Protein 4J94 (pdb70)

B-factor: mean 17.41, std 11.35, range [3.58, 72.93]

InterPro domains:
  IPR000209 Peptidase S8/S53 domain [PF00082] (83-381)
  IPR015500 Peptidase S8, subtilisin-related [PR00723] (83-102)
  IPR015500 Peptidase S8, subtilisin-related [PR00723] (119-132)
  IPR015500 Peptidase S8, subtilisin-related [PR00723] (331-347)
  IPR023834 Type VII secretion system peptidase S8A, mycosin [TIGR03921] (72-446)
  IPR036852 Peptidase S8/S53 domain superfamily [G3DSA:3.40.50.200] (23-395)
  IPR036852 Peptidase S8/S53 domain superfamily [SSF52743] (65-390)

Foldseek 3Di:
DDQDFADLPQADDQDAAFLAAKDFDDFQFFFAAPPDAFQDAWLQCVVQVVVLLVVQFLLAPAAEEEAEQFALDAPQLHEDFLGEHQHRDDGRDRRHFDSVLSQQQAGPDDPVGNDHHSNNYHYYGYHLDDPRMAHDDDDPDPLQLCPDSLNRSLQNVLSSLLSCLVVQHQEYQEEAWRKDFPVRDYPNNNNSNSLCCSAVVSQHAYFYFQFFDDVRRDDFDFADPVCPVCNQNPVRGGMDIPPLSQPPSYAYEFEDDSVQHGDPGTFGSRHAAYGHFWQGWGATSHSHIGAFTADPVGTHGGGGSSSGSSNVSSLLSRLCVNPVVATNSLSSCLFLVQAPADPVCAHGRGGNHYGRSNSSSDPDDPSDDRHDDRD

Nearest PDB structures (foldseek):
  4j94-assembly1_A  TM=1.003E+00  e=5.725E-87  Mycolicibacterium smegmatis MC2 155
  4kb5-assembly1_A  TM=9.991E-01  e=4.124E-83  Mycolicibacterium smegmatis MC2 155
  4kpg-assembly1_A  TM=9.966E-01  e=1.978E-81  Mycolicibacterium smegmatis MC2 155
  4m1z-assembly1_A  TM=9.836E-01  e=1.012E-62  Mycolicibacterium smegmatis MC2 155
  4m1z-assembly2_B  TM=9.832E-01  e=8.213E-62  Mycolicibacterium smegmatis MC2 155

Secondary structure (DSSP, 8-state):
-------TT-PPPS--S-SS-EEE-SPPP--B-----SSSPPHHHHHTTHHHHTTT---TT-EEEEEES----BTTB--EEEEESSSSS-----SSSS---HHHHHPPPBTTBS----TT-EEEEEE---SSEEE-SPPS-TT-GGGSHHHHHHHHHHHHHHHHHHTT-SEEEE---EEEETTS----HHHHHHHHIIIIIS--EEEEE----SSS-PPPPPP-TT-TT-TT-GGG--EEEETGGGTTTSEEEEEE-TTSSBPTT---TT--EEEE-SSB-EE-TTS-EE-EE--TTS-EEB--HHHHHHHHHHHHHHHHHHSTT--HHHHHHHHHHTSB--TTS-BTTTBT-B--HHHHHH-------SS----

CATH classification: 3.40.50.200

Structure (mmCIF, N/CA/C/O backbone):
data_4J94
#
_entry.id   4J94
#
_cell.length_a   56.490
_cell.length_b   77.290
_cell.length_c   84.930
_cell.angle_alpha   90.00
_cell.angle_beta   90.00
_cell.angle_gamma   90.00
#
_symmetry.space_group_name_H-M   'P 21 21 21'
#
loop_
_entity.id
_entity.type
_entity.pdbx_description
1 polymer 'Membrane-anchored mycosin mycp1'
2 water water
#
loop_
_atom_site.group_PDB
_atom_site.id
_atom_site.type_symbol
_atom_site.label_atom_id
_atom_site.label_alt_id
_atom_site.label_comp_id
_atom_site.label_asym_id
_atom_site.label_entity_id
_atom_site.label_seq_id
_atom_site.pdbx_PDB_ins_code
_atom_site.Cartn_x
_atom_site.Cartn_y
_atom_site.Cartn_z
_atom_site.occupancy
_atom_site.B_iso_or_equiv
_atom_site.auth_seq_id
_atom_site.auth_comp_id
_atom_site.auth_asym_id
_atom_site.auth_atom_id
_atom_site.pdbx_PDB_model_num
ATOM 1 N N . ILE A 1 25 ? 11.734 5.505 -27.880 1.00 40.94 24 ILE A N 1
ATOM 2 C CA . ILE A 1 25 ? 11.305 4.456 -26.958 1.00 37.42 24 ILE A CA 1
ATOM 3 C C . ILE A 1 25 ? 10.668 3.266 -27.683 1.00 39.40 24 ILE A C 1
ATOM 4 O O . ILE A 1 25 ? 10.095 3.416 -28.766 1.00 39.30 24 ILE A O 1
ATOM 6 N N . ASP A 1 26 ? 10.783 2.086 -27.078 1.00 40.53 25 ASP A N 1
ATOM 7 C CA . ASP A 1 26 ? 10.193 0.862 -27.616 1.00 40.27 25 ASP A CA 1
ATOM 8 C C . ASP A 1 26 ? 9.137 0.357 -26.645 1.00 28.29 25 ASP A C 1
ATOM 9 O O . ASP A 1 26 ? 9.080 0.829 -25.511 1.00 27.74 25 ASP A O 1
ATOM 14 N N . PRO A 1 27 ? 8.284 -0.593 -27.074 1.00 26.22 26 PRO A N 1
ATOM 15 C CA . PRO A 1 27 ? 7.366 -1.147 -26.072 1.00 28.01 26 PRO A CA 1
ATOM 16 C C . PRO A 1 27 ? 8.177 -1.798 -24.956 1.00 26.73 26 PRO A C 1
ATOM 17 O O . PRO A 1 27 ? 9.268 -2.313 -25.221 1.00 31.94 26 PRO A O 1
ATOM 21 N N . PRO A 1 28 ? 7.671 -1.756 -23.719 1.00 25.77 27 PRO A N 1
ATOM 22 C CA . PRO A 1 28 ? 8.455 -2.260 -22.586 1.00 23.64 27 PRO A CA 1
ATOM 23 C C . PRO A 1 28 ? 8.682 -3.769 -22.668 1.00 26.95 27 PRO A C 1
ATOM 24 O O . PRO A 1 28 ? 7.850 -4.488 -23.220 1.00 29.02 27 PRO A O 1
ATOM 28 N N . VAL A 1 29 ? 9.803 -4.241 -22.137 1.00 23.97 28 VAL A N 1
ATOM 29 C CA . VAL A 1 29 ? 10.061 -5.673 -22.093 1.00 26.68 28 VAL A CA 1
ATOM 30 C C . VAL A 1 29 ? 9.916 -6.156 -20.651 1.00 30.94 28 VAL A C 1
ATOM 31 O O . VAL A 1 29 ? 10.235 -5.429 -19.709 1.00 37.71 28 VAL A O 1
ATOM 35 N N . ILE A 1 30 ? 9.415 -7.372 -20.471 1.00 23.13 29 ILE A N 1
ATOM 36 C CA . ILE A 1 30 ? 9.111 -7.849 -19.130 1.00 16.15 29 ILE A CA 1
ATOM 37 C C . ILE A 1 30 ? 10.151 -8.834 -18.606 1.00 18.09 29 ILE A C 1
ATOM 38 O O . ILE A 1 30 ? 10.554 -9.766 -19.316 1.00 16.96 29 ILE A O 1
ATOM 43 N N . ASP A 1 31 ? 10.595 -8.595 -17.373 1.00 15.62 30 ASP A N 1
ATOM 44 C CA . ASP A 1 31 ? 11.484 -9.506 -16.657 1.00 27.11 30 ASP A CA 1
ATOM 45 C C . ASP A 1 31 ? 10.617 -10.432 -15.809 1.00 23.07 30 ASP A C 1
ATOM 46 O O . ASP A 1 31 ? 10.288 -10.113 -14.663 1.00 19.18 30 ASP A O 1
ATOM 51 N N . ALA A 1 32 ? 10.254 -11.579 -16.372 1.00 19.84 31 ALA A N 1
ATOM 52 C CA . ALA A 1 32 ? 9.309 -12.488 -15.731 1.00 24.75 31 ALA A CA 1
ATOM 53 C C . ALA A 1 32 ? 9.737 -12.889 -14.320 1.00 25.13 31 ALA A C 1
ATOM 54 O O . ALA A 1 32 ? 8.899 -13.244 -13.489 1.00 26.07 31 ALA A O 1
ATOM 56 N N . GLY A 1 33 ? 11.037 -12.811 -14.046 1.00 27.42 32 GLY A N 1
ATOM 57 C CA . GLY A 1 33 ? 11.567 -13.220 -12.757 1.00 27.80 32 GLY A CA 1
ATOM 58 C C . GLY A 1 33 ? 11.408 -12.224 -11.619 1.00 31.74 32 GLY A C 1
ATOM 59 O O . GLY A 1 33 ? 11.501 -12.597 -10.447 1.00 39.78 32 GLY A O 1
ATOM 60 N N . ALA A 1 34 ? 11.149 -10.961 -11.946 1.00 23.17 33 ALA A N 1
ATOM 61 C CA . ALA A 1 34 ? 11.184 -9.908 -10.929 1.00 19.84 33 ALA A CA 1
ATOM 62 C C . ALA A 1 34 ? 9.858 -9.662 -10.197 1.00 14.26 33 ALA A C 1
ATOM 63 O O . ALA A 1 34 ? 9.600 -8.534 -9.773 1.00 15.20 33 ALA A O 1
ATOM 65 N N . VAL A 1 35 ? 9.029 -10.698 -10.049 1.00 14.31 34 VAL A N 1
ATOM 66 C CA . VAL A 1 35 ? 7.751 -10.561 -9.342 1.00 13.87 34 VAL A CA 1
ATOM 67 C C . VAL A 1 35 ? 8.022 -10.101 -7.918 1.00 13.76 34 VAL A C 1
ATOM 68 O O . VAL A 1 35 ? 8.852 -10.695 -7.230 1.00 15.34 34 VAL A O 1
ATOM 72 N N . PRO A 1 36 ? 7.335 -9.035 -7.465 1.00 13.21 35 PRO A N 1
ATOM 73 C CA . PRO A 1 36 ? 7.581 -8.544 -6.105 1.00 13.54 35 PRO A CA 1
ATOM 74 C C . PRO A 1 36 ? 6.881 -9.414 -5.072 1.00 15.00 35 PRO A C 1
ATOM 75 O O . PRO A 1 36 ? 5.985 -10.177 -5.436 1.00 13.38 35 PRO A O 1
ATOM 79 N N . PRO A 1 37 ? 7.285 -9.310 -3.799 1.00 17.13 36 PRO A N 1
ATOM 80 C CA . PRO A 1 37 ? 6.622 -10.129 -2.781 1.00 19.91 36 PRO A CA 1
ATOM 81 C C . PRO A 1 37 ? 5.182 -9.700 -2.559 1.00 16.58 36 PRO A C 1
ATOM 82 O O . PRO A 1 37 ? 4.847 -8.532 -2.773 1.00 14.04 36 PRO A O 1
ATOM 86 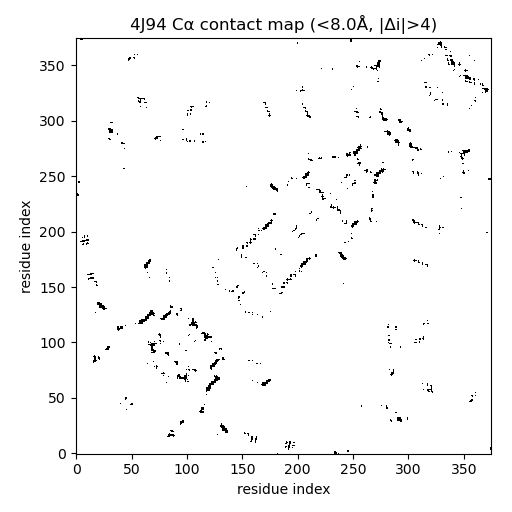N N . ASP A 1 38 ? 4.344 -10.642 -2.133 1.00 14.54 37 ASP A N 1
ATOM 87 C CA . ASP A 1 38 ? 2.941 -10.352 -1.887 1.00 13.36 37 ASP A CA 1
ATOM 88 C C . ASP A 1 38 ? 2.816 -9.692 -0.517 1.00 20.15 37 ASP A C 1
ATOM 89 O O . ASP A 1 38 ? 2.511 -10.357 0.472 1.00 18.83 37 ASP A O 1
ATOM 94 N N . GLU A 1 39 ? 3.062 -8.386 -0.465 1.00 17.02 38 GLU A N 1
ATOM 95 C CA . GLU A 1 39 ? 3.075 -7.649 0.798 1.00 12.68 38 GLU A CA 1
ATOM 96 C C . GLU A 1 39 ? 2.321 -6.346 0.634 1.00 13.94 38 GLU A C 1
ATOM 97 O O . GLU A 1 39 ? 2.427 -5.691 -0.408 1.00 11.59 38 GLU A O 1
ATOM 103 N N . THR A 1 40 ? 1.578 -5.959 1.665 1.00 11.95 39 THR A N 1
ATOM 104 C CA . THR A 1 40 ? 0.804 -4.727 1.615 1.00 11.38 39 THR A CA 1
ATOM 105 C C . THR A 1 40 ? 1.624 -3.554 2.137 1.00 16.28 39 THR A C 1
ATOM 106 O O . THR A 1 40 ? 2.785 -3.716 2.509 1.00 18.00 39 THR A O 1
ATOM 110 N N . GLY A 1 41 ? 1.021 -2.370 2.156 1.00 13.49 40 GLY A N 1
ATOM 111 C CA . GLY A 1 41 ? 1.709 -1.200 2.667 1.00 10.76 40 GLY A CA 1
ATOM 112 C C . GLY A 1 41 ? 2.305 -0.337 1.579 1.00 10.55 40 GLY A C 1
ATOM 113 O O . GLY A 1 41 ? 2.552 -0.816 0.470 1.00 10.53 40 GLY A O 1
ATOM 114 N N . PRO A 1 42 ? 2.559 0.942 1.903 1.00 11.85 41 PRO A N 1
ATOM 115 C CA . PRO A 1 42 ? 3.107 1.905 0.948 1.00 10.44 41 PRO A CA 1
ATOM 116 C C . PRO A 1 42 ? 4.593 1.678 0.679 1.00 13.46 41 PRO A C 1
ATOM 117 O O . PRO A 1 42 ? 5.287 1.060 1.495 1.00 11.28 41 PRO A O 1
ATOM 121 N N . ASP A 1 43 ? 5.068 2.174 -0.460 1.00 10.94 42 ASP A N 1
ATOM 122 C CA . ASP A 1 43 ? 6.484 2.079 -0.810 1.00 11.45 42 ASP A CA 1
ATOM 123 C C . ASP A 1 43 ? 7.349 2.861 0.183 1.00 13.85 42 ASP A C 1
ATOM 124 O O . ASP A 1 43 ? 8.464 2.456 0.502 1.00 14.16 42 ASP A O 1
ATOM 129 N N . GLN A 1 44 ? 6.829 3.990 0.662 1.00 13.35 43 GLN A N 1
ATOM 130 C CA . GLN A 1 44 ? 7.491 4.791 1.694 1.00 12.90 43 GLN A CA 1
ATOM 131 C C . GLN A 1 44 ? 6.418 5.320 2.631 1.00 11.96 43 GLN A C 1
ATOM 132 O O . GLN A 1 44 ? 5.271 5.489 2.213 1.00 12.72 43 GLN A O 1
ATOM 138 N N . PRO A 1 45 ? 6.784 5.604 3.891 1.00 12.37 44 PRO A N 1
ATOM 139 C CA . PRO A 1 45 ? 5.784 6.061 4.869 1.00 17.98 44 PRO A CA 1
ATOM 140 C C . PRO A 1 45 ? 5.017 7.301 4.399 1.00 11.81 44 PRO A C 1
ATOM 141 O O . PRO A 1 45 ? 5.615 8.193 3.779 1.00 17.85 44 PRO A O 1
ATOM 145 N N . THR A 1 46 ? 3.722 7.362 4.698 1.00 11.32 45 THR A N 1
ATOM 146 C CA . THR A 1 46 ? 2.892 8.475 4.242 1.00 13.95 45 THR A CA 1
ATOM 147 C C . THR A 1 46 ? 2.388 9.331 5.401 1.00 18.03 45 THR A C 1
ATOM 148 O O . THR A 1 46 ? 2.472 8.919 6.554 1.00 15.12 45 THR A O 1
ATOM 152 N N . GLU A 1 47 ? 1.869 10.520 5.088 1.00 11.19 46 GLU A N 1
ATOM 153 C CA . GLU A 1 47 ? 1.237 11.388 6.081 1.00 11.29 46 GLU A CA 1
ATOM 154 C C . GLU A 1 47 ? 0.029 12.003 5.399 1.00 14.74 46 GLU A C 1
ATOM 155 O O . GLU A 1 47 ? -0.079 11.946 4.173 1.00 10.94 46 GLU A O 1
ATOM 161 N N . GLN A 1 48 ? -0.874 12.601 6.169 1.00 10.92 47 GLN A N 1
ATOM 162 C CA . GLN A 1 48 ? -2.043 13.231 5.558 1.00 10.73 47 GLN A CA 1
ATOM 163 C C . GLN A 1 48 ? -1.738 14.657 5.090 1.00 17.22 47 GLN A C 1
ATOM 164 O O . GLN A 1 48 ? -1.066 15.414 5.782 1.00 16.37 47 GLN A O 1
ATOM 170 N N . ARG A 1 49 ? -2.249 15.013 3.913 1.00 14.23 48 ARG A N 1
ATOM 171 C CA . ARG A 1 49 ? -2.021 16.332 3.322 1.00 13.60 48 ARG A CA 1
ATOM 172 C C . ARG A 1 49 ? -3.297 17.158 3.237 1.00 17.03 48 ARG A C 1
ATOM 173 O O . ARG A 1 49 ? -3.241 18.386 3.176 1.00 20.54 48 ARG A O 1
ATOM 181 N N . LYS A 1 50 ? -4.441 16.479 3.202 1.00 12.29 49 LYS A N 1
ATOM 182 C CA . LYS A 1 50 ? -5.722 17.133 2.947 1.00 11.47 49 LYS A CA 1
ATOM 183 C C . LYS A 1 50 ? -6.802 16.421 3.729 1.00 11.03 49 LYS A C 1
ATOM 184 O O . LYS A 1 50 ? -6.702 15.222 3.973 1.00 11.34 49 LYS A O 1
ATOM 190 N N . ILE A 1 51 ? -7.848 17.152 4.092 1.00 11.23 50 ILE A N 1
ATOM 191 C CA . ILE A 1 51 ? -9.012 16.566 4.751 1.00 12.17 50 ILE A CA 1
ATOM 192 C C . ILE A 1 51 ? -9.632 15.507 3.847 1.00 10.71 50 ILE A C 1
ATOM 193 O O . ILE A 1 51 ? -9.569 15.631 2.627 1.00 10.87 50 ILE A O 1
ATOM 198 N N . CYS A 1 52 ? -10.209 14.459 4.437 1.00 10.67 51 CYS A N 1
ATOM 199 C CA . CYS A 1 52 ? -10.855 13.415 3.648 1.00 11.06 51 CYS A CA 1
ATOM 200 C C . CYS A 1 52 ? -12.051 13.995 2.908 1.00 17.53 51 CYS A C 1
ATOM 201 O O . CYS A 1 52 ? -12.793 14.809 3.459 1.00 14.19 51 CYS A O 1
ATOM 204 N N . ALA A 1 53 ? -12.233 13.571 1.659 1.00 12.98 52 ALA A N 1
ATOM 205 C CA . ALA A 1 53 ? -13.245 14.162 0.782 1.00 16.35 52 ALA A CA 1
ATOM 206 C C . ALA A 1 53 ? -14.539 13.350 0.749 1.00 15.56 52 ALA A C 1
ATOM 207 O O . ALA A 1 53 ? -14.529 12.147 1.040 1.00 11.21 52 ALA A O 1
ATOM 209 N N . THR A 1 54 ? -15.638 14.013 0.387 1.00 12.00 53 THR A N 1
ATOM 210 C CA . THR A 1 54 ? -16.956 13.381 0.273 1.00 17.33 53 THR A CA 1
ATOM 211 C C . THR A 1 54 ? -17.606 13.807 -1.048 1.00 15.06 53 THR A C 1
ATOM 212 O O . THR A 1 54 ? -17.625 14.990 -1.370 1.00 15.96 53 THR A O 1
ATOM 216 N N . PRO A 1 55 ? -18.135 12.850 -1.822 1.00 10.89 54 PRO A N 1
ATOM 217 C CA . PRO A 1 55 ? -18.778 13.228 -3.084 1.00 11.61 54 PRO A CA 1
ATOM 218 C C . PRO A 1 55 ? -20.075 13.995 -2.853 1.00 17.44 54 PRO A C 1
ATOM 219 O O . PRO A 1 55 ? -20.607 14.028 -1.735 1.00 14.15 54 PRO A O 1
ATOM 223 N N . THR A 1 56 ? -20.582 14.629 -3.903 1.00 11.89 55 THR A N 1
ATOM 224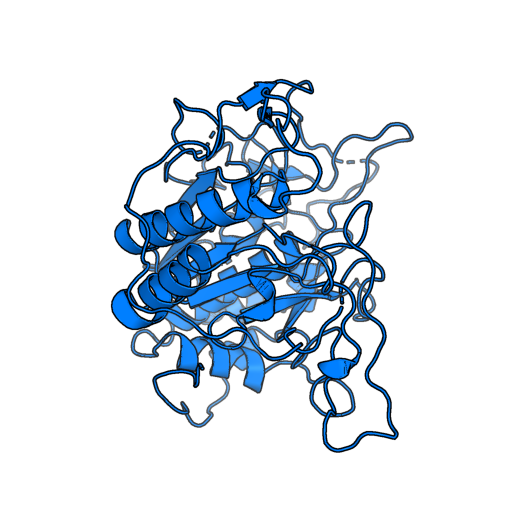 C CA . THR A 1 56 ? -21.805 15.405 -3.750 1.00 14.89 55 THR A CA 1
ATOM 225 C C . THR A 1 56 ? -22.653 15.329 -5.017 1.00 13.30 55 THR A C 1
ATOM 226 O O . THR A 1 56 ? -22.495 14.401 -5.811 1.00 12.59 55 THR A O 1
ATOM 230 N N . VAL A 1 57 ? -23.563 16.277 -5.209 1.00 15.11 56 VAL A N 1
ATOM 231 C CA . VAL A 1 57 ? -24.375 16.260 -6.418 1.00 22.26 56 VAL A CA 1
ATOM 232 C C . VAL A 1 57 ? -24.354 17.604 -7.120 1.00 22.37 56 VAL A C 1
ATOM 233 O O . VAL A 1 57 ? -24.155 18.644 -6.487 1.00 19.81 56 VAL A O 1
ATOM 245 N N . PRO A 1 59 ? -26.368 20.574 -8.845 1.00 19.97 58 PRO A N 1
ATOM 246 C CA . PRO A 1 59 ? -27.736 21.059 -8.644 1.00 18.66 58 PRO A CA 1
ATOM 247 C C . PRO A 1 59 ? -28.636 20.603 -9.784 1.00 17.91 58 PRO A C 1
ATOM 248 O O . PRO A 1 59 ? -28.143 20.432 -10.899 1.00 16.72 58 PRO A O 1
ATOM 252 N N . ASN A 1 60 ? -29.919 20.386 -9.496 1.00 17.72 59 ASN A N 1
ATOM 253 C CA . ASN A 1 60 ? -30.902 20.016 -10.521 1.00 19.22 59 ASN A CA 1
ATOM 254 C C . ASN A 1 60 ? -30.566 18.721 -11.248 1.00 24.77 59 ASN A C 1
ATOM 255 O O . ASN A 1 60 ? -30.795 18.578 -12.454 1.00 24.67 59 ASN A O 1
ATOM 260 N N . SER A 1 61 ? -30.017 17.775 -10.497 1.00 18.80 60 SER A N 1
ATOM 261 C CA . SER A 1 61 ? -29.752 16.455 -11.041 1.00 15.49 60 SER A CA 1
ATOM 262 C C . SER A 1 61 ? -31.008 15.598 -10.935 1.00 18.68 60 SER A C 1
ATOM 263 O O . SER A 1 61 ? -31.818 15.765 -10.016 1.00 16.50 60 SER A O 1
ATOM 266 N N . ASN A 1 62 ? -31.180 14.688 -11.885 1.00 14.99 61 ASN A N 1
ATOM 267 C CA . ASN A 1 62 ? -32.339 13.813 -11.877 1.00 15.28 61 ASN A CA 1
ATOM 268 C C . ASN A 1 62 ? -31.833 12.389 -11.931 1.00 18.11 61 ASN A C 1
ATOM 269 O O . ASN A 1 62 ? -31.407 11.915 -12.990 1.00 16.38 61 ASN A O 1
ATOM 274 N N . PHE A 1 63 ? -31.870 11.706 -10.791 1.00 12.80 62 PHE A N 1
ATOM 275 C CA . PHE A 1 63 ? -31.295 10.369 -10.712 1.00 11.94 62 PHE A CA 1
ATOM 276 C C . PHE A 1 63 ? -32.303 9.272 -10.992 1.00 14.76 62 PHE 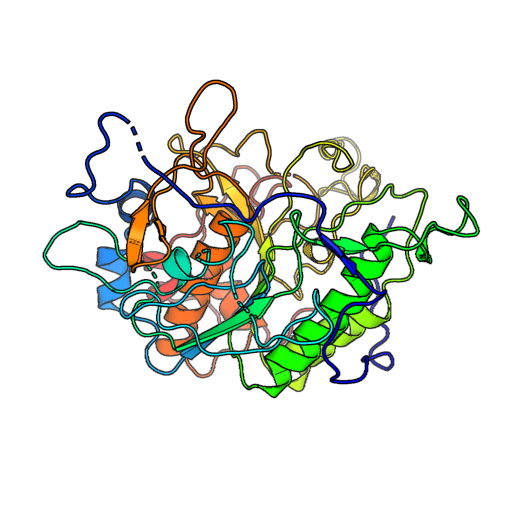A C 1
ATOM 277 O O . PHE A 1 63 ? -31.966 8.085 -10.952 1.00 11.90 62 PHE A O 1
ATOM 285 N N . ALA A 1 64 ? -33.539 9.663 -11.279 1.00 12.83 63 ALA A N 1
ATOM 286 C CA . ALA A 1 64 ? -34.533 8.707 -11.747 1.00 21.39 63 ALA A CA 1
ATOM 287 C C . ALA A 1 64 ? -34.220 8.279 -13.183 1.00 21.12 63 ALA A C 1
ATOM 288 O O . ALA A 1 64 ? -34.411 7.117 -13.548 1.00 18.61 63 ALA A O 1
ATOM 290 N N . ASP A 1 65 ? -33.748 9.222 -13.996 1.00 18.88 64 ASP A N 1
ATOM 291 C CA . ASP A 1 65 ? -33.304 8.917 -15.356 1.00 20.25 64 ASP A CA 1
ATOM 292 C C . ASP A 1 65 ? -32.108 7.978 -15.296 1.00 19.57 64 ASP A C 1
ATOM 293 O O . ASP A 1 65 ? -31.354 8.000 -14.318 1.00 17.76 64 ASP A O 1
ATOM 298 N N . ARG A 1 66 ? -31.929 7.163 -16.338 1.00 17.33 65 ARG A N 1
ATOM 299 C CA . ARG A 1 66 ? -30.696 6.393 -16.500 1.00 16.26 65 ARG A CA 1
ATOM 300 C C . ARG A 1 66 ? -29.553 7.372 -16.671 1.00 14.25 65 ARG A C 1
ATOM 301 O O . ARG A 1 66 ? -29.736 8.422 -17.284 1.00 11.48 65 ARG A O 1
ATOM 309 N N . PRO A 1 67 ? -28.369 7.035 -16.144 1.00 11.51 66 PRO A N 1
ATOM 310 C CA . PRO A 1 67 ? -27.156 7.793 -16.457 1.00 13.81 66 PRO A CA 1
ATOM 311 C C . PRO A 1 67 ? -26.915 7.720 -17.959 1.00 10.36 66 PRO A C 1
ATOM 312 O O . PRO A 1 67 ? -27.216 6.677 -18.536 1.00 10.28 66 PRO A O 1
ATOM 316 N N . TRP A 1 68 ? -26.404 8.777 -18.587 1.00 10.81 67 TRP A N 1
ATOM 317 C CA . TRP A 1 68 ? -26.232 8.737 -20.039 1.00 11.28 67 TRP A CA 1
ATOM 318 C C . TRP A 1 68 ? -25.373 7.551 -20.477 1.00 10.74 67 TRP A C 1
ATOM 319 O O . TRP A 1 68 ? -25.593 6.984 -21.549 1.00 12.00 67 TRP A O 1
ATOM 330 N N . ALA A 1 69 ? -24.411 7.159 -19.646 1.00 10.02 68 ALA A N 1
ATOM 331 C CA . ALA A 1 69 ? -23.549 6.028 -19.994 1.00 12.87 68 ALA A CA 1
ATOM 332 C C . ALA A 1 69 ? -24.323 4.712 -20.124 1.00 11.66 68 ALA A C 1
ATOM 333 O O . ALA A 1 69 ? -24.011 3.881 -20.985 1.00 11.48 68 ALA A O 1
ATOM 335 N N . ASN A 1 70 ? -25.329 4.528 -19.273 1.00 9.31 69 ASN A N 1
ATOM 336 C CA . ASN A 1 70 ? -26.136 3.309 -19.282 1.00 14.15 69 ASN A CA 1
ATOM 337 C C . ASN A 1 70 ? -26.953 3.190 -20.553 1.00 9.98 69 ASN A C 1
ATOM 338 O O . ASN A 1 70 ? -27.184 2.089 -21.062 1.00 11.46 69 ASN A O 1
ATOM 343 N N . ASP A 1 71 ? -27.403 4.330 -21.065 1.00 11.47 70 ASP A N 1
ATOM 344 C CA . ASP A 1 71 ? -28.127 4.339 -22.328 1.00 14.24 70 ASP A CA 1
ATOM 345 C C . ASP A 1 71 ? -27.168 4.179 -23.498 1.00 14.63 70 ASP A C 1
ATOM 346 O O . ASP A 1 71 ? -27.454 3.454 -24.442 1.00 12.91 70 ASP A O 1
ATOM 351 N N . TYR A 1 72 ? -26.036 4.873 -23.433 1.00 15.66 71 TYR A N 1
ATOM 352 C CA . TYR A 1 72 ? -25.079 4.861 -24.526 1.00 12.57 71 TYR A CA 1
ATOM 353 C C . TYR A 1 72 ? -24.557 3.440 -24.720 1.00 11.32 71 TYR A C 1
ATOM 354 O O . TYR A 1 72 ? -24.457 2.959 -25.855 1.00 13.70 71 TYR A O 1
ATOM 363 N N . LEU A 1 73 ? -24.234 2.771 -23.616 1.00 10.49 72 LEU A N 1
ATOM 364 C CA . LEU A 1 73 ? -23.611 1.450 -23.679 1.00 10.12 72 LEU A CA 1
ATOM 365 C C . LEU A 1 73 ? -24.636 0.318 -23.776 1.00 15.22 72 LEU A C 1
ATOM 366 O O . LEU A 1 73 ? -24.255 -0.850 -23.918 1.00 11.69 72 LEU A O 1
ATOM 371 N N . ARG A 1 74 ? -25.921 0.665 -23.711 1.00 10.63 73 ARG A N 1
ATOM 372 C CA . ARG A 1 74 ? -27.008 -0.330 -23.710 1.00 10.87 73 ARG A CA 1
ATOM 373 C C . ARG A 1 74 ? -26.840 -1.345 -22.569 1.00 13.56 73 ARG A C 1
ATOM 374 O O . ARG A 1 74 ? -26.999 -2.552 -22.763 1.00 10.29 73 ARG A O 1
ATOM 382 N N . ILE A 1 75 ? -26.533 -0.846 -21.378 1.00 11.25 74 ILE A N 1
ATOM 383 C CA . ILE A 1 75 ? -26.270 -1.718 -20.242 1.00 9.04 74 ILE A CA 1
ATOM 384 C C . ILE A 1 75 ? -27.459 -2.622 -19.926 1.00 9.34 74 ILE A C 1
ATOM 385 O O . ILE A 1 75 ? -27.281 -3.821 -19.719 1.00 11.06 74 ILE A O 1
ATOM 390 N N . GLN A 1 76 ? -28.672 -2.072 -19.931 1.00 9.82 75 GLN A N 1
ATOM 391 C CA . GLN A 1 76 ? -29.852 -2.884 -19.646 1.00 10.73 75 GLN A CA 1
ATOM 392 C C . GLN A 1 76 ? -29.994 -4.053 -20.619 1.00 11.27 75 GLN A C 1
ATOM 393 O O . GLN A 1 76 ? -30.257 -5.192 -20.210 1.00 12.23 75 GLN A O 1
ATOM 399 N N . GLU A 1 77 ? -29.797 -3.784 -21.903 1.00 11.07 76 GLU A N 1
ATOM 400 C CA . GLU A 1 77 ? -29.882 -4.850 -22.891 1.00 11.60 76 GLU A CA 1
ATOM 401 C C . GLU A 1 77 ? -28.754 -5.860 -22.681 1.00 11.11 76 GLU A C 1
ATOM 402 O O . GLU A 1 77 ? -28.975 -7.069 -22.767 1.00 13.02 76 GLU A O 1
ATOM 408 N N . ALA A 1 78 ? -27.552 -5.372 -22.388 1.00 10.45 77 ALA A N 1
ATOM 409 C CA . ALA A 1 78 ? -26.415 -6.259 -22.157 1.00 10.19 77 ALA A CA 1
ATOM 410 C C . ALA A 1 78 ? -26.657 -7.182 -20.964 1.00 12.12 77 ALA A C 1
ATOM 411 O O . ALA A 1 78 ? -26.258 -8.341 -20.979 1.00 10.44 77 ALA A O 1
ATOM 413 N N . GLN A 1 79 ? -27.324 -6.672 -19.933 1.00 11.69 78 GLN A N 1
ATOM 414 C CA . GLN A 1 79 ? -27.572 -7.457 -18.724 1.00 10.74 78 GLN A CA 1
ATOM 415 C C . GLN A 1 79 ? -28.609 -8.577 -18.894 1.00 14.52 78 GLN A C 1
ATOM 416 O O . GLN A 1 79 ? -28.815 -9.386 -17.988 1.00 14.08 78 GLN A O 1
ATOM 422 N N . LYS A 1 80 ? -29.245 -8.641 -20.055 1.00 13.15 79 LYS A N 1
ATOM 423 C CA . LYS A 1 80 ? -30.053 -9.803 -20.393 1.00 16.38 79 LYS A CA 1
ATOM 424 C C . LYS A 1 80 ? -29.180 -11.045 -20.581 1.00 17.92 79 LYS A C 1
ATOM 425 O O . LYS A 1 80 ? -29.668 -12.172 -20.479 1.00 21.48 79 LYS A O 1
ATOM 431 N N . PHE A 1 81 ? -27.892 -10.837 -20.845 1.00 11.10 80 PHE A N 1
ATOM 432 C CA . PHE A 1 81 ? -26.989 -11.935 -21.210 1.00 11.22 80 PHE A CA 1
ATOM 433 C C . PHE A 1 81 ? -26.004 -12.312 -20.102 1.00 11.95 80 PHE A C 1
ATOM 434 O O . PHE A 1 81 ? -25.418 -13.400 -20.126 1.00 13.61 80 PHE A O 1
ATOM 442 N N . ALA A 1 82 ? -25.816 -11.411 -19.143 1.00 9.97 81 ALA A N 1
ATOM 443 C CA . ALA A 1 82 ? -24.846 -11.609 -18.058 1.00 9.44 81 ALA A CA 1
ATOM 444 C C . ALA A 1 82 ? -25.018 -10.517 -17.021 1.00 11.68 81 ALA A C 1
ATOM 445 O O . ALA A 1 82 ? -25.490 -9.431 -17.345 1.00 13.04 81 ALA A O 1
ATOM 447 N N . THR A 1 83 ? -24.637 -10.797 -15.774 1.00 10.89 82 THR A N 1
ATOM 448 C CA . THR A 1 83 ? -24.679 -9.785 -14.723 1.00 11.50 82 THR A CA 1
ATOM 449 C C . THR A 1 83 ? -23.369 -9.736 -13.953 1.00 12.55 82 THR A C 1
ATOM 450 O O . THR A 1 83 ? -23.197 -8.911 -13.058 1.00 10.49 82 THR A O 1
ATOM 454 N N . GLY A 1 84 ? -22.454 -10.642 -14.283 1.00 12.97 83 GLY A N 1
ATOM 455 C CA . GLY A 1 84 ? -21.191 -10.727 -13.576 1.00 10.95 83 GLY A CA 1
ATOM 456 C C . GLY A 1 84 ? -21.232 -11.714 -12.420 1.00 8.30 83 GLY A C 1
ATOM 457 O O . GLY A 1 84 ? -20.283 -11.795 -11.647 1.00 11.22 83 GLY A O 1
ATOM 458 N N . ALA A 1 85 ? -22.322 -12.466 -12.302 1.00 8.37 84 ALA A N 1
ATOM 459 C CA . ALA A 1 85 ? -22.447 -13.446 -11.224 1.00 13.06 84 ALA A CA 1
ATOM 460 C C . ALA A 1 85 ? -21.299 -14.455 -11.255 1.00 14.68 84 ALA A C 1
ATOM 461 O O . ALA A 1 85 ? -20.961 -14.988 -12.312 1.00 13.30 84 ALA A O 1
ATOM 463 N N . GLY A 1 86 ? -20.700 -14.707 -10.093 1.00 14.58 85 GLY A N 1
ATOM 464 C CA . GLY A 1 86 ? -19.609 -15.658 -9.982 1.00 17.41 85 GLY A CA 1
ATOM 465 C C . GLY A 1 86 ? -18.236 -15.100 -10.313 1.00 19.94 85 GLY A C 1
ATOM 466 O O . GLY A 1 86 ? -17.252 -15.841 -10.297 1.00 17.37 85 GLY A O 1
ATOM 467 N N . VAL A 1 87 ? -18.163 -13.801 -10.615 1.00 10.67 86 VAL A N 1
ATOM 468 C CA . VAL A 1 87 ? -16.910 -13.169 -11.013 1.00 7.76 86 VAL A CA 1
ATOM 469 C C . VAL A 1 87 ? -16.467 -12.195 -9.922 1.00 10.51 86 VAL A C 1
ATOM 470 O O . VAL A 1 87 ? -17.303 -11.504 -9.338 1.00 10.47 86 VAL A O 1
ATOM 474 N N . THR A 1 88 ? -15.169 -12.168 -9.621 1.00 9.15 87 THR A N 1
ATOM 475 C CA . THR A 1 88 ? -14.619 -11.252 -8.625 1.00 8.66 87 THR A CA 1
ATOM 476 C C . THR A 1 88 ? -13.780 -10.201 -9.337 1.00 13.19 87 THR A C 1
ATOM 477 O O . THR A 1 88 ? -12.888 -10.552 -10.116 1.00 9.14 87 THR A O 1
ATOM 481 N N . VAL A 1 89 ? -14.078 -8.927 -9.088 1.00 7.71 88 VAL A N 1
ATOM 482 C CA . VAL A 1 89 ? -13.327 -7.825 -9.682 1.00 7.40 88 VAL A CA 1
ATOM 483 C C . VAL A 1 89 ? -12.556 -7.084 -8.601 1.00 9.53 88 VAL A C 1
ATOM 484 O O . VAL A 1 89 ? -13.141 -6.654 -7.607 1.00 8.78 88 VAL A O 1
ATOM 488 N N . ALA A 1 90 ? -11.244 -6.956 -8.784 1.00 7.18 89 ALA A N 1
ATOM 489 C CA . ALA A 1 90 ? -10.424 -6.148 -7.885 1.00 6.96 89 ALA A CA 1
ATOM 490 C C . ALA A 1 90 ? -10.363 -4.701 -8.359 1.00 8.26 89 ALA A C 1
ATOM 491 O O . ALA A 1 90 ? -10.071 -4.427 -9.534 1.00 7.82 89 ALA A O 1
ATOM 493 N N . VAL A 1 91 ? -10.633 -3.779 -7.445 1.00 6.40 90 VAL A N 1
ATOM 494 C CA . VAL A 1 91 ? -10.606 -2.358 -7.765 1.00 6.25 90 VAL A CA 1
ATOM 495 C C . VAL A 1 91 ? -9.369 -1.755 -7.122 1.00 6.73 90 VAL A C 1
ATOM 496 O O . VAL A 1 91 ? -9.345 -1.532 -5.904 1.00 6.95 90 VAL A O 1
ATOM 500 N N . ILE A 1 92 ? -8.328 -1.509 -7.914 1.00 6.35 91 ILE A N 1
ATOM 501 C CA . ILE A 1 92 ? -7.125 -0.886 -7.357 1.00 6.41 91 ILE A CA 1
ATOM 502 C C . ILE A 1 92 ? -7.218 0.636 -7.539 1.00 8.58 91 ILE A C 1
ATOM 503 O O . ILE A 1 92 ? -7.056 1.153 -8.642 1.00 9.55 91 ILE A O 1
ATOM 508 N N . ASP A 1 93 ? -7.481 1.347 -6.444 1.00 6.31 92 ASP A N 1
ATOM 509 C CA . ASP A 1 93 ? -7.955 2.733 -6.527 1.00 6.38 92 ASP A CA 1
ATOM 510 C C . ASP A 1 93 ? -7.707 3.429 -5.177 1.00 9.10 92 ASP A C 1
ATOM 511 O O . ASP A 1 93 ? -6.696 3.153 -4.519 1.00 6.52 92 ASP A O 1
ATOM 516 N N . THR A 1 94 ? -8.604 4.318 -4.749 1.00 6.57 93 THR A N 1
ATOM 517 C CA . THR A 1 94 ? -8.370 5.088 -3.516 1.00 6.79 93 THR A CA 1
ATOM 518 C C . THR A 1 94 ? -9.066 4.488 -2.285 1.00 6.78 93 THR A C 1
ATOM 519 O O . THR A 1 94 ? -9.205 5.159 -1.253 1.00 7.06 93 THR A O 1
ATOM 523 N N . GLY A 1 95 ? -9.494 3.234 -2.392 1.00 6.56 94 GLY A N 1
ATOM 524 C CA . GLY A 1 95 ? -10.253 2.595 -1.324 1.00 7.04 94 GLY A CA 1
ATOM 525 C C . GLY A 1 95 ? -11.741 2.733 -1.602 1.00 6.95 94 GLY A C 1
ATOM 526 O O . GLY A 1 95 ? -12.148 3.504 -2.476 1.00 6.65 94 GLY A O 1
ATOM 527 N N . VAL A 1 96 ? -12.564 1.998 -0.870 1.00 7.20 95 VAL A N 1
ATOM 528 C CA . VAL A 1 96 ? -13.998 2.066 -1.086 1.00 8.82 95 VAL A CA 1
ATOM 529 C C . VAL A 1 96 ? -14.742 2.176 0.235 1.00 7.26 95 VAL A C 1
ATOM 530 O O . VAL A 1 96 ? -14.542 1.346 1.121 1.00 7.41 95 VAL A O 1
ATOM 534 N N . ASN A 1 97 ? -15.594 3.190 0.381 1.00 8.36 96 ASN A N 1
ATOM 535 C CA . ASN A 1 97 ? -16.522 3.190 1.507 1.00 10.64 96 ASN A CA 1
ATOM 536 C C . ASN A 1 97 ? -17.725 2.355 1.119 1.00 11.74 96 ASN A C 1
ATOM 537 O O . ASN A 1 97 ? -18.591 2.810 0.360 1.00 9.44 96 ASN A O 1
ATOM 542 N N . GLY A 1 98 ? -17.765 1.125 1.626 1.00 10.21 97 GLY A N 1
ATOM 543 C CA . GLY A 1 98 ? -18.758 0.162 1.192 1.00 8.06 97 GLY A CA 1
ATOM 544 C C . GLY A 1 98 ? -20.162 0.389 1.726 1.00 8.58 97 GLY A C 1
ATOM 545 O O . GLY A 1 98 ? -20.365 1.066 2.744 1.00 9.36 97 GLY A O 1
ATOM 546 N N . SER A 1 99 ? -21.130 -0.219 1.041 1.00 8.54 98 SER A N 1
ATOM 547 C CA . SER A 1 99 ? -22.538 -0.118 1.404 1.00 9.06 98 SER A CA 1
ATOM 548 C C . SER A 1 99 ? -23.224 -1.312 0.766 1.00 8.99 98 SER A C 1
ATOM 549 O O . SER A 1 99 ? -22.595 -2.036 -0.011 1.00 8.55 98 SER A O 1
ATOM 552 N N . PRO A 1 100 ? -24.506 -1.541 1.087 1.00 9.50 99 PRO A N 1
ATOM 553 C CA . PRO A 1 100 ? -25.218 -2.649 0.447 1.00 10.30 99 PRO A CA 1
ATOM 554 C C . PRO A 1 100 ? -25.198 -2.591 -1.083 1.00 12.48 99 PRO A C 1
ATOM 555 O O . PRO A 1 100 ? -25.107 -3.640 -1.733 1.00 12.10 99 PRO A O 1
ATOM 559 N N . ARG A 1 101 ? -25.259 -1.397 -1.662 1.00 11.46 100 ARG A N 1
ATOM 560 C CA . ARG A 1 101 ? -25.238 -1.293 -3.121 1.00 8.39 100 ARG A CA 1
ATOM 561 C C . ARG A 1 101 ? -23.828 -1.323 -3.718 1.00 8.02 100 ARG A C 1
ATOM 562 O O . ARG A 1 101 ? -23.666 -1.554 -4.921 1.00 10.01 100 ARG A O 1
ATOM 570 N N . VAL A 1 102 ? -22.815 -1.085 -2.884 1.00 8.54 101 VAL A N 1
ATOM 571 C CA . VAL A 1 102 ? -21.419 -1.196 -3.309 1.00 9.20 101 VAL A CA 1
ATOM 572 C C . VAL A 1 102 ? -20.719 -2.081 -2.296 1.00 9.10 101 VAL A C 1
ATOM 573 O O . VAL A 1 102 ? -19.922 -1.601 -1.495 1.00 7.47 101 VAL A O 1
ATOM 577 N N . PRO A 1 103 ? -21.037 -3.382 -2.303 1.00 13.93 102 PRO A N 1
ATOM 578 C CA . PRO A 1 103 ? -20.602 -4.247 -1.199 1.00 13.54 102 PRO A CA 1
ATOM 579 C C . PRO A 1 103 ? -19.168 -4.757 -1.341 1.00 15.24 102 PRO A C 1
ATOM 580 O O . PRO A 1 103 ? -18.943 -5.967 -1.264 1.00 12.81 102 PRO A O 1
ATOM 584 N N . ALA A 1 104 ? -18.215 -3.847 -1.529 1.00 11.86 103 ALA A N 1
ATOM 585 C CA . ALA A 1 104 ? -16.808 -4.232 -1.640 1.00 9.08 103 ALA A CA 1
ATOM 586 C C . ALA A 1 104 ? -16.307 -4.955 -0.392 1.00 9.72 103 ALA A C 1
ATOM 587 O O . ALA A 1 104 ? -16.797 -4.723 0.723 1.00 11.78 103 ALA A O 1
ATOM 589 N N . GLU A 1 105 ? -15.325 -5.830 -0.597 1.00 10.37 104 GLU A N 1
ATOM 590 C CA . GLU A 1 105 ? -14.650 -6.534 0.489 1.00 9.79 104 GLU A CA 1
ATOM 591 C C . GLU A 1 105 ? -13.195 -6.078 0.576 1.00 7.87 104 GLU A C 1
ATOM 592 O O . GLU A 1 105 ? -12.626 -5.635 -0.416 1.00 8.24 104 GLU A O 1
ATOM 598 N N . PRO A 1 106 ? -12.587 -6.188 1.767 1.00 9.77 105 PRO A N 1
ATOM 599 C CA . PRO A 1 106 ? -11.237 -5.647 1.951 1.00 8.11 105 PRO A CA 1
ATOM 600 C C . PRO A 1 106 ? -10.172 -6.387 1.151 1.00 9.01 105 PRO A C 1
ATOM 601 O O . PRO A 1 106 ? -10.070 -7.610 1.231 1.00 8.50 105 PRO A O 1
ATOM 605 N N . GLY A 1 107 ? -9.371 -5.640 0.394 1.00 8.49 106 GLY A N 1
ATOM 606 C CA . GLY A 1 107 ? -8.296 -6.249 -0.363 1.00 7.74 106 GLY A CA 1
ATOM 607 C C . GLY A 1 107 ? -6.923 -5.716 -0.002 1.00 9.27 106 GLY A C 1
ATOM 608 O O . GLY A 1 107 ? -5.927 -6.093 -0.613 1.00 12.77 106 GLY A O 1
ATOM 609 N N . GLY A 1 108 ? -6.860 -4.831 0.980 1.00 10.58 107 GLY A N 1
ATOM 610 C CA . GLY A 1 108 ? -5.574 -4.378 1.477 1.00 8.43 107 GLY A CA 1
ATOM 611 C C . GLY A 1 108 ? -5.283 -2.920 1.207 1.00 10.88 107 GLY A C 1
ATOM 612 O O . GLY A 1 108 ? -5.914 -2.303 0.352 1.00 8.96 107 GLY A O 1
ATOM 613 N N . ASP A 1 109 ? -4.310 -2.378 1.934 1.00 11.22 108 ASP A N 1
ATOM 614 C CA . ASP A 1 109 ? -3.998 -0.951 1.869 1.00 9.91 108 ASP A CA 1
ATOM 615 C C . ASP A 1 109 ? -2.537 -0.795 1.518 1.00 9.94 108 ASP A C 1
ATOM 616 O O . ASP A 1 109 ? -1.669 -1.393 2.157 1.00 9.63 108 ASP A O 1
ATOM 621 N N . PHE A 1 110 ? -2.277 -0.013 0.478 1.00 9.18 109 PHE A N 1
ATOM 622 C CA . PHE A 1 110 ? -0.928 0.196 -0.012 1.00 7.59 109 PHE A CA 1
ATOM 623 C C . PHE A 1 110 ? -0.592 1.677 0.081 1.00 7.63 109 PHE A C 1
ATOM 624 O O . PHE A 1 110 ? 0.355 2.145 -0.547 1.00 8.58 109 PHE A O 1
ATOM 632 N N . VAL A 1 111 ? -1.367 2.397 0.888 1.00 8.14 110 VAL A N 1
ATOM 633 C CA . VAL A 1 111 ? -1.118 3.817 1.133 1.00 10.34 110 VAL A CA 1
ATOM 634 C C . VAL A 1 111 ? -0.817 4.064 2.609 1.00 9.78 110 VAL A C 1
ATOM 635 O O . VAL A 1 111 ? 0.102 4.807 2.948 1.00 16.06 110 VAL A O 1
ATOM 639 N N . ASP A 1 112 ? -1.603 3.447 3.486 1.00 10.92 111 ASP A N 1
ATOM 640 C CA . ASP A 1 112 ? -1.382 3.547 4.923 1.00 13.71 111 ASP A CA 1
ATOM 641 C C . ASP A 1 112 ? -0.798 2.227 5.410 1.00 18.45 111 ASP A C 1
ATOM 642 O O . ASP A 1 112 ? -1.178 1.165 4.928 1.00 20.60 111 ASP A O 1
ATOM 647 N N . ALA A 1 113 ? 0.129 2.291 6.358 1.00 21.41 112 ALA A N 1
ATOM 648 C CA . ALA A 1 113 ? 0.772 1.086 6.876 1.00 19.89 112 ALA A CA 1
ATOM 649 C C . ALA A 1 113 ? -0.206 0.170 7.602 1.00 17.48 112 ALA A C 1
ATOM 650 O O . ALA A 1 113 ? 0.100 -0.997 7.863 1.00 20.88 112 ALA A O 1
ATOM 652 N N . ALA A 1 114 ? -1.367 0.701 7.965 1.00 11.70 113 ALA A N 1
ATOM 653 C CA . ALA A 1 114 ? -2.369 -0.108 8.650 1.00 11.30 113 ALA A CA 1
ATOM 654 C C . ALA A 1 114 ? -3.740 0.236 8.095 1.00 22.05 113 ALA A C 1
ATOM 655 O O . ALA A 1 114 ? -4.295 1.308 8.385 1.00 21.06 113 ALA A O 1
ATOM 657 N N . GLY A 1 115 ? -4.284 -0.679 7.302 1.00 12.23 114 GLY A N 1
ATOM 658 C CA . GLY A 1 115 ? -5.567 -0.467 6.659 1.00 15.23 114 GLY A CA 1
ATOM 659 C C . GLY A 1 115 ? -5.970 -1.709 5.893 1.00 15.42 114 GLY A C 1
ATOM 660 O O . GLY A 1 115 ? -5.203 -2.684 5.829 1.00 14.64 114 GLY A O 1
ATOM 661 N N . ASN A 1 116 ? -7.161 -1.684 5.302 1.00 8.55 115 ASN A N 1
ATOM 662 C CA . ASN A 1 116 ? -7.655 -2.856 4.594 1.00 8.43 115 ASN A CA 1
ATOM 663 C C . ASN A 1 116 ? -8.288 -2.527 3.249 1.00 9.73 115 ASN A C 1
ATOM 664 O O . ASN A 1 116 ? -8.828 -3.413 2.583 1.00 9.50 115 ASN A O 1
ATOM 669 N N . GLY A 1 117 ? -8.232 -1.257 2.845 1.00 7.62 116 GLY A N 1
ATOM 670 C CA . GLY A 1 117 ? -8.781 -0.866 1.555 1.00 7.20 116 GLY A CA 1
ATOM 671 C C . GLY A 1 117 ? -10.248 -0.482 1.595 1.00 9.53 116 GLY A C 1
ATOM 672 O O . GLY A 1 117 ? -10.834 -0.156 0.555 1.00 8.01 116 GLY A O 1
ATOM 681 N N . SER A 1 119 ? -11.478 2.116 3.240 1.00 7.86 118 SER A N 1
ATOM 682 C CA . SER A 1 119 ? -11.602 3.508 3.667 1.00 8.33 118 SER A CA 1
ATOM 683 C C . SER A 1 119 ? -11.269 4.429 2.500 1.00 12.15 118 SER A C 1
ATOM 684 O O . SER A 1 119 ? -10.104 4.529 2.108 1.00 13.46 118 SER A O 1
ATOM 687 N N . ASP A 1 120 ? -12.282 5.090 1.945 1.00 7.97 119 ASP A N 1
ATOM 688 C CA . ASP A 1 120 ? -12.079 6.000 0.824 1.00 10.56 119 ASP A CA 1
ATOM 689 C C . ASP A 1 120 ? -12.010 7.413 1.379 1.00 8.56 119 ASP A C 1
ATOM 690 O O . ASP A 1 120 ? -13.015 7.974 1.815 1.00 11.54 119 ASP A O 1
ATOM 695 N N . CYS A 1 121 ? -10.810 7.980 1.381 1.00 9.54 120 CYS A N 1
ATOM 696 C CA A CYS A 1 121 ? -10.610 9.325 1.892 0.58 13.35 120 CYS A CA 1
ATOM 697 C CA B CYS A 1 121 ? -10.601 9.328 1.895 0.42 13.31 120 CYS A CA 1
ATOM 698 C C . CYS A 1 121 ? -10.558 10.323 0.741 1.00 15.24 120 CYS A C 1
ATOM 699 O O . CYS A 1 121 ? -10.436 11.534 0.950 1.00 13.58 120 CYS A O 1
ATOM 704 N N . ASP A 1 122 ? -10.673 9.814 -0.478 1.00 12.09 121 ASP A N 1
ATOM 705 C CA . ASP A 1 122 ? -10.491 10.651 -1.660 1.00 10.70 121 ASP A CA 1
ATOM 706 C C . ASP A 1 122 ? -11.730 10.842 -2.528 1.00 15.97 121 ASP A C 1
ATOM 707 O O . ASP A 1 122 ? -11.689 11.609 -3.494 1.00 15.72 121 ASP A O 1
ATOM 712 N N . ALA A 1 123 ? -12.823 10.169 -2.180 1.00 10.70 122 ALA A N 1
ATOM 713 C CA . ALA A 1 123 ? -14.054 10.238 -2.972 1.00 8.90 122 ALA A CA 1
ATOM 714 C C . ALA A 1 123 ? -13.781 9.871 -4.415 1.00 15.41 122 ALA A C 1
ATOM 715 O O . ALA A 1 123 ? -13.973 10.684 -5.322 1.00 15.74 122 ALA A O 1
ATOM 717 N N . HIS A 1 124 ? -13.319 8.648 -4.631 1.00 9.51 123 HIS A N 1
ATOM 718 C CA . HIS A 1 124 ? -13.006 8.214 -5.984 1.00 7.71 123 HIS A CA 1
ATOM 719 C C . HIS A 1 124 ? -13.218 6.722 -6.133 1.00 7.98 123 HIS A C 1
ATOM 720 O O . HIS A 1 124 ? -14.059 6.293 -6.919 1.00 8.38 123 HIS A O 1
ATOM 727 N N . GLY A 1 125 ? -12.477 5.925 -5.364 1.00 8.04 124 GLY A N 1
ATOM 728 C CA . GLY A 1 125 ? -12.581 4.475 -5.465 1.00 8.29 124 GLY A CA 1
ATOM 729 C C . GLY A 1 125 ? -14.001 3.979 -5.268 1.00 6.56 124 GLY A C 1
ATOM 730 O O . GLY A 1 125 ? -14.444 3.034 -5.940 1.00 6.39 124 GLY A O 1
ATOM 731 N N . THR A 1 126 ? -14.736 4.610 -4.364 1.00 6.83 125 THR A N 1
ATOM 732 C CA . THR A 1 126 ? -16.122 4.207 -4.157 1.00 6.91 125 THR A CA 1
ATOM 733 C C . THR A 1 126 ? -16.927 4.304 -5.460 1.00 8.04 125 THR A C 1
ATOM 734 O O . THR A 1 126 ? -17.680 3.391 -5.816 1.00 7.88 125 THR A O 1
ATOM 746 N N . THR A 1 128 ? -15.748 4.352 -8.530 1.00 6.76 127 THR A N 1
ATOM 747 C CA . THR A 1 128 ? -15.208 3.414 -9.496 1.00 6.59 127 THR A CA 1
ATOM 748 C C . THR A 1 128 ? -15.839 2.053 -9.272 1.00 10.49 127 THR A C 1
ATOM 749 O O . THR A 1 128 ? -16.278 1.394 -10.213 1.00 6.43 127 THR A O 1
ATOM 753 N N . ALA A 1 129 ? -15.877 1.622 -8.017 1.00 7.92 128 ALA A N 1
ATOM 754 C CA . ALA A 1 129 ? -16.419 0.308 -7.708 1.00 6.56 128 ALA A CA 1
ATOM 755 C C . ALA A 1 129 ? -17.893 0.246 -8.071 1.00 6.36 128 ALA A C 1
ATOM 756 O O . ALA A 1 129 ? -18.387 -0.788 -8.518 1.00 7.36 128 ALA A O 1
ATOM 758 N N . ALA A 1 130 ? -18.609 1.346 -7.874 1.00 6.93 129 ALA A N 1
ATOM 759 C CA . ALA A 1 130 ? -20.041 1.339 -8.162 1.00 8.44 129 ALA A CA 1
ATOM 760 C C . ALA A 1 130 ? -20.344 1.286 -9.661 1.00 7.99 129 ALA A C 1
ATOM 761 O O . ALA A 1 130 ? -21.357 0.718 -10.073 1.00 8.33 129 ALA A O 1
ATOM 763 N N . ILE A 1 131 ? -19.494 1.899 -10.480 1.00 6.82 130 ILE A N 1
ATOM 764 C CA . ILE A 1 131 ? -19.679 1.824 -11.926 1.00 7.00 130 ILE A CA 1
ATOM 765 C C . ILE A 1 131 ? -19.477 0.363 -12.364 1.00 12.54 130 ILE A C 1
ATOM 766 O O . ILE A 1 131 ? -20.200 -0.153 -13.224 1.00 8.11 130 ILE A O 1
ATOM 771 N N . ILE A 1 132 ? -18.515 -0.314 -11.746 1.00 8.67 131 ILE A N 1
ATOM 772 C CA . ILE A 1 132 ? -18.251 -1.712 -12.075 1.00 7.16 131 ILE A CA 1
ATOM 773 C C . ILE A 1 132 ? -19.386 -2.620 -11.622 1.00 8.11 131 ILE A C 1
ATOM 774 O O . ILE A 1 132 ? -19.901 -3.405 -12.410 1.00 8.64 131 ILE A O 1
ATOM 779 N N . GLY A 1 133 ? -19.780 -2.506 -10.357 1.00 9.42 132 GLY A N 1
ATOM 780 C CA . GLY A 1 133 ? -20.644 -3.512 -9.762 1.00 7.58 132 GLY A CA 1
ATOM 781 C C . GLY A 1 133 ? -21.755 -2.981 -8.883 1.00 8.79 132 GLY A C 1
ATOM 782 O O . GLY A 1 133 ? -22.351 -3.743 -8.131 1.00 7.19 132 GLY A O 1
ATOM 783 N N . GLY A 1 134 ? -22.047 -1.687 -8.976 1.00 9.17 133 GLY A N 1
ATOM 784 C CA . GLY A 1 134 ? -23.104 -1.110 -8.160 1.00 7.98 133 GLY A CA 1
ATOM 785 C C . GLY A 1 134 ? -24.459 -1.750 -8.415 1.00 10.77 133 GLY A C 1
ATOM 786 O O . GLY A 1 134 ? -24.864 -1.937 -9.575 1.00 7.48 133 GLY A O 1
ATOM 787 N N . ARG A 1 135 ? -25.158 -2.078 -7.330 1.00 7.96 134 ARG A N 1
ATOM 788 C CA . ARG A 1 135 ? -26.467 -2.714 -7.404 1.00 8.02 134 ARG A CA 1
ATOM 789 C C . ARG A 1 135 ? -27.568 -1.708 -7.750 1.00 9.73 134 ARG A C 1
ATOM 790 O O . ARG A 1 135 ? -27.438 -0.516 -7.472 1.00 11.71 134 ARG A O 1
ATOM 798 N N . PRO A 1 136 ? -28.658 -2.187 -8.374 1.00 9.03 135 PRO A N 1
ATOM 799 C CA . PRO A 1 136 ? -29.780 -1.306 -8.714 1.00 12.54 135 PRO A CA 1
ATOM 800 C C . PRO A 1 136 ? -30.609 -0.930 -7.480 1.00 12.55 135 PRO A C 1
ATOM 801 O O . PRO A 1 136 ? -30.419 -1.510 -6.404 1.00 15.33 135 PRO A O 1
ATOM 805 N N . SER A 1 137 ? -31.513 0.034 -7.633 1.00 12.58 136 SER A N 1
ATOM 806 C CA . SER A 1 137 ? -32.397 0.458 -6.543 1.00 14.30 136 SER A CA 1
ATOM 807 C C . SER A 1 137 ? -33.800 0.722 -7.077 1.00 13.26 136 SER A C 1
ATOM 808 O O . SER A 1 137 ? -33.955 1.160 -8.213 1.00 11.45 136 SER A O 1
ATOM 811 N N . PRO A 1 138 ? -34.833 0.476 -6.252 1.00 17.28 137 PRO A N 1
ATOM 812 C CA . PRO A 1 138 ? -36.194 0.826 -6.676 1.00 18.05 137 PRO A CA 1
ATOM 813 C C . PRO A 1 138 ? -36.381 2.339 -6.771 1.00 19.50 137 PRO A C 1
ATOM 814 O O . PRO A 1 138 ? -37.356 2.785 -7.376 1.00 17.64 137 PRO A O 1
ATOM 818 N N . THR A 1 139 ? -35.476 3.115 -6.176 1.00 12.57 138 THR A N 1
ATOM 819 C CA . THR A 1 139 ? -35.688 4.561 -6.074 1.00 16.05 138 THR A CA 1
ATOM 820 C C . THR A 1 139 ? -34.815 5.424 -6.991 1.00 16.05 138 THR A C 1
ATOM 821 O O . THR A 1 139 ? -34.902 6.652 -6.940 1.00 14.37 138 THR A O 1
ATOM 825 N N . ASP A 1 140 ? -33.970 4.805 -7.812 1.00 14.48 139 ASP A N 1
ATOM 826 C CA . ASP A 1 140 ? -33.239 5.565 -8.832 1.00 15.16 139 ASP A CA 1
ATOM 827 C C . ASP A 1 140 ? -32.904 4.722 -10.061 1.00 15.49 139 ASP A C 1
ATOM 828 O O . ASP A 1 140 ? -33.117 3.501 -10.072 1.00 12.00 139 ASP A O 1
ATOM 833 N N . GLY A 1 141 ? -32.394 5.374 -11.101 1.00 11.34 140 GLY A N 1
ATOM 834 C CA . GLY A 1 141 ? -32.060 4.668 -12.321 1.00 12.45 140 GLY A CA 1
ATOM 835 C C . GLY A 1 141 ? -30.613 4.225 -12.438 1.00 14.43 140 GLY A C 1
ATOM 836 O O . GLY A 1 141 ? -30.210 3.753 -13.501 1.00 14.67 140 GLY A O 1
ATOM 837 N N . PHE A 1 142 ? -29.825 4.351 -11.370 1.00 11.61 141 PHE A N 1
ATOM 838 C CA . PHE A 1 142 ? -28.433 3.909 -11.455 1.00 11.03 141 PHE A CA 1
ATOM 839 C C . PHE A 1 142 ? -28.244 2.405 -11.259 1.00 9.54 141 PHE A C 1
ATOM 840 O O . PHE A 1 142 ? -28.792 1.819 -10.326 1.00 8.96 141 PHE A O 1
ATOM 848 N N . VAL A 1 143 ? -27.431 1.804 -12.128 1.00 9.95 142 VAL A N 1
ATOM 849 C CA . VAL A 1 143 ? -26.922 0.446 -11.919 1.00 8.48 142 VAL A CA 1
ATOM 850 C C . VAL A 1 143 ? -25.520 0.332 -12.524 1.00 11.37 142 VAL A C 1
ATOM 851 O O . VAL A 1 143 ? -25.222 0.975 -13.540 1.00 8.06 142 VAL A O 1
ATOM 855 N N . GLY A 1 144 ? -24.662 -0.475 -11.908 1.00 8.97 143 GLY A N 1
ATOM 856 C CA . GLY A 1 144 ? -23.326 -0.681 -12.438 1.00 13.00 143 GLY A CA 1
ATOM 857 C C . GLY A 1 144 ? -23.386 -1.584 -13.658 1.00 13.77 143 GLY A C 1
ATOM 858 O O . GLY A 1 144 ? -24.450 -2.098 -13.998 1.00 7.75 143 GLY A O 1
ATOM 867 N N . ALA A 1 146 ? -21.941 -4.518 -14.019 1.00 7.53 145 ALA A N 1
ATOM 868 C CA . ALA A 1 146 ? -21.990 -5.924 -13.642 1.00 8.40 145 ALA A CA 1
ATOM 869 C C . ALA A 1 146 ? -22.419 -6.059 -12.180 1.00 9.87 145 ALA A C 1
ATOM 870 O O . ALA A 1 146 ? -21.596 -6.317 -11.299 1.00 9.90 145 ALA A O 1
ATOM 872 N N . PRO A 1 147 ? -23.723 -5.895 -11.920 1.00 8.75 146 PRO A N 1
ATOM 873 C CA . PRO A 1 147 ? -24.249 -5.724 -10.558 1.00 7.69 146 PRO A CA 1
ATOM 874 C C . PRO A 1 147 ? -24.207 -6.977 -9.682 1.00 8.93 146 PRO A C 1
ATOM 875 O O . PRO A 1 147 ? -24.583 -6.894 -8.512 1.00 9.87 146 PRO A O 1
ATOM 879 N N . ASP A 1 148 ? -23.778 -8.115 -10.217 1.00 9.93 147 ASP A N 1
ATOM 880 C CA . ASP A 1 148 ? -23.686 -9.318 -9.393 1.00 8.50 147 ASP A CA 1
ATOM 881 C C . ASP A 1 148 ? -22.245 -9.707 -9.076 1.00 9.53 147 ASP A C 1
ATOM 882 O O . ASP A 1 148 ? -22.014 -10.750 -8.463 1.00 10.53 147 ASP A O 1
ATOM 887 N N . VAL A 1 149 ? -21.273 -8.890 -9.480 1.00 10.99 148 VAL A N 1
ATOM 888 C CA . VAL A 1 149 ? -19.881 -9.222 -9.158 1.00 8.60 148 VAL A CA 1
ATOM 889 C C . VAL A 1 149 ? -19.570 -9.069 -7.679 1.00 8.59 148 VAL A C 1
ATOM 890 O O . VAL A 1 149 ? -20.221 -8.304 -6.957 1.00 11.28 148 VAL A O 1
ATOM 894 N N . ARG A 1 150 ? -18.568 -9.816 -7.236 1.00 8.13 149 ARG A N 1
ATOM 895 C CA . ARG A 1 150 ? -17.941 -9.577 -5.951 1.00 10.95 149 ARG A CA 1
ATOM 896 C C . ARG A 1 150 ? -16.863 -8.538 -6.203 1.00 11.46 149 ARG A C 1
ATOM 897 O O . ARG A 1 150 ? -16.142 -8.603 -7.208 1.00 13.25 149 ARG A O 1
ATOM 905 N N . LEU A 1 151 ? -16.775 -7.570 -5.301 1.00 9.90 150 LEU A N 1
ATOM 906 C CA . LEU A 1 151 ? -15.840 -6.462 -5.419 1.00 10.23 150 LEU A CA 1
ATOM 907 C C . LEU A 1 151 ? -14.784 -6.541 -4.326 1.00 13.17 150 LEU A C 1
ATOM 908 O O . LEU A 1 151 ? -15.112 -6.665 -3.143 1.00 9.20 150 LEU A O 1
ATOM 913 N N . LEU A 1 152 ? -13.516 -6.493 -4.727 1.00 11.91 151 LEU A N 1
ATOM 914 C CA . LEU A 1 152 ? -12.410 -6.425 -3.776 1.00 7.33 151 LEU A CA 1
ATOM 915 C C . LEU A 1 152 ? -11.794 -5.050 -3.895 1.00 10.64 151 LEU A C 1
ATOM 916 O O . LEU A 1 152 ? -11.456 -4.619 -5.001 1.00 13.25 151 LEU A O 1
ATOM 921 N N . SER A 1 153 ? -11.616 -4.366 -2.773 1.00 7.37 152 SER A N 1
ATOM 922 C CA . SER A 1 153 ? -11.001 -3.038 -2.810 1.00 6.50 152 SER A CA 1
ATOM 923 C C . SER A 1 153 ? -9.572 -3.023 -2.279 1.00 7.18 152 SER A C 1
ATOM 924 O O . SER A 1 153 ? -9.327 -3.368 -1.126 1.00 9.74 152 SER A O 1
ATOM 927 N N . LEU A 1 154 ? -8.632 -2.606 -3.119 1.00 6.50 153 LEU A N 1
ATOM 928 C CA . LEU A 1 154 ? -7.259 -2.402 -2.684 1.00 7.73 153 LEU A CA 1
ATOM 929 C C . LEU A 1 154 ? -6.942 -0.926 -2.816 1.00 10.14 153 LEU A C 1
ATOM 930 O O . LEU A 1 154 ? -6.988 -0.381 -3.921 1.00 7.92 153 LEU A O 1
ATOM 935 N N . ARG A 1 155 ? -6.636 -0.258 -1.712 1.00 6.60 154 ARG A N 1
ATOM 936 C CA . ARG A 1 155 ? -6.258 1.148 -1.819 1.00 6.78 154 ARG A CA 1
ATOM 937 C C . ARG A 1 155 ? -4.788 1.292 -2.208 1.00 7.93 154 ARG A C 1
ATOM 938 O O . ARG A 1 155 ? -3.902 0.932 -1.436 1.00 9.24 154 ARG A O 1
ATOM 946 N N . GLN A 1 156 ? -4.527 1.836 -3.390 1.00 8.61 155 GLN A N 1
ATOM 947 C CA . GLN A 1 156 ? -3.146 1.962 -3.843 1.00 8.55 155 GLN A CA 1
ATOM 948 C C . GLN A 1 156 ? -2.758 3.403 -4.173 1.00 7.04 155 GLN A C 1
ATOM 949 O O . GLN A 1 156 ? -1.567 3.738 -4.234 1.00 7.29 155 GLN A O 1
ATOM 955 N N . THR A 1 157 ? -3.745 4.270 -4.377 1.00 8.50 156 THR A N 1
ATOM 956 C CA . THR A 1 157 ? -3.420 5.684 -4.540 1.00 9.86 156 THR A CA 1
ATOM 957 C C . THR A 1 157 ? -4.251 6.555 -3.627 1.00 8.93 156 THR A C 1
ATOM 958 O O . THR A 1 157 ? -5.317 6.144 -3.156 1.00 7.66 156 THR A O 1
ATOM 962 N N . SER A 1 158 ? -3.777 7.778 -3.416 1.00 11.52 157 SER A N 1
ATOM 963 C CA . SER A 1 158 ? -4.488 8.751 -2.598 1.00 8.12 157 SER A CA 1
ATOM 964 C C . SER A 1 158 ? -3.879 10.119 -2.817 1.00 13.61 157 SER A C 1
ATOM 965 O O . SER A 1 158 ? -2.669 10.233 -3.020 1.00 11.59 157 SER A O 1
ATOM 968 N N . VAL A 1 159 ? -4.713 11.153 -2.802 1.00 10.39 158 VAL A N 1
ATOM 969 C CA . VAL A 1 159 ? -4.201 12.519 -2.756 1.00 11.28 158 VAL A CA 1
ATOM 970 C C . VAL A 1 159 ? -4.231 13.031 -1.313 1.00 11.33 158 VAL A C 1
ATOM 971 O O . VAL A 1 159 ? -3.414 13.855 -0.907 1.00 12.79 158 VAL A O 1
ATOM 975 N N . ALA A 1 160 ? -5.159 12.512 -0.520 1.00 10.57 159 ALA A N 1
ATOM 976 C CA . ALA A 1 160 ? -5.262 12.941 0.873 1.00 15.93 159 ALA A CA 1
ATOM 977 C C . ALA A 1 160 ? -4.050 12.493 1.678 1.00 12.31 159 ALA A C 1
ATOM 978 O O . ALA A 1 160 ? -3.633 13.178 2.618 1.00 10.96 159 ALA A O 1
ATOM 980 N N . PHE A 1 161 ? -3.491 11.344 1.305 1.00 10.55 160 PHE A N 1
ATOM 981 C CA . PHE A 1 161 ? -2.310 10.797 1.979 1.00 16.21 160 PHE A CA 1
ATOM 982 C C . PHE A 1 161 ? -1.158 10.664 0.991 1.00 19.07 160 PHE A C 1
ATOM 983 O O . PHE A 1 161 ? -1.325 10.098 -0.092 1.00 19.22 160 PHE A O 1
ATOM 991 N N . GLN A 1 162 ? 0.002 11.205 1.353 1.00 18.17 161 GLN A N 1
ATOM 992 C CA . GLN A 1 162 ? 1.160 11.212 0.462 1.00 17.13 161 GLN A CA 1
ATOM 993 C C . GLN A 1 162 ? 2.469 10.915 1.208 1.00 11.65 161 GLN A C 1
ATOM 994 O O . GLN A 1 162 ? 2.530 11.052 2.424 1.00 10.89 161 GLN A O 1
ATOM 1000 N N . PRO A 1 163 ? 3.520 10.494 0.480 1.00 16.93 162 PRO A N 1
ATOM 1001 C CA . PRO A 1 163 ? 4.797 10.196 1.136 1.00 14.57 162 PRO A CA 1
ATOM 1002 C C . PRO A 1 163 ? 5.323 11.384 1.920 1.00 16.50 162 PRO A C 1
ATOM 1003 O O . PRO A 1 163 ? 5.335 12.500 1.393 1.00 18.16 162 PRO A O 1
ATOM 1007 N N . LYS A 1 164 ? 5.771 11.153 3.152 1.00 14.26 163 LYS A N 1
ATOM 1008 C CA . LYS A 1 164 ? 6.199 12.252 4.001 1.00 19.80 163 LYS A CA 1
ATOM 1009 C C . LYS A 1 164 ? 7.682 12.627 3.886 1.00 19.39 163 LYS A C 1
ATOM 1010 O O . LYS A 1 164 ? 8.041 13.778 4.122 1.00 22.12 163 LYS A O 1
ATOM 1016 N N . GLY A 1 165 ? 8.526 11.669 3.519 1.00 18.08 164 GLY A N 1
ATOM 1017 C CA . GLY A 1 165 ? 9.959 11.907 3.447 1.00 22.88 164 GLY A CA 1
ATOM 1018 C C . GLY A 1 165 ? 10.390 12.673 2.208 1.00 22.67 164 GLY A C 1
ATOM 1019 O O . GLY A 1 165 ? 9.823 12.494 1.130 1.00 23.96 164 GLY A O 1
ATOM 1020 N N . ALA A 1 166 ? 11.386 13.543 2.372 1.00 22.81 165 ALA A N 1
ATOM 1021 C CA . ALA A 1 166 ? 11.955 14.286 1.253 1.00 23.39 165 ALA A CA 1
ATOM 1022 C C . ALA A 1 166 ? 12.928 13.388 0.502 1.00 23.48 165 ALA A C 1
ATOM 1023 O O . ALA A 1 166 ? 13.624 12.578 1.123 1.00 19.07 165 ALA A O 1
ATOM 1025 N N . ARG A 1 167 ? 12.975 13.526 -0.825 1.00 30.37 166 ARG A N 1
ATOM 1026 C CA . ARG A 1 167 ? 13.934 12.781 -1.650 1.00 28.73 166 ARG A CA 1
ATOM 1027 C C . ARG A 1 167 ? 15.352 13.235 -1.340 1.00 28.52 166 ARG A C 1
ATOM 1028 O O . ARG A 1 167 ? 15.629 14.436 -1.308 1.00 21.88 166 ARG A O 1
ATOM 1036 N N . GLN A 1 168 ? 16.259 12.289 -1.123 1.00 26.19 167 GLN A N 1
ATOM 1037 C CA . GLN A 1 168 ? 17.628 12.659 -0.775 1.00 32.13 167 GLN A CA 1
ATOM 1038 C C . GLN A 1 168 ? 18.483 12.964 -2.016 1.00 31.49 167 GLN A C 1
ATOM 1039 O O . GLN A 1 168 ? 19.572 13.528 -1.900 1.00 32.38 167 GLN A O 1
ATOM 1041 N N . ASP A 1 169 ? 17.977 12.602 -3.196 1.00 25.81 168 ASP A N 1
ATOM 1042 C CA . ASP A 1 169 ? 18.653 12.906 -4.464 1.00 24.83 168 ASP A CA 1
ATOM 1043 C C . ASP A 1 169 ? 17.628 13.247 -5.545 1.00 20.63 168 ASP A C 1
ATOM 1044 O O . ASP A 1 169 ? 16.982 12.357 -6.106 1.00 23.09 168 ASP A O 1
ATOM 1049 N N . PRO A 1 170 ? 17.499 14.542 -5.866 1.00 20.74 169 PRO A N 1
ATOM 1050 C CA . PRO A 1 170 ? 16.519 14.998 -6.858 1.00 21.74 169 PRO A CA 1
ATOM 1051 C C . PRO A 1 170 ? 16.771 14.450 -8.259 1.00 22.01 169 PRO A C 1
ATOM 1052 O O . PRO A 1 170 ? 15.909 14.596 -9.122 1.00 26.41 169 PRO A O 1
ATOM 1056 N N . ASN A 1 171 ? 17.928 13.834 -8.481 1.00 22.68 170 ASN A N 1
ATOM 1057 C CA . ASN A 1 171 ? 18.302 13.349 -9.809 1.00 17.34 170 ASN A CA 1
ATOM 1058 C C . ASN A 1 171 ? 17.941 11.891 -10.067 1.00 17.03 170 ASN A C 1
ATOM 1059 O O . ASN A 1 171 ? 18.028 11.422 -11.202 1.00 22.83 170 ASN A O 1
ATOM 1064 N N . ASP A 1 172 ? 17.555 11.176 -9.013 1.00 18.72 171 ASP A N 1
ATOM 1065 C CA . ASP A 1 172 ? 17.289 9.738 -9.097 1.00 15.58 171 ASP A CA 1
ATOM 1066 C C . ASP A 1 172 ? 15.829 9.516 -9.466 1.00 17.19 171 ASP A C 1
ATOM 1067 O O . ASP A 1 172 ? 14.927 9.765 -8.658 1.00 15.35 171 ASP A O 1
ATOM 1072 N N . PRO A 1 173 ? 15.579 9.047 -10.697 1.00 14.05 172 PRO A N 1
ATOM 1073 C CA . PRO A 1 173 ? 14.198 8.859 -11.152 1.00 14.46 172 PRO A CA 1
ATOM 1074 C C . PRO A 1 173 ? 13.432 7.865 -10.274 1.00 13.70 172 PRO A C 1
ATOM 1075 O O . PRO A 1 173 ? 12.208 7.930 -10.179 1.00 10.73 172 PRO A O 1
ATOM 1079 N N . ASN A 1 174 ? 14.156 6.969 -9.617 1.00 12.32 173 ASN A N 1
ATOM 1080 C CA . ASN A 1 174 ? 13.518 5.913 -8.844 1.00 13.38 173 ASN A CA 1
ATOM 1081 C C . ASN A 1 174 ? 13.102 6.309 -7.429 1.00 14.04 173 ASN A C 1
ATOM 1082 O O . ASN A 1 174 ? 12.520 5.505 -6.702 1.00 14.42 173 ASN A O 1
ATOM 1087 N N . THR A 1 175 ? 13.381 7.551 -7.046 1.00 13.68 174 THR A N 1
ATOM 1088 C CA . THR A 1 175 ? 12.910 8.063 -5.761 1.00 15.85 174 THR A CA 1
ATOM 1089 C C . THR A 1 175 ? 11.779 9.081 -5.926 1.00 14.17 174 THR A C 1
ATOM 1090 O O . THR A 1 175 ? 11.320 9.648 -4.950 1.00 13.92 174 THR A O 1
ATOM 1094 N N . THR A 1 176 ? 11.311 9.298 -7.152 1.00 10.73 175 THR A N 1
ATOM 1095 C CA . THR A 1 176 ? 10.163 10.177 -7.332 1.00 15.24 175 THR A CA 1
ATOM 1096 C C . THR A 1 176 ? 8.927 9.483 -6.783 1.00 10.40 175 THR A C 1
ATOM 1097 O O . THR A 1 176 ? 8.918 8.261 -6.614 1.00 12.94 175 THR A O 1
ATOM 1101 N N . GLN A 1 177 ? 7.893 10.270 -6.507 1.00 10.35 176 GLN A N 1
ATOM 1102 C CA . GLN A 1 177 ? 6.621 9.755 -6.024 1.00 9.37 176 GLN A CA 1
ATOM 1103 C C . GLN A 1 177 ? 6.017 8.823 -7.059 1.00 13.00 176 GLN A C 1
ATOM 1104 O O . GLN A 1 177 ? 5.393 7.824 -6.717 1.00 11.34 176 GLN A O 1
ATOM 1110 N N . THR A 1 178 ? 6.215 9.155 -8.330 1.00 9.06 177 THR A N 1
ATOM 1111 C CA . THR A 1 178 ? 5.747 8.311 -9.430 1.00 10.36 177 THR A CA 1
ATOM 1112 C C . THR A 1 178 ? 6.347 6.899 -9.378 1.00 10.72 177 THR A C 1
ATOM 1113 O O . THR A 1 178 ? 5.628 5.904 -9.508 1.00 7.48 177 THR A O 1
ATOM 1117 N N . ALA A 1 179 ? 7.659 6.808 -9.172 1.00 8.69 178 ALA A N 1
ATOM 1118 C CA . ALA A 1 179 ? 8.319 5.509 -9.082 1.00 7.98 178 ALA A CA 1
ATOM 1119 C C . ALA A 1 179 ? 7.827 4.695 -7.881 1.00 11.46 178 ALA A C 1
ATOM 1120 O O . ALA A 1 179 ? 7.682 3.467 -7.966 1.00 9.33 178 ALA A O 1
ATOM 1122 N N . GLY A 1 180 ? 7.564 5.378 -6.772 1.00 7.96 179 GLY A N 1
ATOM 1123 C CA . GLY A 1 180 ? 7.068 4.719 -5.572 1.00 9.49 179 GLY A CA 1
ATOM 1124 C C . GLY A 1 180 ? 5.687 4.122 -5.776 1.00 12.01 179 GLY A C 1
ATOM 1125 O O . GLY A 1 180 ? 5.400 3.013 -5.318 1.00 11.31 179 GLY A O 1
ATOM 1126 N N . SER A 1 181 ? 4.830 4.864 -6.470 1.00 10.26 180 SER A N 1
ATOM 1127 C CA . SER A 1 181 ? 3.503 4.386 -6.801 1.00 6.27 180 SER A CA 1
ATOM 1128 C C . SER A 1 181 ? 3.554 3.207 -7.773 1.00 9.36 180 SER A C 1
ATOM 1129 O O . SER A 1 181 ? 2.741 2.292 -7.675 1.00 10.45 180 SER A O 1
ATOM 1132 N N . ILE A 1 182 ? 4.496 3.226 -8.711 1.00 6.71 181 ILE A N 1
ATOM 1133 C CA . ILE A 1 182 ? 4.687 2.085 -9.615 1.00 9.43 181 ILE A CA 1
ATOM 1134 C C . ILE A 1 182 ? 5.089 0.831 -8.830 1.00 11.14 181 ILE A C 1
ATOM 1135 O O . ILE A 1 182 ? 4.578 -0.265 -9.083 1.00 8.08 181 ILE A O 1
ATOM 1140 N N . ARG A 1 183 ? 5.987 0.987 -7.860 1.00 9.26 182 ARG A N 1
ATOM 1141 C CA . ARG A 1 183 ? 6.429 -0.162 -7.069 1.00 8.59 182 ARG A CA 1
ATOM 1142 C C . ARG A 1 183 ? 5.321 -0.701 -6.157 1.00 9.70 182 ARG A C 1
ATOM 1143 O O . ARG A 1 183 ? 5.185 -1.912 -5.992 1.00 8.92 182 ARG A O 1
ATOM 1151 N N . SER A 1 184 ? 4.533 0.185 -5.553 1.00 5.36 183 SER A N 1
ATOM 1152 C CA . SER A 1 184 ? 3.436 -0.281 -4.698 1.00 8.88 183 SER A CA 1
ATOM 1153 C C . SER A 1 184 ? 2.302 -0.849 -5.549 1.00 9.51 183 SER A C 1
ATOM 1154 O O . SER A 1 184 ? 1.641 -1.803 -5.144 1.00 9.08 183 SER A O 1
ATOM 1157 N N . LEU A 1 185 ? 2.100 -0.297 -6.742 1.00 6.63 184 LEU A N 1
ATOM 1158 C CA . LEU A 1 185 ? 1.124 -0.872 -7.670 1.00 10.86 184 LEU A CA 1
ATOM 1159 C C . LEU A 1 185 ? 1.485 -2.314 -8.010 1.00 6.23 184 LEU A C 1
ATOM 1160 O O . LEU A 1 185 ? 0.623 -3.197 -8.008 1.00 6.29 184 LEU A O 1
ATOM 1165 N N . ALA A 1 186 ? 2.765 -2.555 -8.289 1.00 7.55 185 ALA A N 1
ATOM 1166 C CA . ALA A 1 186 ? 3.237 -3.904 -8.598 1.00 10.28 185 ALA A CA 1
ATOM 1167 C C . ALA A 1 186 ? 2.855 -4.889 -7.490 1.00 9.30 185 ALA A C 1
ATOM 1168 O O . ALA A 1 186 ? 2.370 -5.984 -7.770 1.00 8.84 185 ALA A O 1
ATOM 1170 N N . ARG A 1 187 ? 3.059 -4.514 -6.231 1.00 5.48 186 ARG A N 1
ATOM 1171 C CA . ARG A 1 187 ? 2.645 -5.404 -5.148 1.00 7.13 186 ARG A CA 1
ATOM 1172 C C . ARG A 1 187 ? 1.124 -5.602 -5.093 1.00 6.90 186 ARG A C 1
ATOM 1173 O O . ARG A 1 187 ? 0.647 -6.713 -4.857 1.00 8.13 186 ARG A O 1
ATOM 1181 N N . SER A 1 188 ? 0.357 -4.550 -5.356 1.00 7.30 187 SER A N 1
ATOM 1182 C CA . SER A 1 188 ? -1.101 -4.649 -5.251 1.00 5.91 187 SER A CA 1
ATOM 1183 C C . SER A 1 188 ? -1.658 -5.542 -6.348 1.00 7.27 187 SER A C 1
ATOM 1184 O O . SER A 1 188 ? -2.673 -6.218 -6.162 1.00 7.44 187 SER A O 1
ATOM 1187 N N . VAL A 1 189 ? -0.991 -5.558 -7.495 1.00 6.55 188 VAL A N 1
ATOM 1188 C CA . VAL A 1 189 ? -1.404 -6.432 -8.591 1.00 7.55 188 VAL A CA 1
ATOM 1189 C C . VAL A 1 189 ? -1.150 -7.906 -8.248 1.00 7.68 188 VAL A C 1
ATOM 1190 O O . VAL A 1 189 ? -2.008 -8.766 -8.489 1.00 8.76 188 VAL A O 1
ATOM 1194 N N . VAL A 1 190 ? 0.018 -8.203 -7.687 1.00 4.83 189 VAL A N 1
ATOM 1195 C CA . VAL A 1 190 ? 0.289 -9.554 -7.202 1.00 5.01 189 VAL A CA 1
ATOM 1196 C C . VAL A 1 190 ? -0.722 -9.928 -6.121 1.00 10.59 189 VAL A C 1
ATOM 1197 O O . VAL A 1 190 ? -1.255 -11.040 -6.111 1.00 8.28 189 VAL A O 1
ATOM 1201 N N . HIS A 1 191 ? -0.991 -8.992 -5.214 1.00 8.42 190 HIS A N 1
ATOM 1202 C CA . HIS A 1 191 ? -1.920 -9.234 -4.110 1.00 8.73 190 HIS A CA 1
ATOM 1203 C C . HIS A 1 191 ? -3.339 -9.513 -4.622 1.00 8.59 190 HIS A C 1
ATOM 1204 O O . HIS A 1 191 ? -3.988 -10.442 -4.158 1.00 7.72 190 HIS A O 1
ATOM 1211 N N . ALA A 1 192 ? -3.811 -8.717 -5.580 1.00 5.63 191 ALA A N 1
ATOM 1212 C CA . ALA A 1 192 ? -5.141 -8.924 -6.156 1.00 7.03 191 ALA A CA 1
ATOM 1213 C C . ALA A 1 192 ? -5.222 -10.262 -6.889 1.00 11.69 191 ALA A C 1
ATOM 1214 O O . ALA A 1 192 ? -6.222 -10.984 -6.785 1.00 12.32 191 ALA A O 1
ATOM 1216 N N . ALA A 1 193 ? -4.175 -10.597 -7.636 1.00 5.37 192 ALA A N 1
ATOM 1217 C CA . ALA A 1 193 ? -4.163 -11.870 -8.345 1.00 6.29 192 ALA A CA 1
ATOM 1218 C C . ALA A 1 193 ? -4.266 -13.021 -7.339 1.00 10.45 192 ALA A C 1
ATOM 1219 O O . ALA A 1 193 ? -5.048 -13.970 -7.527 1.00 13.96 192 ALA A O 1
ATOM 1221 N N . ASN A 1 194 ? -3.525 -12.916 -6.239 1.00 8.13 193 ASN A N 1
ATOM 1222 C CA . ASN A 1 194 ? -3.497 -13.993 -5.258 1.00 9.22 193 ASN A CA 1
ATOM 1223 C C . ASN A 1 194 ? -4.769 -14.079 -4.426 1.00 14.97 193 ASN A C 1
ATOM 1224 O O . ASN A 1 194 ? -5.058 -15.123 -3.858 1.00 13.26 193 ASN A O 1
ATOM 1229 N N . LEU A 1 195 ? -5.530 -12.988 -4.362 1.00 9.35 194 LEU A N 1
ATOM 1230 C CA . LEU A 1 195 ? -6.817 -13.020 -3.672 1.00 11.35 194 LEU A CA 1
ATOM 1231 C C . LEU A 1 195 ? -7.889 -13.661 -4.535 1.00 14.24 194 LEU A C 1
ATOM 1232 O O . LEU A 1 195 ? -9.013 -13.878 -4.082 1.00 18.02 194 LEU A O 1
ATOM 1237 N N . GLY A 1 196 ? -7.546 -13.950 -5.783 1.00 11.42 195 GLY A N 1
ATOM 1238 C CA . GLY A 1 196 ? -8.461 -14.648 -6.667 1.00 10.76 195 GLY A CA 1
ATOM 1239 C C . GLY A 1 196 ? -9.293 -13.758 -7.568 1.00 11.56 195 GLY A C 1
ATOM 1240 O O . GLY A 1 196 ? -10.345 -14.171 -8.060 1.00 15.16 195 GLY A O 1
ATOM 1241 N N . ALA A 1 197 ? -8.834 -12.537 -7.806 1.00 10.13 196 ALA A N 1
ATOM 1242 C CA . ALA A 1 197 ? -9.559 -11.664 -8.717 1.00 10.62 196 ALA A CA 1
ATOM 1243 C C . ALA A 1 197 ? -9.421 -12.169 -10.150 1.00 12.24 196 ALA A C 1
ATOM 1244 O O . ALA A 1 197 ? -8.326 -12.533 -10.563 1.00 13.74 196 ALA A O 1
ATOM 1246 N N . GLN A 1 198 ? -10.525 -12.190 -10.894 1.00 10.18 197 GLN A N 1
ATOM 1247 C CA . GLN A 1 198 ? -10.508 -12.567 -12.313 1.00 12.10 197 GLN A CA 1
ATOM 1248 C C . GLN A 1 198 ? -10.435 -11.351 -13.214 1.00 12.87 197 GLN A C 1
ATOM 1249 O O . GLN A 1 198 ? -10.095 -11.458 -14.394 1.00 12.74 197 GLN A O 1
ATOM 1255 N N . VAL A 1 199 ? -10.810 -10.199 -12.671 1.00 7.48 198 VAL A N 1
ATOM 1256 C CA . VAL A 1 199 ? -10.695 -8.940 -13.394 1.00 7.37 198 VAL A CA 1
ATOM 1257 C C . VAL A 1 199 ? -10.071 -7.949 -12.427 1.00 10.70 198 VAL A C 1
ATOM 1258 O O . VAL A 1 199 ? -10.454 -7.901 -11.251 1.00 7.61 198 VAL A O 1
ATOM 1262 N N . ILE A 1 200 ? -9.093 -7.182 -12.904 1.00 8.52 199 ILE A N 1
ATOM 1263 C CA . ILE A 1 200 ? -8.428 -6.195 -12.067 1.00 9.05 199 ILE A CA 1
ATOM 1264 C C . ILE A 1 200 ? -8.524 -4.830 -12.748 1.00 8.22 199 ILE A C 1
ATOM 1265 O O . ILE A 1 200 ? -8.064 -4.658 -13.882 1.00 11.23 199 ILE A O 1
ATOM 1270 N N . ASN A 1 201 ? -9.137 -3.867 -12.060 1.00 8.71 200 ASN A N 1
ATOM 1271 C CA . ASN A 1 201 ? -9.240 -2.507 -12.568 1.00 6.63 200 ASN A CA 1
ATOM 1272 C C . ASN A 1 201 ? -8.161 -1.633 -11.931 1.00 6.24 200 ASN A C 1
ATOM 1273 O O . ASN A 1 201 ? -8.127 -1.478 -10.714 1.00 10.08 200 ASN A O 1
ATOM 1278 N N . ILE A 1 202 ? -7.287 -1.046 -12.743 1.00 6.28 201 ILE A N 1
ATOM 1279 C CA . ILE A 1 202 ? -6.233 -0.198 -12.187 1.00 7.22 201 ILE A CA 1
ATOM 1280 C C . ILE A 1 202 ? -6.503 1.246 -12.558 1.00 7.96 201 ILE A C 1
ATOM 1281 O O . ILE A 1 202 ? -6.541 1.603 -13.739 1.00 6.70 201 ILE A O 1
ATOM 1286 N N . SER A 1 203 ? -6.705 2.084 -11.551 1.00 9.15 202 SER A N 1
ATOM 1287 C CA A SER A 1 203 ? -7.041 3.476 -11.797 0.55 11.34 202 SER A CA 1
ATOM 1288 C CA B SER A 1 203 ? -7.038 3.485 -11.789 0.45 11.57 202 SER A CA 1
ATOM 1289 C C . SER A 1 203 ? -5.785 4.323 -11.984 1.00 12.49 202 SER A C 1
ATOM 1290 O O . SER A 1 203 ? -5.809 5.351 -12.670 1.00 10.11 202 SER A O 1
ATOM 1295 N N . GLU A 1 204 ? -4.686 3.880 -11.387 1.00 10.85 203 GLU A N 1
ATOM 1296 C CA . GLU A 1 204 ? -3.426 4.609 -11.504 1.00 12.64 203 GLU A CA 1
ATOM 1297 C C . GLU A 1 204 ? -2.910 4.701 -12.938 1.00 9.31 203 GLU A C 1
ATOM 1298 O O . GLU A 1 204 ? -2.931 3.720 -13.689 1.00 11.72 203 GLU A O 1
ATOM 1304 N N . ALA A 1 205 ? -2.483 5.901 -13.320 1.00 8.80 204 ALA A N 1
ATOM 1305 C CA . ALA A 1 205 ? -1.732 6.110 -14.556 1.00 11.57 204 ALA A CA 1
ATOM 1306 C C . ALA A 1 205 ? -0.495 6.936 -14.224 1.00 11.54 204 ALA A C 1
ATOM 1307 O O . ALA A 1 205 ? -0.540 8.168 -14.204 1.00 19.73 204 ALA A O 1
ATOM 1309 N N . ALA A 1 206 ? 0.600 6.250 -13.919 1.00 14.27 205 ALA A N 1
ATOM 1310 C CA . ALA A 1 206 ? 1.843 6.930 -13.569 1.00 12.12 205 ALA A CA 1
ATOM 1311 C C . ALA A 1 206 ? 2.496 7.477 -14.832 1.00 9.81 205 ALA A C 1
ATOM 1312 O O . ALA A 1 206 ? 2.814 6.721 -15.744 1.00 12.79 205 ALA A O 1
ATOM 1314 N N . CYS A 1 207 ? 2.689 8.795 -14.880 1.00 7.89 206 CYS A N 1
ATOM 1315 C CA A CYS A 1 207 ? 3.251 9.451 -16.063 0.57 8.26 206 CYS A CA 1
ATOM 1316 C CA B CYS A 1 207 ? 3.257 9.449 -16.053 0.43 11.89 206 CYS A CA 1
ATOM 1317 C C . CYS A 1 207 ? 4.652 9.975 -15.775 1.00 14.03 206 CYS A C 1
ATOM 1318 O O . CYS A 1 207 ? 4.897 10.583 -14.734 1.00 13.84 206 CYS A O 1
ATOM 1323 N N . TYR A 1 208 ? 5.561 9.753 -16.712 1.00 14.56 207 TYR A N 1
ATOM 1324 C CA . TYR A 1 208 ? 6.892 10.322 -16.612 1.00 13.20 207 TYR A CA 1
ATOM 1325 C C . TYR A 1 208 ? 7.471 10.584 -17.999 1.00 14.97 207 TYR A C 1
ATOM 1326 O O . TYR A 1 208 ? 7.071 9.943 -18.973 1.00 10.62 207 TYR A O 1
ATOM 1335 N N . LYS A 1 209 ? 8.382 11.550 -18.087 1.00 13.11 208 LYS A N 1
ATOM 1336 C CA . LYS A 1 209 ? 9.060 11.860 -19.344 1.00 10.76 208 LYS A CA 1
ATOM 1337 C C . LYS A 1 209 ? 9.863 10.674 -19.890 1.00 11.60 208 LYS A C 1
ATOM 1338 O O . LYS A 1 209 ? 10.492 9.936 -19.122 1.00 10.17 208 LYS A O 1
ATOM 1344 N N . VAL A 1 210 ? 9.856 10.498 -21.213 1.00 11.18 209 VAL A N 1
ATOM 1345 C CA . VAL A 1 210 ? 10.636 9.430 -21.848 1.00 13.80 209 VAL A CA 1
ATOM 1346 C C . VAL A 1 210 ? 12.129 9.566 -21.611 1.00 17.32 209 VAL A C 1
ATOM 1347 O O . VAL A 1 210 ? 12.872 8.593 -21.734 1.00 21.48 209 VAL A O 1
ATOM 1351 N N . THR A 1 211 ? 12.559 10.775 -21.269 1.00 12.19 210 THR A N 1
ATOM 1352 C CA . THR A 1 211 ? 13.962 11.050 -21.007 1.00 16.75 210 THR A CA 1
ATOM 1353 C C . THR A 1 211 ? 14.361 10.752 -19.564 1.00 15.83 210 THR A C 1
ATOM 1354 O O . THR A 1 211 ? 15.533 10.880 -19.204 1.00 19.88 210 THR A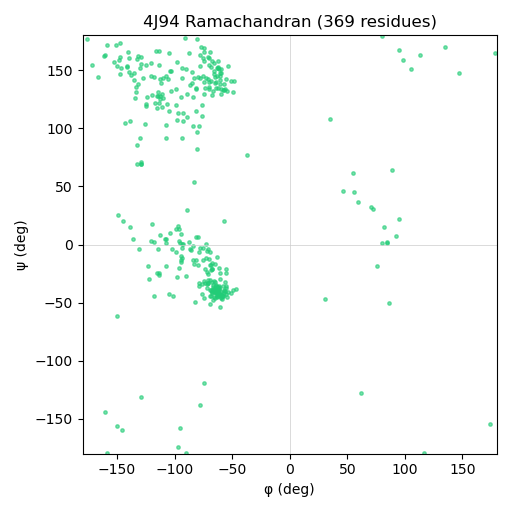 O 1
ATOM 1358 N N . ARG A 1 212 ? 13.394 10.382 -18.725 1.00 11.60 211 ARG A N 1
ATOM 1359 C CA . ARG A 1 212 ? 13.678 10.143 -17.304 1.00 17.63 211 ARG A CA 1
ATOM 1360 C C . ARG A 1 212 ? 13.057 8.835 -16.848 1.00 18.27 211 ARG A C 1
ATOM 1361 O O . ARG A 1 212 ? 12.111 8.826 -16.058 1.00 21.37 211 ARG A O 1
ATOM 1369 N N . ARG A 1 213 ? 13.609 7.733 -17.341 1.00 14.53 212 ARG A N 1
ATOM 1370 C CA . ARG A 1 213 ? 12.987 6.427 -17.192 1.00 15.79 212 ARG A CA 1
ATOM 1371 C C . ARG A 1 213 ? 13.060 5.936 -15.763 1.00 12.86 212 ARG A C 1
ATOM 1372 O O . ARG A 1 213 ? 14.061 6.124 -15.074 1.00 18.18 212 ARG A O 1
ATOM 1380 N N . ILE A 1 214 ? 11.990 5.282 -15.339 1.00 13.14 213 ILE A N 1
ATOM 1381 C CA . ILE A 1 214 ? 11.909 4.685 -14.021 1.00 11.11 213 ILE A CA 1
ATOM 1382 C C . ILE A 1 214 ? 12.105 3.186 -14.193 1.00 16.42 213 ILE A C 1
ATOM 1383 O O . ILE A 1 214 ? 11.749 2.642 -15.235 1.00 10.95 213 ILE A O 1
ATOM 1388 N N . ASP A 1 215 ? 12.682 2.517 -13.194 1.00 9.81 214 ASP A N 1
ATOM 1389 C CA . ASP A 1 215 ? 12.812 1.058 -13.234 1.00 11.43 214 ASP A CA 1
ATOM 1390 C C . ASP A 1 215 ? 11.487 0.406 -12.855 1.00 15.31 214 ASP A C 1
ATOM 1391 O O . ASP A 1 215 ? 11.144 0.307 -11.677 1.00 13.50 214 ASP A O 1
ATOM 1396 N N . GLU A 1 216 ? 10.763 -0.057 -13.870 1.00 8.61 215 GLU A N 1
ATOM 1397 C CA . GLU A 1 216 ? 9.433 -0.640 -13.688 1.00 11.66 215 GLU A CA 1
ATOM 1398 C C . GLU A 1 216 ? 9.447 -2.147 -13.672 1.00 13.33 215 GLU A C 1
ATOM 1399 O O . GLU A 1 216 ? 8.388 -2.756 -13.832 1.00 10.17 215 GLU A O 1
ATOM 1405 N N . THR A 1 217 ? 10.623 -2.755 -13.542 1.00 14.24 216 THR A N 1
ATOM 1406 C CA . THR A 1 217 ? 10.739 -4.207 -13.707 1.00 17.81 216 THR A CA 1
ATOM 1407 C C . THR A 1 217 ? 9.765 -4.982 -12.821 1.00 18.31 216 THR A C 1
ATOM 1408 O O . THR A 1 217 ? 9.164 -5.964 -13.262 1.00 9.73 216 THR A O 1
ATOM 1412 N N . SER A 1 218 ? 9.598 -4.542 -11.576 1.00 11.04 217 SER A N 1
ATOM 1413 C CA . SER A 1 218 ? 8.687 -5.246 -10.677 1.00 12.31 217 SER A CA 1
ATOM 1414 C C . SER A 1 218 ? 7.245 -5.151 -11.176 1.00 10.74 217 SER A C 1
ATOM 1415 O O . SER A 1 218 ? 6.457 -6.080 -10.989 1.00 10.34 217 SER A O 1
ATOM 1418 N N . LEU A 1 219 ? 6.895 -4.044 -11.829 1.00 6.57 218 LEU A N 1
ATOM 1419 C CA . LEU A 1 219 ? 5.517 -3.877 -12.299 1.00 8.89 218 LEU A CA 1
ATOM 1420 C C . LEU A 1 219 ? 5.227 -4.741 -13.524 1.00 9.33 218 LEU A C 1
ATOM 1421 O O . LEU A 1 219 ? 4.198 -5.410 -13.585 1.00 11.01 218 LEU A O 1
ATOM 1426 N N . GLY A 1 220 ? 6.128 -4.732 -14.503 1.00 10.18 219 GLY A N 1
ATOM 1427 C CA . GLY A 1 220 ? 5.958 -5.601 -15.658 1.00 6.86 219 GLY A CA 1
ATOM 1428 C C . GLY A 1 220 ? 5.861 -7.054 -15.206 1.00 9.85 219 GLY A C 1
ATOM 1429 O O . GLY A 1 220 ? 5.054 -7.820 -15.726 1.00 8.14 219 GLY A O 1
ATOM 1430 N N . ALA A 1 221 ? 6.676 -7.437 -14.227 1.00 10.37 220 ALA A N 1
AT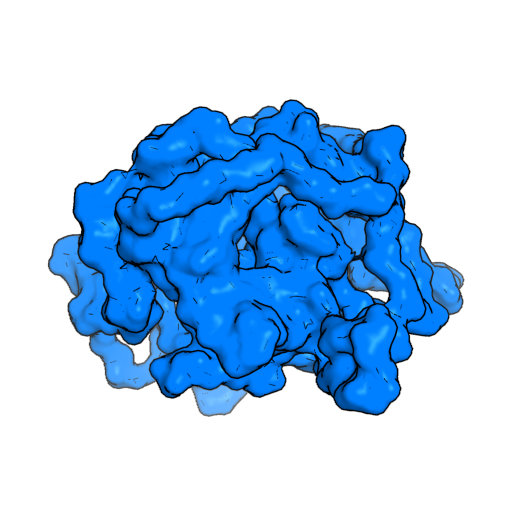OM 1431 C CA . ALA A 1 221 ? 6.665 -8.816 -13.740 1.00 13.77 220 ALA A CA 1
ATOM 1432 C C . ALA A 1 221 ? 5.367 -9.152 -13.001 1.00 11.75 220 ALA A C 1
ATOM 1433 O O . ALA A 1 221 ? 4.832 -10.255 -13.145 1.00 7.92 220 ALA A O 1
ATOM 1435 N N . ALA A 1 222 ? 4.859 -8.203 -12.219 1.00 10.30 221 ALA A N 1
ATOM 1436 C CA . ALA A 1 222 ? 3.590 -8.392 -11.519 1.00 10.84 221 ALA A CA 1
ATOM 1437 C C . ALA A 1 222 ? 2.445 -8.564 -12.516 1.00 10.80 221 ALA A C 1
ATOM 1438 O O . ALA A 1 222 ? 1.563 -9.401 -12.336 1.00 11.24 221 ALA A O 1
ATOM 1440 N N . ILE A 1 223 ? 2.447 -7.758 -13.568 1.00 8.56 222 ILE A N 1
ATOM 1441 C CA . ILE A 1 223 ? 1.412 -7.880 -14.593 1.00 8.15 222 ILE A CA 1
ATOM 1442 C C . ILE A 1 223 ? 1.460 -9.241 -15.306 1.00 7.78 222 ILE A C 1
ATOM 1443 O O . ILE A 1 223 ? 0.426 -9.889 -15.513 1.00 10.16 222 ILE A O 1
ATOM 1448 N N . ASN A 1 224 ? 2.655 -9.686 -15.672 1.00 8.50 223 ASN A N 1
ATOM 1449 C CA . ASN A 1 224 ? 2.790 -10.967 -16.349 1.00 9.89 223 ASN A CA 1
ATOM 1450 C C . ASN A 1 224 ? 2.326 -12.094 -15.440 1.00 8.29 223 ASN A C 1
ATOM 1451 O O . ASN A 1 224 ? 1.647 -13.028 -15.886 1.00 9.62 223 ASN A O 1
ATOM 1456 N N . TYR A 1 225 ? 2.668 -11.982 -14.157 1.00 8.37 224 TYR A N 1
ATOM 1457 C CA . TYR A 1 225 ? 2.232 -12.941 -13.147 1.00 11.05 224 TYR A CA 1
ATOM 1458 C C . TYR A 1 225 ? 0.709 -12.984 -13.043 1.00 10.47 224 TYR A C 1
ATOM 1459 O O . TYR A 1 225 ? 0.096 -14.054 -13.150 1.00 9.49 224 TYR A O 1
ATOM 1468 N N . ALA A 1 226 ? 0.098 -11.822 -12.833 1.00 9.06 225 ALA A N 1
ATOM 1469 C CA . ALA A 1 226 ? -1.354 -11.743 -12.704 1.00 11.35 225 ALA A CA 1
ATOM 1470 C C . ALA A 1 226 ? -2.097 -12.287 -13.929 1.00 7.30 225 ALA A C 1
ATOM 1471 O O . ALA A 1 226 ? -3.073 -13.034 -13.795 1.00 8.44 225 ALA A O 1
ATOM 1473 N N . VAL A 1 227 ? -1.636 -11.917 -15.119 1.00 6.24 226 VAL A N 1
ATOM 1474 C CA . VAL A 1 227 ? -2.338 -12.290 -16.339 1.00 7.25 226 VAL A CA 1
ATOM 1475 C C . VAL A 1 227 ? -2.002 -13.698 -16.783 1.00 10.74 226 VAL A C 1
ATOM 1476 O O . VAL A 1 227 ? -2.893 -14.502 -17.072 1.00 12.19 226 VAL A O 1
ATOM 1480 N N . ASN A 1 228 ? -0.712 -14.001 -16.848 1.00 8.80 227 ASN A N 1
ATOM 1481 C CA . ASN A 1 228 ? -0.274 -15.247 -17.463 1.00 14.56 227 ASN A CA 1
ATOM 1482 C C . ASN A 1 228 ? -0.061 -16.411 -16.497 1.00 15.30 227 ASN A C 1
ATOM 1483 O O . ASN A 1 228 ? 0.012 -17.556 -16.923 1.00 13.75 227 ASN A O 1
ATOM 1488 N N . VAL A 1 229 ? 0.017 -16.128 -15.199 1.00 9.67 228 VAL A N 1
ATOM 1489 C CA . VAL A 1 229 ? 0.098 -17.193 -14.207 1.00 12.25 228 VAL A CA 1
ATOM 1490 C C . VAL A 1 229 ? -1.240 -17.357 -13.476 1.00 15.24 228 VAL A C 1
ATOM 1491 O O . VAL A 1 229 ? -1.702 -18.470 -13.242 1.00 17.30 228 VAL A O 1
ATOM 1495 N N . LYS A 1 230 ? -1.867 -16.247 -13.119 1.00 9.43 229 LYS A N 1
ATOM 1496 C CA . LYS A 1 230 ? -3.134 -16.299 -12.391 1.00 8.17 229 LYS A CA 1
ATOM 1497 C C . LYS A 1 230 ? -4.374 -16.113 -13.269 1.00 11.83 229 LYS A C 1
ATOM 1498 O O . LYS A 1 230 ? -5.502 -16.242 -12.789 1.00 14.99 229 LYS A O 1
ATOM 1504 N N . GLY A 1 231 ? -4.183 -15.791 -14.542 1.00 10.62 230 GLY A N 1
ATOM 1505 C CA . GLY A 1 231 ? -5.298 -15.748 -15.476 1.00 11.56 230 GLY A CA 1
ATOM 1506 C C . GLY A 1 231 ? -6.281 -14.603 -15.293 1.00 9.48 230 GLY A C 1
ATOM 1507 O O . GLY A 1 231 ? -7.472 -14.754 -15.584 1.00 12.80 230 GLY A O 1
ATOM 1508 N N . ALA A 1 232 ? -5.789 -13.456 -14.831 1.00 8.14 231 ALA A N 1
ATOM 1509 C CA . ALA A 1 232 ? -6.644 -12.285 -14.606 1.00 10.12 231 ALA A CA 1
ATOM 1510 C C . ALA A 1 232 ? -6.666 -11.356 -15.819 1.00 10.91 231 ALA A C 1
ATOM 1511 O O . ALA A 1 232 ? -5.649 -11.190 -16.486 1.00 10.57 231 ALA A O 1
ATOM 1513 N N . VAL A 1 233 ? -7.829 -10.766 -16.098 1.00 6.71 232 VAL A N 1
ATOM 1514 C CA . VAL A 1 233 ? -7.956 -9.702 -17.097 1.00 6.48 232 VAL A CA 1
ATOM 1515 C C . VAL A 1 233 ? -7.592 -8.409 -16.380 1.00 12.33 232 VAL A C 1
ATOM 1516 O O . VAL A 1 233 ? -8.155 -8.108 -15.329 1.00 8.75 232 VAL A O 1
ATOM 1520 N N . ILE A 1 234 ? -6.651 -7.646 -16.921 1.00 9.28 233 ILE A N 1
ATOM 1521 C CA . ILE A 1 234 ? -6.299 -6.380 -16.282 1.00 6.33 233 ILE A CA 1
ATOM 1522 C C . ILE A 1 234 ? -6.708 -5.232 -17.202 1.00 5.66 233 ILE A C 1
ATOM 1523 O O . ILE A 1 234 ? -6.279 -5.177 -18.358 1.00 6.02 233 ILE A O 1
ATOM 1528 N N . VAL A 1 235 ? -7.556 -4.340 -16.692 1.00 8.44 234 VAL A N 1
ATOM 1529 C CA . VAL A 1 235 ? -8.037 -3.174 -17.438 1.00 4.90 234 VAL A CA 1
ATOM 1530 C C . VAL A 1 235 ? -7.491 -1.938 -16.745 1.00 10.17 234 VAL A C 1
ATOM 1531 O O . VAL A 1 235 ? -7.590 -1.832 -15.518 1.00 8.01 234 VAL A O 1
ATOM 1535 N N . VAL A 1 236 ? -6.897 -1.011 -17.499 1.00 5.84 235 VAL A N 1
ATOM 1536 C CA . VAL A 1 236 ? -6.251 0.140 -16.866 1.00 4.41 235 VAL A CA 1
ATOM 1537 C C . VAL A 1 236 ? -6.669 1.477 -17.472 1.00 10.52 235 VAL A C 1
ATOM 1538 O O . VAL A 1 236 ? -7.031 1.553 -18.644 1.00 7.32 235 VAL A O 1
AT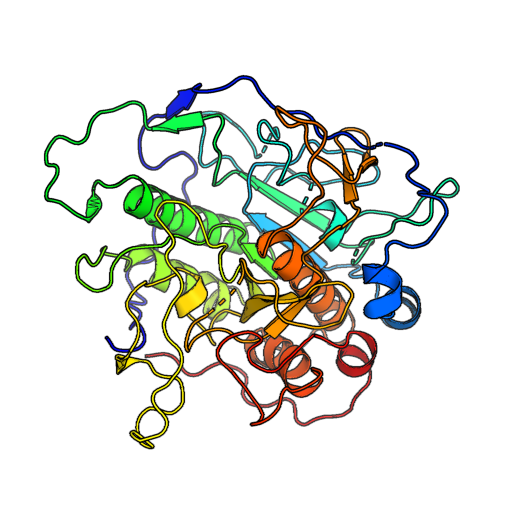OM 1542 N N . ALA A 1 237 ? -6.622 2.534 -16.664 1.00 7.26 236 ALA A N 1
ATOM 1543 C CA . ALA A 1 237 ? -6.942 3.877 -17.150 1.00 6.60 236 ALA A CA 1
ATOM 1544 C C . ALA A 1 237 ? -5.865 4.356 -18.122 1.00 6.08 236 ALA A C 1
ATOM 1545 O O . ALA A 1 237 ? -4.685 4.136 -17.881 1.00 6.51 236 ALA A O 1
ATOM 1547 N N . ALA A 1 238 ? -6.250 5.038 -19.200 1.00 7.96 237 ALA A N 1
ATOM 1548 C CA . ALA A 1 238 ? -5.250 5.612 -20.100 1.00 5.26 237 ALA A CA 1
ATOM 1549 C C . ALA A 1 238 ? -4.498 6.757 -19.444 1.00 5.51 237 ALA A C 1
ATOM 1550 O O . ALA A 1 238 ? -3.384 7.102 -19.859 1.00 7.43 237 ALA A O 1
ATOM 1552 N N . GLY A 1 239 ? -5.108 7.357 -18.427 1.00 6.58 238 GLY A N 1
ATOM 1553 C CA . GLY A 1 239 ? -4.517 8.511 -17.777 1.00 8.75 238 GLY A CA 1
ATOM 1554 C C . GLY A 1 239 ? -5.221 9.789 -18.169 1.00 8.38 238 GLY A C 1
ATOM 1555 O O . GLY A 1 239 ? -5.775 9.883 -19.274 1.00 9.17 238 GLY A O 1
ATOM 1556 N N . ASN A 1 240 ? -5.207 10.764 -17.260 1.00 9.26 239 ASN A N 1
ATOM 1557 C CA . ASN A 1 240 ? -5.787 12.080 -17.508 1.00 9.98 239 ASN A CA 1
ATOM 1558 C C . ASN A 1 240 ? -4.667 13.104 -17.612 1.00 9.72 239 ASN A C 1
ATOM 1559 O O . ASN A 1 240 ? -3.684 13.021 -16.878 1.00 10.55 239 ASN A O 1
ATOM 1564 N N . THR A 1 241 ? -4.814 14.082 -18.500 1.00 11.86 240 THR A N 1
ATOM 1565 C CA . THR A 1 241 ? -3.844 15.165 -18.557 1.00 11.76 240 THR A CA 1
ATOM 1566 C C . THR A 1 241 ? -3.942 15.962 -17.265 1.00 17.55 240 THR A C 1
ATOM 1567 O O . THR A 1 241 ? -4.969 15.942 -16.589 1.00 17.19 240 THR A O 1
ATOM 1571 N N . GLY A 1 242 ? -2.866 16.648 -16.911 1.00 16.00 241 GLY A N 1
ATOM 1572 C CA . GLY A 1 242 ? -2.885 17.517 -15.748 1.00 25.08 241 GLY A CA 1
ATOM 1573 C C . GLY A 1 242 ? -1.487 18.037 -15.518 1.00 36.00 241 GLY A C 1
ATOM 1574 O O . GLY A 1 242 ? -0.695 18.129 -16.463 1.00 34.00 241 GLY A O 1
ATOM 1575 N N . GLN A 1 243 ? -1.177 18.387 -14.276 1.00 38.10 242 GLN A N 1
ATOM 1576 C CA . GLN A 1 243 ? 0.208 18.609 -13.902 1.00 47.46 242 GLN A CA 1
ATOM 1577 C C . GLN A 1 243 ? 0.889 17.236 -13.913 1.00 45.28 242 GLN A C 1
ATOM 1578 O O . GLN A 1 243 ? 0.280 16.236 -13.513 1.00 53.54 242 GLN A O 1
ATOM 1580 N N . ASP A 1 244 ? 2.122 17.194 -14.415 1.00 38.91 243 ASP A N 1
ATOM 1581 C CA . ASP A 1 244 ? 2.931 15.969 -14.520 1.00 38.97 243 ASP A CA 1
ATOM 1582 C C . ASP A 1 244 ? 2.536 15.009 -15.650 1.00 33.14 243 ASP A C 1
ATOM 1583 O O . ASP A 1 244 ? 3.335 14.163 -16.051 1.00 38.80 243 ASP A O 1
ATOM 1585 N N . CYS A 1 245 ? 1.326 15.150 -16.182 1.00 28.36 244 CYS A N 1
ATOM 1586 C CA A CYS A 1 245 ? 0.858 14.290 -17.270 0.43 23.46 244 CYS A CA 1
ATOM 1587 C CA B CYS A 1 245 ? 0.886 14.297 -17.279 0.57 23.49 244 CYS A CA 1
ATOM 1588 C C . CYS A 1 245 ? 0.590 15.119 -18.529 1.00 22.43 244 CYS A C 1
ATOM 1589 O O . CYS A 1 245 ? -0.487 15.693 -18.671 1.00 17.03 244 CYS A O 1
ATOM 1594 N N . SER A 1 246 ? 1.561 15.180 -19.437 1.00 14.23 245 SER A N 1
ATOM 1595 C CA . SER A 1 246 ? 1.420 15.985 -20.656 1.00 18.96 245 SER A CA 1
ATOM 1596 C C . SER A 1 246 ? 1.018 15.148 -21.863 1.00 15.46 245 SER A C 1
ATOM 1597 O O . SER A 1 246 ? 1.592 14.084 -22.099 1.00 11.72 245 SER A O 1
ATOM 1600 N N . GLN A 1 247 ? 0.038 15.639 -22.618 1.00 12.47 246 GLN A N 1
ATOM 1601 C CA . GLN A 1 247 ? -0.485 14.942 -23.797 1.00 15.25 246 GLN A CA 1
ATOM 1602 C C . GLN A 1 247 ? 0.626 14.510 -24.758 1.00 10.04 246 GLN A C 1
ATOM 1603 O O . GLN A 1 247 ? 1.607 15.224 -24.948 1.00 10.77 246 GLN A O 1
ATOM 1609 N N . ASN A 1 248 ? 0.485 13.316 -25.324 1.00 11.02 247 ASN A N 1
ATOM 1610 C CA . ASN A 1 248 ? 1.394 12.841 -26.351 1.00 11.77 247 ASN A CA 1
ATOM 1611 C C . ASN A 1 248 ? 1.033 13.363 -27.725 1.00 15.83 247 ASN A C 1
ATOM 1612 O O . ASN A 1 248 ? -0.140 13.498 -28.046 1.00 17.29 247 ASN A O 1
ATOM 1617 N N . PRO A 1 249 ? 2.048 13.675 -28.544 1.00 16.39 248 PRO A N 1
ATOM 1618 C CA . PRO A 1 249 ? 1.736 14.086 -29.914 1.00 18.19 248 PRO A CA 1
ATOM 1619 C C . PRO A 1 249 ? 1.157 12.922 -30.719 1.00 20.08 248 PRO A C 1
ATOM 1620 O O . PRO A 1 249 ? 1.323 11.758 -30.333 1.00 17.23 248 PRO A O 1
ATOM 1624 N N . PRO A 1 250 ? 0.427 13.236 -31.795 1.00 26.43 249 PRO A N 1
ATOM 1625 C CA . PRO A 1 250 ? -0.136 12.183 -32.643 1.00 26.16 249 PRO A CA 1
ATOM 1626 C C . PRO A 1 250 ? 0.943 11.533 -33.500 1.00 28.32 249 PRO A C 1
ATOM 1627 O O . PRO A 1 250 ? 2.047 12.073 -33.591 1.00 33.03 249 PRO A O 1
ATOM 1631 N N . PRO A 1 251 ? 0.643 10.368 -34.095 1.00 25.15 250 PRO A N 1
ATOM 1632 C CA . PRO A 1 251 ? 1.593 9.745 -35.021 1.00 30.70 250 PRO A CA 1
ATOM 1633 C C . PRO A 1 251 ? 2.003 10.713 -36.125 1.00 33.82 250 PRO A C 1
ATOM 1634 O O . PRO A 1 251 ? 1.248 11.634 -36.433 1.00 34.36 250 PRO A O 1
ATOM 1638 N N . ALA A 1 252 ? 3.191 10.527 -36.689 1.00 39.44 251 ALA A N 1
ATOM 1639 C CA . ALA A 1 252 ? 3.621 11.333 -37.825 1.00 44.20 251 ALA A CA 1
ATOM 1640 C C . ALA A 1 252 ? 3.353 10.555 -39.107 1.00 46.50 251 ALA A C 1
ATOM 1641 O O . ALA A 1 252 ? 3.978 9.526 -39.351 1.00 48.12 251 ALA A O 1
ATOM 1643 N N . PRO A 1 253 ? 2.417 11.049 -39.931 1.00 48.18 252 PRO A N 1
ATOM 1644 C CA . PRO A 1 253 ? 1.932 10.335 -41.121 1.00 51.40 252 PRO A CA 1
ATOM 1645 C C . PRO A 1 253 ? 3.030 9.916 -42.103 1.00 57.14 252 PRO A C 1
ATOM 1646 O O . PRO A 1 253 ? 2.805 8.998 -42.893 1.00 54.60 252 PRO A O 1
ATOM 1650 N N . SER A 1 254 ? 4.188 10.572 -42.050 1.00 61.24 253 SER A N 1
ATOM 1651 C CA . SER A 1 254 ? 5.280 10.299 -42.985 1.00 62.53 253 SER A CA 1
ATOM 1652 C C . SER A 1 254 ? 6.128 9.079 -42.612 1.00 54.88 253 SER A C 1
ATOM 1653 O O . SER A 1 254 ? 6.924 8.608 -43.427 1.00 54.13 253 SER A O 1
ATOM 1656 N N . VAL A 1 255 ? 5.970 8.576 -41.389 1.00 44.36 254 VAL A N 1
ATOM 1657 C CA . VAL A 1 255 ? 6.693 7.377 -40.962 1.00 42.38 254 VAL A CA 1
ATOM 1658 C C . VAL A 1 255 ? 5.750 6.174 -40.875 1.00 42.22 254 VAL A C 1
ATOM 1659 O O . VAL A 1 255 ? 5.137 5.935 -39.833 1.00 40.96 254 VAL A O 1
ATOM 1663 N N . PRO A 1 256 ? 5.645 5.409 -41.978 1.00 43.44 255 PRO A N 1
ATOM 1664 C CA . PRO A 1 256 ? 4.738 4.267 -42.133 1.00 40.36 255 PRO A CA 1
ATOM 1665 C C . PRO A 1 256 ? 5.194 3.097 -41.273 1.00 39.36 255 PRO A C 1
ATOM 1666 O O . PRO A 1 256 ? 4.387 2.244 -40.905 1.00 39.27 255 PRO A O 1
ATOM 1670 N N . SER A 1 257 ? 6.488 3.059 -40.972 1.00 38.92 256 SER A N 1
ATOM 1671 C CA . SER A 1 257 ? 7.057 2.040 -40.097 1.00 38.67 256 SER A CA 1
ATOM 1672 C C . SER A 1 257 ? 6.562 2.203 -38.661 1.00 35.46 256 SER A C 1
ATOM 1673 O O . SER A 1 257 ? 6.604 1.257 -37.871 1.00 37.52 256 SER A O 1
ATOM 1676 N N . ASP A 1 258 ? 6.094 3.403 -38.330 1.00 37.19 257 ASP A N 1
ATOM 1677 C CA . ASP A 1 258 ? 5.674 3.722 -36.966 1.00 33.17 257 ASP A CA 1
ATOM 1678 C C . ASP A 1 258 ? 4.276 4.332 -36.998 1.00 30.73 257 ASP A C 1
ATOM 1679 O O . ASP A 1 258 ? 4.110 5.525 -36.740 1.00 27.73 257 ASP A O 1
ATOM 1684 N N . PRO A 1 259 ? 3.256 3.517 -37.323 1.00 31.58 258 PRO A N 1
ATOM 1685 C CA . PRO A 1 259 ? 1.920 4.101 -37.484 1.00 30.76 258 PRO A CA 1
ATOM 1686 C C . PRO A 1 259 ? 1.269 4.536 -36.169 1.00 22.04 258 PRO A C 1
ATOM 1687 O O . PRO A 1 259 ? 0.399 5.405 -36.195 1.00 22.94 258 PRO A O 1
ATOM 1691 N N . ARG A 1 260 ? 1.674 3.953 -35.044 1.00 19.53 259 ARG A N 1
ATOM 1692 C CA . ARG A 1 260 ? 1.113 4.353 -33.754 1.00 17.16 259 ARG A CA 1
ATOM 1693 C C . ARG A 1 260 ? 1.964 5.421 -33.061 1.00 17.23 259 ARG A C 1
ATOM 1694 O O . ARG A 1 260 ? 1.637 5.862 -31.966 1.00 19.97 259 ARG A O 1
ATOM 1702 N N . GLY A 1 261 ? 3.055 5.826 -33.700 1.00 16.71 260 GLY A N 1
ATOM 1703 C CA . GLY A 1 261 ? 3.856 6.926 -33.196 1.00 16.72 260 GLY A CA 1
ATOM 1704 C C . GLY A 1 261 ? 4.688 6.639 -31.956 1.00 18.99 260 GLY A C 1
ATOM 1705 O O . GLY A 1 261 ? 4.939 7.546 -31.158 1.00 20.17 260 GLY A O 1
ATOM 1706 N N . TRP A 1 262 ? 5.130 5.394 -31.789 1.00 15.78 261 TRP A N 1
ATOM 1707 C CA . TRP A 1 262 ? 6.029 5.054 -30.688 1.00 21.65 261 TRP A CA 1
ATOM 1708 C C . TRP A 1 262 ? 7.219 6.013 -30.594 1.00 22.42 261 TRP A C 1
ATOM 1709 O O . TRP A 1 262 ? 7.623 6.409 -29.497 1.00 20.15 261 TRP A O 1
ATOM 1720 N N . ARG A 1 263 ? 7.758 6.405 -31.745 1.00 24.03 262 ARG A N 1
ATOM 1721 C CA . ARG A 1 263 ? 8.934 7.265 -31.775 1.00 27.71 262 ARG A CA 1
ATOM 1722 C C . ARG A 1 263 ? 8.582 8.715 -31.428 1.00 26.94 262 ARG A C 1
ATOM 1723 O O . ARG A 1 263 ? 9.463 9.526 -31.152 1.00 19.27 262 ARG A O 1
ATOM 1725 N N . GLU A 1 264 ? 7.291 9.031 -31.421 1.00 21.91 263 GLU A N 1
ATOM 1726 C CA . GLU A 1 264 ? 6.844 10.391 -31.125 1.00 21.17 263 GLU A CA 1
ATOM 1727 C C . GLU A 1 264 ? 6.490 10.592 -29.649 1.00 17.84 263 GLU A C 1
ATOM 1728 O O . GLU A 1 264 ? 6.277 11.723 -29.209 1.00 19.10 263 GLU A O 1
ATOM 1734 N N . VAL A 1 265 ? 6.438 9.500 -28.889 1.00 14.55 264 VAL A N 1
ATOM 1735 C CA . VAL A 1 265 ? 6.049 9.557 -27.482 1.00 13.29 264 VAL A CA 1
ATOM 1736 C C . VAL A 1 265 ? 6.954 10.478 -26.668 1.00 13.89 264 VAL A C 1
ATOM 1737 O O . VAL A 1 265 ? 8.181 10.426 -26.789 1.00 13.94 264 VAL A O 1
ATOM 1741 N N . GLN A 1 266 ? 6.343 11.336 -25.855 1.00 14.36 265 GLN A N 1
ATOM 1742 C CA . GLN A 1 266 ? 7.095 12.203 -24.951 1.00 18.22 265 GLN A CA 1
ATOM 1743 C C . GLN A 1 266 ? 6.827 11.825 -23.500 1.00 14.83 265 GLN A C 1
ATOM 1744 O O . GLN A 1 266 ? 7.657 12.086 -22.618 1.00 11.45 265 GLN A O 1
ATOM 1750 N N . THR A 1 267 ? 5.651 11.243 -23.257 1.00 10.63 266 THR A N 1
ATOM 1751 C CA . THR A 1 267 ? 5.223 10.873 -21.915 1.00 10.30 266 THR A CA 1
ATOM 1752 C C . THR A 1 267 ? 4.860 9.401 -21.858 1.00 11.56 266 THR A C 1
ATOM 1753 O O . THR A 1 267 ? 3.948 8.940 -22.553 1.00 11.09 266 THR A O 1
ATOM 1757 N N . ILE A 1 268 ? 5.567 8.657 -21.024 1.00 9.15 267 ILE A N 1
ATOM 1758 C CA . ILE A 1 268 ? 5.198 7.275 -20.789 1.00 8.33 267 ILE A CA 1
ATOM 1759 C C . ILE A 1 268 ? 4.064 7.244 -19.767 1.00 8.49 267 ILE A C 1
ATOM 1760 O O . ILE A 1 268 ? 4.110 7.951 -18.755 1.00 11.04 267 ILE A O 1
ATOM 1765 N N . VAL A 1 269 ? 3.032 6.452 -20.038 1.00 7.08 268 VAL A N 1
ATOM 1766 C CA . VAL A 1 269 ? 1.998 6.222 -19.043 1.00 7.65 268 VAL A CA 1
ATOM 1767 C C . VAL A 1 269 ? 2.028 4.745 -18.668 1.00 10.09 268 VAL A C 1
ATOM 1768 O O . VAL A 1 269 ? 1.983 3.878 -19.540 1.00 8.74 268 VAL A O 1
ATOM 1772 N N . SER A 1 270 ? 2.114 4.463 -17.371 1.00 11.00 269 SER A N 1
ATOM 1773 C CA . SER A 1 270 ? 2.228 3.083 -16.895 1.00 8.30 269 SER A CA 1
ATOM 1774 C C . SER A 1 270 ? 1.214 2.866 -15.767 1.00 8.93 269 SER A C 1
ATOM 1775 O O . SER A 1 270 ? 1.070 3.733 -14.902 1.00 10.38 269 SER A O 1
ATOM 1778 N N . PRO A 1 271 ? 0.528 1.710 -15.749 1.00 4.93 270 PRO A N 1
ATOM 1779 C CA . PRO A 1 271 ? 0.722 0.513 -16.580 1.00 4.73 270 PRO A CA 1
ATOM 1780 C C . PRO A 1 271 ? 0.091 0.563 -17.972 1.00 8.88 270 PRO A C 1
ATOM 1781 O O . PRO A 1 271 ? 0.092 -0.457 -18.654 1.00 9.00 270 PRO A O 1
ATOM 1785 N N . ALA A 1 272 ? -0.457 1.704 -18.375 1.00 6.02 271 ALA A N 1
ATOM 1786 C CA . ALA A 1 272 ? -1.081 1.821 -19.691 1.00 5.47 271 ALA A CA 1
ATOM 1787 C C . ALA A 1 272 ? -0.229 1.237 -20.819 1.00 6.43 271 ALA A C 1
ATOM 1788 O O . ALA A 1 272 ? -0.750 0.609 -21.746 1.00 8.43 271 ALA A O 1
ATOM 1790 N N . TRP A 1 273 ? 1.084 1.425 -20.751 1.00 6.70 272 TRP A N 1
ATOM 1791 C CA . TRP A 1 273 ? 1.906 1.033 -21.891 1.00 10.14 272 TRP A CA 1
ATOM 1792 C C . TRP A 1 273 ? 2.220 -0.462 -21.964 1.00 9.66 272 TRP A C 1
ATOM 1793 O O . TRP A 1 273 ? 2.979 -0.888 -22.833 1.00 9.38 272 TRP A O 1
ATOM 1804 N N . TYR A 1 274 ? 1.623 -1.261 -21.078 1.00 7.65 273 TYR A N 1
ATOM 1805 C CA . TYR A 1 274 ? 1.789 -2.722 -21.163 1.00 7.21 273 TYR A CA 1
ATOM 1806 C C . TYR A 1 274 ? 0.779 -3.399 -22.078 1.00 10.41 273 TYR A C 1
ATOM 1807 O O . TYR A 1 274 ? 0.775 -4.621 -22.202 1.00 14.57 273 TYR A O 1
ATOM 1816 N N . ALA A 1 275 ? -0.074 -2.606 -22.712 1.00 10.54 274 ALA A N 1
ATOM 1817 C CA . ALA A 1 275 ? -0.930 -3.112 -23.775 1.00 20.78 274 ALA A CA 1
ATOM 1818 C C . ALA A 1 275 ? -0.080 -3.919 -24.754 1.00 25.84 274 ALA A C 1
ATOM 1819 O O . ALA A 1 275 ? 1.063 -3.539 -25.047 1.00 26.70 274 ALA A O 1
ATOM 1821 N N . PRO A 1 276 ? -0.620 -5.045 -25.258 1.00 24.62 275 PRO A N 1
ATOM 1822 C CA . PRO A 1 276 ? -1.978 -5.552 -25.032 1.00 15.85 275 PRO A CA 1
ATOM 1823 C C . PRO A 1 276 ? -2.066 -6.602 -23.920 1.00 14.73 275 PRO A C 1
ATOM 1824 O O . PRO A 1 276 ? -3.084 -7.295 -23.824 1.00 19.63 275 PRO A O 1
ATOM 1828 N N . LEU A 1 277 ? -1.025 -6.741 -23.109 1.00 11.21 276 LEU A N 1
ATOM 1829 C CA . LEU A 1 277 ? -1.104 -7.626 -21.952 1.00 9.39 276 LEU A CA 1
ATOM 1830 C C . LEU A 1 277 ? -2.238 -7.143 -21.046 1.00 12.56 276 LEU A C 1
ATOM 1831 O O . LEU A 1 277 ? -3.030 -7.940 -20.532 1.00 14.67 276 LEU A O 1
ATOM 1836 N N . VAL A 1 278 ? -2.313 -5.826 -20.874 1.00 6.77 277 VAL A N 1
ATOM 1837 C CA . VAL A 1 278 ? -3.445 -5.189 -20.213 1.00 5.65 277 VAL A CA 1
ATOM 1838 C C . VAL A 1 278 ? -4.316 -4.522 -21.278 1.00 10.55 277 VAL A C 1
ATOM 1839 O O . VAL A 1 278 ? -3.883 -4.344 -22.419 1.00 10.43 277 VAL A O 1
ATOM 1843 N N . LEU A 1 279 ? -5.542 -4.163 -20.914 1.00 5.49 278 LEU A N 1
ATOM 1844 C CA . LEU A 1 279 ? -6.375 -3.361 -21.811 1.00 5.73 278 LEU A CA 1
ATOM 1845 C C . LEU A 1 279 ? -6.418 -1.927 -21.297 1.00 6.23 278 LEU A C 1
ATOM 1846 O O . LEU A 1 279 ? -6.954 -1.655 -20.222 1.00 11.36 278 LEU A O 1
ATOM 1851 N N . THR A 1 280 ? -5.855 -1.010 -22.074 1.00 5.80 279 THR A N 1
ATOM 1852 C CA . THR A 1 280 ? -5.796 0.394 -21.671 1.00 5.62 279 THR A CA 1
ATOM 1853 C C . THR A 1 280 ? -6.981 1.169 -22.246 1.00 8.15 279 THR A C 1
ATOM 1854 O O . THR A 1 280 ? -7.245 1.123 -23.451 1.00 6.47 279 THR A O 1
ATOM 1858 N N . VAL A 1 281 ? -7.705 1.866 -21.375 1.00 7.82 280 VAL A N 1
ATOM 1859 C CA . VAL A 1 281 ? -8.976 2.476 -21.754 1.00 6.82 280 VAL A CA 1
ATOM 1860 C C . VAL A 1 281 ? -8.979 3.999 -21.659 1.00 8.73 280 VAL A C 1
ATOM 1861 O O . VAL A 1 281 ? -8.742 4.565 -20.581 1.00 6.11 280 VAL A O 1
ATOM 1865 N N . GLY A 1 282 ? -9.261 4.657 -22.785 1.00 6.55 281 GLY A N 1
ATOM 1866 C CA . GLY A 1 282 ? -9.406 6.100 -22.815 1.00 8.62 281 GLY A CA 1
ATOM 1867 C C . GLY A 1 282 ? -10.839 6.538 -22.580 1.00 6.97 281 GLY A C 1
ATOM 1868 O O . GLY A 1 282 ? -11.742 5.704 -22.443 1.00 6.84 281 GLY A O 1
ATOM 1869 N N . SER A 1 283 ? -11.062 7.847 -22.547 1.00 7.50 282 SER A N 1
ATOM 1870 C CA . SER A 1 283 ? -12.391 8.368 -22.239 1.00 9.92 282 SER A CA 1
ATOM 1871 C C . SER A 1 283 ? -13.047 9.073 -23.419 1.00 8.92 282 SER A C 1
ATOM 1872 O O . SER A 1 283 ? -12.377 9.751 -24.200 1.00 10.89 282 SER A O 1
ATOM 1875 N N . ILE A 1 284 ? -14.362 8.897 -23.551 1.00 8.82 283 ILE A N 1
ATOM 1876 C CA . ILE A 1 284 ? -15.172 9.673 -24.490 1.00 9.82 283 ILE A CA 1
ATOM 1877 C C . ILE A 1 284 ? -16.250 10.425 -23.721 1.00 14.11 283 ILE A C 1
ATOM 1878 O O . ILE A 1 284 ? -16.615 10.037 -22.608 1.00 13.00 283 ILE A O 1
ATOM 1883 N N . GLY A 1 285 ? -16.741 11.508 -24.307 1.00 13.42 284 GLY A N 1
ATOM 1884 C CA . GLY A 1 285 ? -17.822 12.272 -23.712 1.00 18.60 284 GLY A CA 1
ATOM 1885 C C . GLY A 1 285 ? -19.164 11.876 -24.303 1.00 17.45 284 GLY A C 1
ATOM 1886 O O . GLY A 1 285 ? -19.238 10.940 -25.105 1.00 12.73 284 GLY A O 1
ATOM 1887 N N . GLN A 1 286 ? -20.223 12.589 -23.922 1.00 20.14 285 GLN A N 1
ATOM 1888 C CA . GLN A 1 286 ? -21.574 12.260 -24.387 1.00 28.97 285 GLN A CA 1
ATOM 1889 C C . GLN A 1 286 ? -21.714 12.264 -25.906 1.00 30.76 285 GLN A C 1
ATOM 1890 O O . GLN A 1 286 ? -22.444 11.451 -26.466 1.00 35.87 285 GLN A O 1
ATOM 1896 N N . ASN A 1 287 ? -21.008 13.176 -26.567 1.00 28.65 286 ASN A N 1
ATOM 1897 C CA . ASN A 1 287 ? -21.046 13.271 -28.023 1.00 32.68 286 ASN A CA 1
ATOM 1898 C C . ASN A 1 287 ? -20.305 12.124 -28.716 1.00 35.34 286 ASN A C 1
ATOM 1899 O O . ASN A 1 287 ? -20.231 12.074 -29.945 1.00 31.85 286 ASN A O 1
ATOM 1904 N N . GLY A 1 288 ? -19.746 11.211 -27.924 1.00 32.68 287 GLY A N 1
ATOM 1905 C CA . GLY A 1 288 ? -19.036 10.067 -28.466 1.00 28.11 287 GLY A CA 1
ATOM 1906 C C . GLY A 1 288 ? -17.614 10.372 -28.909 1.00 25.39 287 GLY A C 1
ATOM 1907 O O . GLY A 1 288 ? -16.913 9.489 -29.414 1.00 25.69 287 GLY A O 1
ATOM 1908 N N . GLN A 1 289 ? -17.189 11.620 -28.727 1.00 23.34 288 GLN A N 1
ATOM 1909 C CA . GLN A 1 289 ? -15.834 12.034 -29.095 1.00 26.37 288 GLN A CA 1
ATOM 1910 C C . GLN A 1 289 ? -14.851 11.856 -27.935 1.00 20.63 288 GLN A C 1
ATOM 1911 O O . GLN A 1 289 ? -15.246 11.937 -26.765 1.00 14.30 288 GLN A O 1
ATOM 1917 N N . PRO A 1 290 ? -13.562 11.618 -28.256 1.00 21.71 289 PRO A N 1
ATOM 1918 C CA . PRO A 1 290 ? -12.521 11.497 -27.228 1.00 15.26 289 PRO A CA 1
ATOM 1919 C C . PRO A 1 290 ? -12.487 12.710 -26.306 1.00 14.02 289 PRO A C 1
ATOM 1920 O O . PRO A 1 290 ? -12.498 13.842 -26.804 1.00 13.93 289 PRO A O 1
ATOM 1924 N N . SER A 1 291 ? -12.448 12.479 -24.997 1.00 10.53 290 SER A N 1
ATOM 1925 C CA . SER A 1 291 ? -12.339 13.571 -24.027 1.00 12.61 290 SER A CA 1
ATOM 1926 C C . SER A 1 291 ? -11.004 14.267 -24.204 1.00 15.18 290 SER A C 1
ATOM 1927 O O . SER A 1 291 ? -9.996 13.613 -24.485 1.00 12.71 290 SER A O 1
ATOM 1930 N N . ASN A 1 292 ? -10.984 15.582 -24.021 1.00 13.58 291 ASN A N 1
ATOM 1931 C CA . ASN A 1 292 ? -9.752 16.337 -24.185 1.00 18.48 291 ASN A CA 1
ATOM 1932 C C . ASN A 1 292 ? -8.705 16.033 -23.116 1.00 15.73 291 ASN A C 1
ATOM 1933 O O . ASN A 1 292 ? -7.525 16.344 -23.291 1.00 18.50 291 ASN A O 1
ATOM 1938 N N . PHE A 1 293 ? -9.133 15.432 -22.008 1.00 11.27 292 PHE A N 1
ATOM 1939 C CA . PHE A 1 293 ? -8.197 15.107 -20.936 1.00 10.50 292 PHE A CA 1
ATOM 1940 C C . PHE A 1 293 ? -7.661 13.697 -21.056 1.00 13.20 292 PHE A C 1
ATOM 1941 O O . PHE A 1 293 ? -6.828 13.288 -20.257 1.00 11.96 292 PHE A O 1
ATOM 1949 N N . SER A 1 294 ? -8.140 12.939 -22.035 1.00 8.57 293 SER A N 1
ATOM 1950 C CA . SER A 1 294 ? -7.750 11.537 -22.091 1.00 10.03 293 SER A CA 1
ATOM 1951 C C . SER A 1 294 ? -6.342 11.445 -22.660 1.00 10.78 293 SER A C 1
ATOM 1952 O O . SER A 1 294 ? -6.067 12.032 -23.711 1.00 8.90 293 SER A O 1
ATOM 1963 N N . SER A 1 296 ? -3.368 10.232 -24.714 1.00 7.72 295 SER A N 1
ATOM 1964 C CA . SER A 1 296 ? -3.224 9.437 -25.929 1.00 7.67 295 SER A CA 1
ATOM 1965 C C . SER A 1 296 ? -1.884 8.721 -25.930 1.00 14.05 295 SER A C 1
ATOM 1966 O O . SER A 1 296 ? -0.937 9.136 -25.247 1.00 11.00 295 SER A O 1
ATOM 1969 N N . GLY A 1 297 ? -1.797 7.636 -26.690 1.00 12.89 296 GLY A N 1
ATOM 1970 C CA . GLY A 1 297 ? -0.541 6.920 -26.802 1.00 8.91 296 GLY A CA 1
ATOM 1971 C C . GLY A 1 297 ? -0.694 5.700 -27.676 1.00 10.44 296 GLY A C 1
ATOM 1972 O O . GLY A 1 297 ? -1.822 5.280 -27.950 1.00 8.65 296 GLY A O 1
ATOM 1973 N N . PRO A 1 298 ? 0.435 5.126 -28.121 1.00 8.09 297 PRO A N 1
ATOM 1974 C CA . PRO A 1 298 ? 0.404 3.984 -29.037 1.00 11.54 297 PRO A CA 1
ATOM 1975 C C . PRO A 1 298 ? -0.119 2.717 -28.365 1.00 11.08 297 PRO A C 1
ATOM 1976 O O . PRO A 1 298 ? -0.337 1.707 -29.032 1.00 12.19 297 PRO A O 1
ATOM 1980 N N . TRP A 1 299 ? -0.345 2.786 -27.057 1.00 9.64 298 TRP A N 1
ATOM 1981 C CA . TRP A 1 299 ? -0.756 1.633 -26.267 1.00 11.14 298 TRP A CA 1
ATOM 1982 C C . TRP A 1 299 ? -2.259 1.643 -25.948 1.00 12.29 298 TRP A C 1
ATOM 1983 O O . TRP A 1 299 ? -2.782 0.713 -25.319 1.00 10.29 298 TRP A O 1
ATOM 1994 N N . VAL A 1 300 ? -2.967 2.695 -26.343 1.00 9.58 299 VAL A N 1
ATOM 1995 C CA . VAL A 1 300 ? -4.376 2.775 -25.952 1.00 7.85 299 VAL A CA 1
ATOM 1996 C C . VAL A 1 300 ? -5.168 1.710 -26.727 1.00 10.12 299 VAL A C 1
ATOM 1997 O O . VAL A 1 300 ? -4.994 1.571 -27.933 1.00 7.75 299 VAL A O 1
ATOM 2001 N N . GLY A 1 301 ? -6.029 0.959 -26.041 1.00 8.19 300 GLY A N 1
ATOM 2002 C CA . GLY A 1 301 ? -6.694 -0.167 -26.678 1.00 9.46 300 GLY A CA 1
ATOM 2003 C C . GLY A 1 301 ? -8.199 -0.093 -26.846 1.00 7.21 300 GLY A C 1
ATOM 2004 O O . GLY A 1 301 ? -8.747 -0.768 -27.728 1.00 7.92 300 GLY A O 1
ATOM 2005 N N . ALA A 1 302 ? -8.867 0.694 -26.004 1.00 6.85 301 ALA A N 1
ATOM 2006 C CA . ALA A 1 302 ? -10.313 0.890 -26.095 1.00 6.52 301 ALA A CA 1
ATOM 2007 C C . ALA A 1 302 ? -10.721 2.183 -25.405 1.00 6.47 301 ALA A C 1
ATOM 2008 O O . ALA A 1 302 ? -9.877 2.899 -24.861 1.00 8.23 301 ALA A O 1
ATOM 2010 N N . ALA A 1 303 ? -12.020 2.467 -25.412 1.00 6.02 302 ALA A N 1
ATOM 2011 C CA . ALA A 1 303 ? -12.550 3.687 -24.805 1.00 8.58 302 ALA A CA 1
ATOM 2012 C C . ALA A 1 303 ? -13.941 3.435 -24.241 1.00 9.54 302 ALA A C 1
ATOM 2013 O O . ALA A 1 303 ? -14.604 2.463 -24.612 1.00 6.67 302 ALA A O 1
ATOM 2015 N N . ALA A 1 304 ? -14.378 4.313 -23.343 1.00 7.53 303 ALA A N 1
ATOM 2016 C CA . ALA A 1 304 ? -15.675 4.187 -22.702 1.00 7.51 303 ALA A CA 1
ATOM 2017 C C . ALA A 1 304 ? -16.059 5.540 -22.112 1.00 6.21 303 ALA A C 1
ATOM 2018 O O . ALA A 1 304 ? -15.199 6.414 -21.970 1.00 8.05 303 ALA A O 1
ATOM 2020 N N . PRO A 1 305 ? -17.352 5.735 -21.801 1.00 13.12 304 PRO A N 1
ATOM 2021 C CA . PRO A 1 305 ? -17.789 6.986 -21.179 1.00 8.32 304 PRO A CA 1
ATOM 2022 C C . PRO A 1 305 ? -16.934 7.387 -19.985 1.00 8.67 304 PRO A C 1
ATOM 2023 O O . PRO A 1 305 ? -16.702 6.554 -19.104 1.00 8.30 304 PRO A O 1
ATOM 2027 N N . GLY A 1 306 ? -16.490 8.644 -19.960 1.00 8.26 305 GLY A N 1
ATOM 2028 C CA . GLY A 1 306 ? -15.645 9.133 -18.884 1.00 7.67 305 GLY A CA 1
ATOM 2029 C C . GLY A 1 306 ? -15.885 10.588 -18.508 1.00 7.41 305 GLY A C 1
ATOM 2030 O O . GLY A 1 306 ? -15.023 11.222 -17.899 1.00 10.49 305 GLY A O 1
ATOM 2031 N N . GLU A 1 307 ? -17.048 11.123 -18.871 1.00 12.75 306 GLU A N 1
ATOM 2032 C CA . GLU A 1 307 ? -17.378 12.520 -18.586 1.00 13.68 306 GLU A CA 1
ATOM 2033 C C . GLU A 1 307 ? -18.784 12.623 -18.051 1.00 14.14 306 GLU A C 1
ATOM 2034 O O . GLU A 1 307 ? -19.657 11.866 -18.476 1.00 9.53 306 GLU A O 1
ATOM 2040 N N . ASN A 1 308 ? -19.016 13.593 -17.166 1.00 9.44 307 ASN A N 1
ATOM 2041 C CA . ASN A 1 308 ? -20.354 13.843 -16.632 1.00 8.69 307 ASN A CA 1
ATOM 2042 C C . ASN A 1 308 ? -21.064 12.582 -16.189 1.00 11.91 307 ASN A C 1
ATOM 2043 O O . ASN A 1 308 ? -22.230 12.375 -16.517 1.00 10.29 307 ASN A O 1
ATOM 2048 N N . LEU A 1 309 ? -20.354 11.738 -15.450 1.00 8.41 308 LEU A N 1
ATOM 2049 C CA . LEU A 1 309 ? -20.886 10.447 -15.052 1.00 9.39 308 LEU A CA 1
ATOM 2050 C C . LEU A 1 309 ? -21.691 10.497 -13.755 1.00 9.91 308 LEU A C 1
ATOM 2051 O O . LEU A 1 309 ? -21.619 11.471 -13.007 1.00 13.17 308 LEU A O 1
ATOM 2056 N N . THR A 1 310 ? -22.461 9.436 -13.511 1.00 7.65 309 THR A N 1
ATOM 2057 C CA . THR A 1 310 ? -23.182 9.233 -12.254 1.00 5.93 309 THR A CA 1
ATOM 2058 C C . THR A 1 310 ? -22.650 7.963 -11.633 1.00 7.78 309 THR A C 1
ATOM 2059 O O . THR A 1 310 ? -22.321 7.002 -12.341 1.00 9.45 309 THR A O 1
ATOM 2063 N N . SER A 1 311 ? -22.555 7.932 -10.314 1.00 6.36 310 SER A N 1
ATOM 2064 C CA . SER A 1 311 ? -22.176 6.693 -9.659 1.00 6.68 310 SER A CA 1
ATOM 2065 C C . SER A 1 311 ? -22.833 6.695 -8.285 1.00 6.81 310 SER A C 1
ATOM 2066 O O . SER A 1 311 ? -23.836 7.378 -8.086 1.00 7.33 310 SER A O 1
ATOM 2069 N N . LEU A 1 312 ? -22.279 5.944 -7.344 1.00 5.92 311 LEU A N 1
ATOM 2070 C CA . LEU A 1 312 ? -22.854 5.871 -6.004 1.00 7.12 311 LEU A CA 1
ATOM 2071 C C . LEU A 1 312 ? -21.834 6.345 -4.991 1.00 9.87 311 LEU A C 1
ATOM 2072 O O . LEU A 1 312 ? -20.639 6.085 -5.156 1.00 9.21 311 LEU A O 1
ATOM 2077 N N . GLY A 1 313 ? -22.307 7.018 -3.940 1.00 6.86 312 GLY A N 1
ATOM 2078 C CA . GLY A 1 313 ? -21.438 7.534 -2.897 1.00 10.76 312 GLY A CA 1
ATOM 2079 C C . GLY A 1 313 ? -21.318 6.605 -1.696 1.00 11.40 312 GLY A C 1
ATOM 2080 O O . GLY A 1 313 ? -21.575 5.410 -1.805 1.00 9.45 312 GLY A O 1
ATOM 2081 N N . TYR A 1 314 ? -20.944 7.161 -0.547 1.00 8.71 313 TYR A N 1
ATOM 2082 C CA . TYR A 1 314 ? -20.513 6.352 0.586 1.00 11.44 313 TYR A CA 1
ATOM 2083 C C . TYR A 1 314 ? -21.646 5.602 1.282 1.00 13.47 313 TYR A C 1
ATOM 2084 O O . TYR A 1 314 ? -21.396 4.740 2.129 1.00 13.24 313 TYR A O 1
ATOM 2093 N N . ASP A 1 315 ? -22.887 5.940 0.950 1.00 10.10 314 ASP A N 1
ATOM 2094 C CA . ASP A 1 315 ? -24.029 5.217 1.500 1.00 15.85 314 ASP A CA 1
ATOM 2095 C C . ASP A 1 315 ? -24.749 4.431 0.418 1.00 13.98 314 ASP A C 1
ATOM 2096 O O . ASP A 1 315 ? -25.830 3.891 0.662 1.00 13.37 314 ASP A O 1
ATOM 2101 N N . GLY A 1 316 ? -24.155 4.376 -0.772 1.00 11.03 315 GLY A N 1
ATOM 2102 C CA . GLY A 1 316 ? -24.749 3.658 -1.889 1.00 9.26 315 GLY A CA 1
ATOM 2103 C C . GLY A 1 316 ? -25.807 4.491 -2.592 1.00 15.62 315 GLY A C 1
ATOM 2104 O O . GLY A 1 316 ? -26.599 3.968 -3.377 1.00 19.58 315 GLY A O 1
ATOM 2105 N N . GLN A 1 317 ? -25.814 5.792 -2.305 1.00 14.73 316 GLN A N 1
ATOM 2106 C CA . GLN A 1 317 ? -26.755 6.729 -2.912 1.00 13.37 316 GLN A CA 1
ATOM 2107 C C . GLN A 1 317 ? -26.141 7.386 -4.148 1.00 9.84 316 GLN A C 1
ATOM 2108 O O . GLN A 1 317 ? -24.923 7.541 -4.223 1.00 11.30 316 GLN A O 1
ATOM 2114 N N . PRO A 1 318 ? -26.985 7.786 -5.118 1.00 10.02 317 PRO A N 1
ATOM 2115 C CA . PRO A 1 318 ? -26.443 8.347 -6.366 1.00 10.57 317 PRO A CA 1
ATOM 2116 C C . PRO A 1 318 ? -25.691 9.657 -6.120 1.00 13.71 317 PRO A C 1
ATOM 2117 O O . PRO A 1 318 ? -26.153 10.509 -5.349 1.00 10.00 317 PRO A O 1
ATOM 2121 N N . VAL A 1 319 ? -24.512 9.784 -6.728 1.00 8.57 318 VAL A N 1
ATOM 2122 C CA . VAL A 1 319 ? -23.765 11.031 -6.696 1.00 7.69 318 VAL A CA 1
ATOM 2123 C C . VAL A 1 319 ? -23.318 11.324 -8.109 1.00 9.91 318 VAL A C 1
ATOM 2124 O O . VAL A 1 319 ? -23.274 10.416 -8.953 1.00 8.12 318 VAL A O 1
ATOM 2128 N N . ASN A 1 320 ? -22.991 12.579 -8.395 1.00 12.20 319 ASN A N 1
ATOM 2129 C CA . ASN A 1 320 ? -22.469 12.892 -9.721 1.00 10.73 319 ASN A CA 1
ATOM 2130 C C . ASN A 1 320 ? -21.498 14.063 -9.704 1.00 12.69 319 ASN A C 1
ATOM 2131 O O . ASN A 1 320 ? -21.307 14.736 -10.714 1.00 9.62 319 ASN A O 1
ATOM 2136 N N . ALA A 1 321 ? -20.866 14.297 -8.557 1.00 7.98 320 ALA A N 1
ATOM 2137 C CA . ALA A 1 321 ? -19.963 15.429 -8.435 1.00 8.47 320 ALA A CA 1
ATOM 2138 C C . ALA A 1 321 ? -19.027 15.219 -7.270 1.00 9.64 320 ALA A C 1
ATOM 2139 O O . ALA A 1 321 ? -19.277 14.370 -6.417 1.00 9.52 320 ALA A O 1
ATOM 2141 N N . THR A 1 322 ? -17.941 15.982 -7.246 1.00 8.91 321 THR A N 1
ATOM 2142 C CA . THR A 1 322 ? -17.155 16.150 -6.031 1.00 14.92 321 THR A CA 1
ATOM 2143 C C . THR A 1 322 ? -17.064 17.652 -5.778 1.00 17.85 321 THR A C 1
ATOM 2144 O O . THR A 1 322 ? -17.198 18.440 -6.716 1.00 16.52 321 THR A O 1
ATOM 2148 N N . PRO A 1 323 ? -16.867 18.065 -4.512 1.00 14.61 322 PRO A N 1
ATOM 2149 C CA . PRO A 1 323 ? -16.869 19.505 -4.226 1.00 18.64 322 PRO A CA 1
ATOM 2150 C C . PRO A 1 323 ? -15.754 20.251 -4.941 1.00 17.65 322 PRO A C 1
ATOM 2151 O O . PRO A 1 323 ? -14.711 19.670 -5.232 1.00 16.31 322 PRO A O 1
ATOM 2155 N N . GLY A 1 324 ? -15.976 21.530 -5.225 1.00 13.14 323 GLY A N 1
ATOM 2156 C CA . GLY A 1 324 ? -14.965 22.331 -5.881 1.00 13.29 323 GLY A CA 1
ATOM 2157 C C . GLY A 1 324 ? -15.055 23.776 -5.443 1.00 14.35 323 GLY A C 1
ATOM 2158 O O . GLY A 1 324 ? -16.109 24.223 -4.992 1.00 17.76 323 GLY A O 1
ATOM 2159 N N . GLU A 1 325 ? -13.956 24.506 -5.605 1.00 18.10 324 GLU A N 1
ATOM 2160 C CA . GLU A 1 325 ? -13.843 25.888 -5.146 1.00 19.54 324 GLU A CA 1
ATOM 2161 C C . GLU A 1 325 ? -14.923 26.812 -5.717 1.00 20.07 324 GLU A C 1
ATOM 2162 O O . GLU A 1 325 ? -15.447 27.676 -5.012 1.00 19.31 324 GLU A O 1
ATOM 2164 N N . ASP A 1 326 ? -15.253 26.629 -6.991 1.00 18.23 325 ASP A N 1
ATOM 2165 C CA . ASP A 1 326 ? -16.272 27.454 -7.637 1.00 25.23 325 ASP A CA 1
ATOM 2166 C C . ASP A 1 326 ? -17.601 26.716 -7.806 1.00 26.90 325 ASP A C 1
ATOM 2167 O O . ASP A 1 326 ? -18.504 27.190 -8.498 1.00 27.18 325 ASP A O 1
ATOM 2172 N N . GLY A 1 327 ? -17.724 25.553 -7.184 1.00 19.84 326 GLY A N 1
ATOM 2173 C CA . GLY A 1 327 ? -18.960 24.808 -7.285 1.00 20.31 326 GLY A CA 1
ATOM 2174 C C . GLY A 1 327 ? -18.666 23.356 -7.562 1.00 17.89 326 GLY A C 1
ATOM 2175 O O . GLY A 1 327 ? -17.519 22.995 -7.837 1.00 18.37 326 GLY A O 1
ATOM 2176 N N . PRO A 1 328 ? -19.694 22.506 -7.486 1.00 16.15 327 PRO A N 1
ATOM 2177 C CA . PRO A 1 328 ? -19.412 21.077 -7.642 1.00 13.16 327 PRO A CA 1
ATOM 2178 C C . PRO A 1 328 ? -18.909 20.755 -9.052 1.00 16.16 327 PRO A C 1
ATOM 2179 O O . PRO A 1 328 ? -19.300 21.429 -10.021 1.00 14.69 327 PRO A O 1
ATOM 2183 N N . VAL A 1 329 ? -18.026 19.761 -9.139 1.00 11.39 328 VAL A N 1
ATOM 2184 C CA . VAL A 1 329 ? -17.342 19.381 -10.378 1.00 14.60 328 VAL A CA 1
ATOM 2185 C C . VAL A 1 329 ? -17.800 17.979 -10.789 1.00 15.57 328 VAL A C 1
ATOM 2186 O O . VAL A 1 329 ? -17.771 17.056 -9.974 1.00 10.99 328 VAL A O 1
ATOM 2190 N N . PRO A 1 330 ? -18.251 17.819 -12.048 1.00 13.70 329 PRO A N 1
ATOM 2191 C CA . PRO A 1 330 ? -18.800 16.531 -12.498 1.00 12.92 329 PRO A CA 1
ATOM 2192 C C . PRO A 1 330 ? -17.795 15.387 -12.449 1.00 14.25 329 PRO A C 1
ATOM 2193 O O . PRO A 1 330 ? -16.579 15.622 -12.453 1.00 11.44 329 PRO A O 1
ATOM 2197 N N . LEU A 1 331 ? -18.296 14.156 -12.393 1.00 10.88 330 LEU A N 1
ATOM 2198 C CA . LEU A 1 331 ? -17.409 13.002 -12.353 1.00 9.79 330 LEU A CA 1
ATOM 2199 C C . LEU A 1 331 ? -16.816 12.728 -13.726 1.00 12.86 330 LEU A C 1
ATOM 2200 O O . LEU A 1 331 ? -17.521 12.291 -14.644 1.00 15.21 330 LEU A O 1
ATOM 2205 N N . ASN A 1 332 ? -15.516 12.973 -13.861 1.00 15.21 331 ASN A N 1
ATOM 2206 C CA . ASN A 1 332 ? -14.798 12.696 -15.103 1.00 12.88 331 ASN A CA 1
ATOM 2207 C C . ASN A 1 332 ? -13.547 11.879 -14.820 1.00 12.14 331 ASN A C 1
ATOM 2208 O O . ASN A 1 332 ? -12.996 11.945 -13.723 1.00 15.45 331 ASN A O 1
ATOM 2213 N N . GLY A 1 333 ? -13.071 11.139 -15.814 1.00 9.55 332 GLY A N 1
ATOM 2214 C CA . GLY A 1 333 ? -11.781 10.491 -15.664 1.00 9.25 332 GLY A CA 1
ATOM 2215 C C . GLY A 1 333 ? -11.677 9.168 -16.380 1.00 8.70 332 GLY A C 1
ATOM 2216 O O . GLY A 1 333 ? -12.658 8.429 -16.500 1.00 7.76 332 GLY A O 1
ATOM 2217 N N . THR A 1 334 ? -10.477 8.856 -16.848 1.00 7.34 333 THR A N 1
ATOM 2218 C CA . THR A 1 334 ? -10.251 7.605 -17.542 1.00 6.68 333 THR A CA 1
ATOM 2219 C C . THR A 1 334 ? -10.348 6.409 -16.606 1.00 6.72 333 THR A C 1
ATOM 2220 O O . THR A 1 334 ? -10.489 5.288 -17.067 1.00 7.53 333 THR A O 1
ATOM 2224 N N . SER A 1 335 ? -10.261 6.633 -15.298 1.00 8.60 334 SER A N 1
ATOM 2225 C CA . SER A 1 335 ? -10.408 5.515 -14.371 1.00 7.33 334 SER A CA 1
ATOM 2226 C C . SER A 1 335 ? -11.859 5.044 -14.339 1.00 5.44 334 SER A C 1
ATOM 2227 O O . SER A 1 335 ? -12.137 3.868 -14.130 1.00 8.11 334 SER A O 1
ATOM 2230 N N . PHE A 1 336 ? -12.790 5.962 -14.562 1.00 6.46 335 PHE A N 1
ATOM 2231 C CA . PHE A 1 336 ? -14.189 5.582 -14.629 1.00 6.48 335 PHE A CA 1
ATOM 2232 C C . PHE A 1 336 ? -14.467 4.911 -15.975 1.00 7.10 335 PHE A C 1
ATOM 2233 O O . PHE A 1 336 ? -15.282 3.997 -16.064 1.00 8.11 335 PHE A O 1
ATOM 2241 N N . SER A 1 337 ? -13.780 5.363 -17.019 1.00 5.02 336 SER A N 1
ATOM 2242 C CA . SER A 1 337 ? -13.825 4.691 -18.323 1.00 7.40 336 SER A CA 1
ATOM 2243 C C . SER A 1 337 ? -13.336 3.246 -18.211 1.00 5.92 336 SER A C 1
ATOM 2244 O O . SER A 1 337 ? -13.975 2.310 -18.727 1.00 7.37 336 SER A O 1
ATOM 2247 N N . ALA A 1 338 ? -12.215 3.054 -17.524 1.00 6.41 337 ALA A N 1
ATOM 2248 C CA . ALA A 1 338 ? -11.708 1.707 -17.300 1.00 7.84 337 ALA A CA 1
ATOM 2249 C C . ALA A 1 338 ? -12.711 0.874 -16.507 1.00 6.38 337 ALA A C 1
ATOM 2250 O O . ALA A 1 338 ? -12.888 -0.307 -16.780 1.00 7.49 337 ALA A O 1
ATOM 2252 N N . ALA A 1 339 ? -13.370 1.487 -15.529 1.00 5.29 338 ALA A N 1
ATOM 2253 C CA . ALA A 1 339 ? -14.371 0.778 -14.734 1.00 6.27 338 ALA A CA 1
ATOM 2254 C C . ALA A 1 339 ? -15.489 0.172 -15.573 1.00 3.64 338 ALA A C 1
ATOM 2255 O O . ALA A 1 339 ? -15.909 -0.955 -15.315 1.00 5.80 338 ALA A O 1
ATOM 2257 N N . TYR A 1 340 ? -15.976 0.905 -16.569 1.00 5.51 339 TYR A N 1
ATOM 2258 C CA . TYR A 1 340 ? -17.000 0.362 -17.458 1.00 9.58 339 TYR A CA 1
ATOM 2259 C C . TYR A 1 340 ? -16.476 -0.868 -18.192 1.00 10.00 339 TYR A C 1
ATOM 2260 O O . TYR A 1 340 ? -17.194 -1.848 -18.385 1.00 7.55 339 TYR A O 1
ATOM 2269 N N . VAL A 1 341 ? -15.209 -0.830 -18.571 1.00 3.58 340 VAL A N 1
ATOM 2270 C CA . VAL A 1 341 ? -14.645 -1.914 -19.359 1.00 3.61 340 VAL A CA 1
ATOM 2271 C C . VAL A 1 341 ? -14.331 -3.090 -18.434 1.00 5.52 340 VAL A C 1
ATOM 2272 O O . VAL A 1 341 ? -14.447 -4.247 -18.828 1.00 8.07 340 VAL A O 1
ATOM 2276 N N . SER A 1 342 ? -13.954 -2.804 -17.190 1.00 6.54 341 SER A N 1
ATOM 2277 C CA . SER A 1 342 ? -13.806 -3.878 -16.205 1.00 4.51 341 SER A CA 1
ATOM 2278 C C . SER A 1 342 ? -15.135 -4.583 -15.962 1.00 7.14 341 SER A C 1
ATOM 2279 O O . SER A 1 342 ? -15.180 -5.818 -15.885 1.00 8.71 341 SER A O 1
ATOM 2282 N N . GLY A 1 343 ? -16.213 -3.810 -15.845 1.00 9.62 342 GLY A N 1
ATOM 2283 C CA . GLY A 1 343 ? -17.542 -4.380 -15.684 1.00 6.68 342 GLY A CA 1
ATOM 2284 C C . GLY A 1 343 ? -17.897 -5.260 -16.871 1.00 8.53 342 GLY A C 1
ATOM 2285 O O . GLY A 1 343 ? -18.467 -6.335 -16.714 1.00 7.04 342 GLY A O 1
ATOM 2286 N N . LEU A 1 344 ? -17.542 -4.816 -18.068 1.00 7.57 343 LEU A N 1
ATOM 2287 C CA . LEU A 1 344 ? -17.834 -5.602 -19.260 1.00 4.13 343 LEU A CA 1
ATOM 2288 C C . LEU A 1 344 ? -17.007 -6.887 -19.279 1.00 4.28 343 LEU A C 1
ATOM 2289 O O . LEU A 1 344 ? -17.511 -7.944 -19.641 1.00 8.42 343 LEU A O 1
ATOM 2294 N N . ALA A 1 345 ? -15.741 -6.796 -18.885 1.00 4.34 344 ALA A N 1
ATOM 2295 C CA . ALA A 1 345 ? -14.900 -7.992 -18.809 1.00 6.54 344 ALA A CA 1
ATOM 2296 C C . ALA A 1 345 ? -15.542 -9.010 -17.882 1.00 7.12 344 ALA A C 1
ATOM 2297 O O . ALA A 1 345 ? -15.520 -10.215 -18.158 1.00 8.18 344 ALA A O 1
ATOM 2299 N N . ALA A 1 346 ? -16.132 -8.526 -16.789 1.00 4.83 345 ALA A N 1
ATOM 2300 C CA . ALA A 1 346 ? -16.816 -9.405 -15.847 1.00 8.87 345 ALA A CA 1
ATOM 2301 C C . ALA A 1 346 ? -18.052 -10.045 -16.468 1.00 8.51 345 ALA A C 1
ATOM 2302 O O . ALA A 1 346 ? -18.348 -11.214 -16.196 1.00 8.47 345 ALA A O 1
ATOM 2304 N N . LEU A 1 347 ? -18.781 -9.282 -17.284 1.00 5.85 346 LEU A N 1
ATOM 2305 C CA . LEU A 1 347 ? -19.940 -9.832 -17.980 1.00 5.33 346 LEU A CA 1
ATOM 2306 C C . LEU A 1 347 ? -19.490 -10.894 -18.970 1.00 6.04 346 LEU A C 1
ATOM 2307 O O . LEU A 1 347 ? -20.085 -11.966 -19.040 1.00 11.69 346 LEU A O 1
ATOM 2312 N N . VAL A 1 348 ? -18.436 -10.598 -19.729 1.00 9.95 347 VAL A N 1
ATOM 2313 C CA . VAL A 1 348 ? -17.934 -11.543 -20.726 1.00 9.80 347 VAL A CA 1
ATOM 2314 C C . VAL A 1 348 ? -17.419 -12.795 -20.031 1.00 10.61 347 VAL A C 1
ATOM 2315 O O . VAL A 1 348 ? -17.624 -13.916 -20.509 1.00 12.74 347 VAL A O 1
ATOM 2319 N N . LYS A 1 349 ? -16.775 -12.602 -18.880 1.00 7.71 348 LYS A N 1
ATOM 2320 C CA . LYS A 1 349 ? -16.234 -13.716 -18.109 1.00 9.88 348 LYS A CA 1
ATOM 2321 C C . LYS A 1 349 ? -17.331 -14.649 -17.622 1.00 9.15 348 LYS A C 1
ATOM 2322 O O . LYS A 1 349 ? -17.166 -15.865 -17.653 1.00 11.94 348 LYS A O 1
ATOM 2328 N N . GLN A 1 350 ? -18.459 -14.101 -17.184 1.00 8.76 349 GLN A N 1
ATOM 2329 C CA . GLN A 1 350 ? -19.570 -14.970 -16.798 1.00 9.05 349 GLN A CA 1
ATOM 2330 C C . GLN A 1 350 ? -20.099 -15.744 -17.994 1.00 7.71 349 GLN A C 1
ATOM 2331 O O . GLN A 1 350 ? -20.320 -16.958 -17.921 1.00 8.37 349 GLN A O 1
ATOM 2337 N N . ARG A 1 351 ? -20.295 -15.044 -19.102 1.00 8.04 350 ARG A N 1
ATOM 2338 C CA . ARG A 1 351 ? -20.979 -15.634 -20.242 1.00 9.29 350 ARG A CA 1
ATOM 2339 C C . ARG A 1 351 ? -20.086 -16.622 -20.968 1.00 12.76 350 ARG A C 1
ATOM 2340 O O . ARG A 1 351 ? -20.568 -17.621 -21.526 1.00 13.01 350 ARG A O 1
ATOM 2348 N N . PHE A 1 352 ? -18.787 -16.352 -20.939 1.00 10.61 351 PHE A N 1
ATOM 2349 C CA . PHE A 1 352 ? -17.818 -17.162 -21.662 1.00 12.02 351 PHE A CA 1
ATOM 2350 C C . PHE A 1 352 ? -16.697 -17.576 -20.713 1.00 12.74 351 PHE A C 1
ATOM 2351 O O . PHE A 1 352 ? -15.562 -17.116 -20.847 1.00 11.05 351 PHE A O 1
ATOM 2359 N N . PRO A 1 353 ? -17.005 -18.460 -19.753 1.00 13.40 352 PRO A N 1
ATOM 2360 C CA . PRO A 1 353 ? -16.060 -18.675 -18.657 1.00 12.36 352 PRO A CA 1
ATOM 2361 C C . PRO A 1 353 ? -14.764 -19.406 -19.018 1.00 15.73 352 PRO A C 1
ATOM 2362 O O . PRO A 1 353 ? -13.870 -19.395 -18.176 1.00 18.80 352 PRO A O 1
ATOM 2366 N N . ASP A 1 354 ? -14.640 -20.020 -20.196 1.00 14.70 353 ASP A N 1
ATOM 2367 C CA . ASP A 1 354 ? -13.375 -20.700 -20.512 1.00 13.58 353 ASP A CA 1
ATOM 2368 C C . ASP A 1 354 ? -12.390 -19.863 -21.330 1.00 11.00 353 ASP A C 1
ATOM 2369 O O . ASP A 1 354 ? -11.315 -20.343 -21.689 1.00 12.85 353 ASP A O 1
ATOM 2374 N N . LEU A 1 355 ? -12.761 -18.623 -21.632 1.00 12.96 354 LEU A N 1
ATOM 2375 C CA . LEU A 1 355 ? -11.865 -17.732 -22.364 1.00 8.13 354 LEU A CA 1
ATOM 2376 C C . LEU A 1 355 ? -10.753 -17.241 -21.459 1.00 13.12 354 LEU A C 1
ATOM 2377 O O . LEU A 1 355 ? -10.987 -16.923 -20.296 1.00 11.01 354 LEU A O 1
ATOM 2382 N N . THR A 1 356 ? -9.544 -17.175 -22.004 1.00 7.88 355 THR A N 1
ATOM 2383 C CA . THR A 1 356 ? -8.398 -16.639 -21.279 1.00 8.72 355 THR A CA 1
ATOM 2384 C C . THR A 1 356 ? -8.498 -15.108 -21.268 1.00 10.91 355 THR A C 1
ATOM 2385 O O . THR A 1 356 ? -9.345 -14.544 -21.970 1.00 9.61 355 THR A O 1
ATOM 2389 N N . PRO A 1 357 ? -7.647 -14.424 -20.471 1.00 12.25 356 PRO A N 1
ATOM 2390 C CA . PRO A 1 357 ? -7.676 -12.955 -20.475 1.00 6.15 356 PRO A CA 1
ATOM 2391 C C . PRO A 1 357 ? -7.487 -12.350 -21.854 1.00 10.53 356 PRO A C 1
ATOM 2392 O O . PRO A 1 357 ? -8.178 -11.391 -22.194 1.00 9.98 356 PRO A O 1
ATOM 2396 N N . ALA A 1 358 ? -6.562 -12.888 -22.641 1.00 6.32 357 ALA A N 1
ATOM 2397 C CA . ALA A 1 358 ? -6.315 -12.344 -23.970 1.00 8.53 357 ALA A CA 1
ATOM 2398 C C . ALA A 1 358 ? -7.557 -12.509 -24.828 1.00 7.76 357 ALA A C 1
ATOM 2399 O O . ALA A 1 358 ? -7.883 -11.633 -25.633 1.00 10.00 357 ALA A O 1
ATOM 2401 N N . GLN A 1 359 ? -8.253 -13.630 -24.660 1.00 9.98 358 GLN A N 1
ATOM 2402 C CA . GLN A 1 359 ? -9.457 -13.902 -25.451 1.00 7.03 358 GLN A CA 1
ATOM 2403 C C . GLN A 1 359 ? -10.640 -13.021 -25.040 1.00 9.98 358 GLN A C 1
ATOM 2404 O O . GLN A 1 359 ? -11.456 -12.614 -25.885 1.00 8.83 358 GLN A O 1
ATOM 2410 N N . ILE A 1 360 ? -10.721 -12.707 -23.748 1.00 6.27 359 ILE A N 1
ATOM 2411 C CA . ILE A 1 360 ? -11.737 -11.801 -23.240 1.00 6.83 359 ILE A CA 1
ATOM 2412 C C . ILE A 1 360 ? -11.471 -10.405 -23.786 1.00 5.92 359 ILE A C 1
ATOM 2413 O O . ILE A 1 360 ? -12.376 -9.748 -24.301 1.00 8.26 359 ILE A O 1
ATOM 2418 N N . ILE A 1 361 ? -10.223 -9.957 -23.698 1.00 7.66 360 ILE A N 1
ATOM 2419 C CA . ILE A 1 361 ? -9.853 -8.648 -24.233 1.00 8.09 360 ILE A CA 1
ATOM 2420 C C . ILE A 1 361 ? -10.098 -8.585 -25.753 1.00 7.66 360 ILE A C 1
ATOM 2421 O O . ILE A 1 361 ? -10.556 -7.571 -26.276 1.00 9.63 360 ILE A O 1
ATOM 2426 N N . ASN A 1 362 ? -9.823 -9.680 -26.457 1.00 6.52 361 ASN A N 1
ATOM 2427 C CA . ASN A 1 362 ? -10.096 -9.746 -27.889 1.00 5.82 361 ASN A CA 1
ATOM 2428 C C . ASN A 1 362 ? -11.578 -9.576 -28.214 1.00 8.84 361 ASN A C 1
ATOM 2429 O O . ASN A 1 362 ? -11.941 -8.867 -29.161 1.00 8.53 361 ASN A O 1
ATOM 2434 N N . ARG A 1 363 ? -12.449 -10.213 -27.441 1.00 9.02 362 ARG A N 1
ATOM 2435 C CA . ARG A 1 363 ? -13.887 -10.040 -27.672 1.00 12.73 362 ARG A CA 1
ATOM 2436 C C . ARG A 1 363 ? -14.301 -8.595 -27.451 1.00 10.51 362 ARG A C 1
ATOM 2437 O O . ARG A 1 363 ? -15.142 -8.059 -28.181 1.00 8.49 362 ARG A O 1
ATOM 2445 N N . ILE A 1 364 ? -13.722 -7.971 -26.432 1.00 5.13 363 ILE A N 1
ATOM 2446 C CA . ILE A 1 364 ? -14.043 -6.579 -26.133 1.00 4.84 363 ILE A CA 1
ATOM 2447 C C . ILE A 1 364 ? -13.535 -5.629 -27.220 1.00 10.30 363 ILE A C 1
ATOM 2448 O O . ILE A 1 364 ? -14.259 -4.727 -27.651 1.00 8.31 363 ILE A O 1
ATOM 2453 N N . THR A 1 365 ? -12.306 -5.828 -27.682 1.00 5.03 364 THR A N 1
ATOM 2454 C CA . THR A 1 365 ? -11.764 -4.912 -28.680 1.00 6.04 364 THR A CA 1
ATOM 2455 C C . THR A 1 365 ? -12.292 -5.195 -30.096 1.00 11.49 364 THR A C 1
ATOM 2456 O O . THR A 1 365 ? -12.510 -4.268 -30.865 1.00 13.32 364 THR A O 1
ATOM 2460 N N . ALA A 1 366 ? -12.508 -6.462 -30.447 1.00 6.96 365 ALA A N 1
ATOM 2461 C CA . ALA A 1 366 ? -12.997 -6.787 -31.792 1.00 10.13 365 ALA A CA 1
ATOM 2462 C C . ALA A 1 366 ? -14.409 -6.273 -32.062 1.00 12.86 365 ALA A C 1
ATOM 2463 O O . ALA A 1 366 ? -14.743 -5.966 -33.206 1.00 13.16 365 ALA A O 1
ATOM 2465 N N . THR A 1 367 ? -15.233 -6.206 -31.013 1.00 9.56 366 THR A N 1
ATOM 2466 C CA . THR A 1 367 ? -16.640 -5.821 -31.158 1.00 8.79 366 THR A CA 1
ATOM 2467 C C . THR A 1 367 ? -16.853 -4.335 -30.874 1.00 9.35 366 THR A C 1
ATOM 2468 O O . THR A 1 367 ? -17.985 -3.842 -30.901 1.00 8.82 366 THR A O 1
ATOM 2472 N N . ALA A 1 368 ? -15.760 -3.630 -30.609 1.00 11.45 367 ALA A N 1
ATOM 2473 C CA . ALA A 1 368 ? -15.834 -2.221 -30.257 1.00 7.62 367 ALA A CA 1
ATOM 2474 C C . ALA A 1 368 ? -16.231 -1.383 -31.472 1.00 7.06 367 ALA A C 1
ATOM 2475 O O . ALA A 1 368 ? -16.108 -1.838 -32.619 1.00 7.57 367 ALA A O 1
ATOM 2477 N N . ARG A 1 369 ? -16.704 -0.159 -31.224 1.00 8.71 368 ARG A N 1
ATOM 2478 C CA . ARG A 1 369 ? -17.054 0.754 -32.311 1.00 9.19 368 ARG A CA 1
ATOM 2479 C C . ARG A 1 369 ? -15.761 1.398 -32.816 1.00 9.74 368 ARG A C 1
ATOM 2480 O O . ARG A 1 369 ? -15.260 2.363 -32.230 1.00 7.76 368 ARG A O 1
ATOM 2488 N N . HIS A 1 370 ? -15.202 0.841 -33.887 1.00 7.69 369 HIS A N 1
ATOM 2489 C CA . HIS A 1 370 ? -13.840 1.190 -34.299 1.00 11.89 369 HIS A CA 1
ATOM 2490 C C . HIS A 1 370 ? -13.794 2.597 -34.902 1.00 13.38 369 HIS A C 1
ATOM 2491 O O . HIS A 1 370 ? -14.716 2.990 -35.603 1.00 10.52 369 HIS A O 1
ATOM 2498 N N . PRO A 1 371 ? -12.712 3.351 -34.643 1.00 9.27 370 PRO A N 1
ATOM 2499 C CA . PRO A 1 371 ? -12.584 4.692 -35.223 1.00 8.86 370 PRO A CA 1
ATOM 2500 C C . PRO A 1 371 ? -12.089 4.621 -36.658 1.00 11.34 370 PRO A C 1
ATOM 2501 O O . PRO A 1 371 ? -11.780 3.525 -37.143 1.00 11.30 370 PRO A O 1
ATOM 2505 N N . GLY A 1 372 ? -11.991 5.767 -37.326 1.00 12.36 371 GLY A N 1
ATOM 2506 C CA . GLY A 1 372 ? -11.370 5.806 -38.643 1.00 11.76 371 GLY A CA 1
ATOM 2507 C C . GLY A 1 372 ? -9.948 5.269 -38.561 1.00 19.07 371 GLY A C 1
ATOM 2508 O O . GLY A 1 372 ? -9.235 5.565 -37.597 1.00 14.36 371 GLY A O 1
ATOM 2509 N N . GLY A 1 373 ? -9.539 4.461 -39.540 1.00 14.01 372 GLY A N 1
ATOM 2510 C CA . GLY A 1 373 ? -8.208 3.876 -39.518 1.00 12.17 372 GLY A CA 1
ATOM 2511 C C . GLY A 1 373 ? -8.132 2.601 -38.693 1.00 15.01 372 GLY A C 1
ATOM 2512 O O . GLY A 1 373 ? -7.058 2.005 -38.559 1.00 13.94 372 GLY A O 1
ATOM 2513 N N . GLY A 1 374 ? -9.269 2.180 -38.140 1.00 11.87 373 GLY A N 1
ATOM 2514 C CA . GLY A 1 374 ? -9.342 0.936 -37.389 1.00 11.04 373 GLY A CA 1
ATOM 2515 C C . GLY A 1 374 ? -8.975 1.073 -35.925 1.00 10.62 373 GLY A C 1
ATOM 2516 O O . GLY A 1 374 ? -9.696 0.591 -35.041 1.00 11.85 373 GLY A O 1
ATOM 2517 N N . VAL A 1 375 ? -7.832 1.706 -35.671 1.00 9.56 374 VAL A N 1
ATOM 2518 C CA . VAL A 1 375 ? -7.384 1.986 -34.315 1.00 8.81 374 VAL A CA 1
ATOM 2519 C C . VAL A 1 375 ? -6.747 3.359 -34.292 1.00 9.92 374 VAL A C 1
ATOM 2520 O O . VAL A 1 375 ? -6.248 3.826 -35.314 1.00 14.55 374 VAL A O 1
ATOM 2524 N N . ASP A 1 376 ? -6.779 4.021 -33.140 1.00 8.97 375 ASP A N 1
ATOM 2525 C CA . ASP A 1 376 ? -6.021 5.264 -33.010 1.00 9.60 375 ASP A CA 1
ATOM 2526 C C . ASP A 1 376 ? -5.497 5.460 -31.594 1.00 9.40 375 ASP A C 1
ATOM 2527 O O . ASP A 1 376 ? -5.810 4.679 -30.700 1.00 8.77 375 ASP A O 1
ATOM 2532 N N . ASN A 1 377 ? -4.681 6.483 -31.393 1.00 10.09 376 ASN A N 1
ATOM 2533 C CA . ASN A 1 377 ? -4.040 6.646 -30.098 1.00 10.15 376 ASN A CA 1
ATO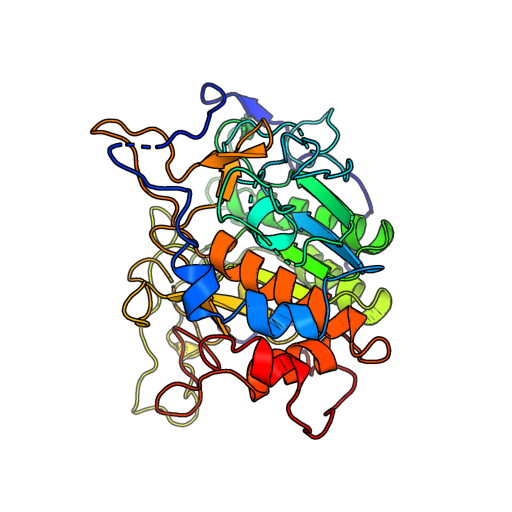M 2534 C C . ASN A 1 377 ? -4.951 7.237 -29.039 1.00 10.89 376 ASN A C 1
ATOM 2535 O O . ASN A 1 377 ? -4.556 7.376 -27.882 1.00 12.00 376 ASN A O 1
ATOM 2540 N N . TYR A 1 378 ? -6.175 7.578 -29.424 1.00 9.32 377 TYR A N 1
ATOM 2541 C CA . TYR A 1 378 ? -7.094 8.209 -28.484 1.00 14.73 377 TYR A CA 1
ATOM 2542 C C . TYR A 1 378 ? -8.124 7.240 -27.916 1.00 15.67 377 TYR A C 1
ATOM 2543 O O . TYR A 1 378 ? -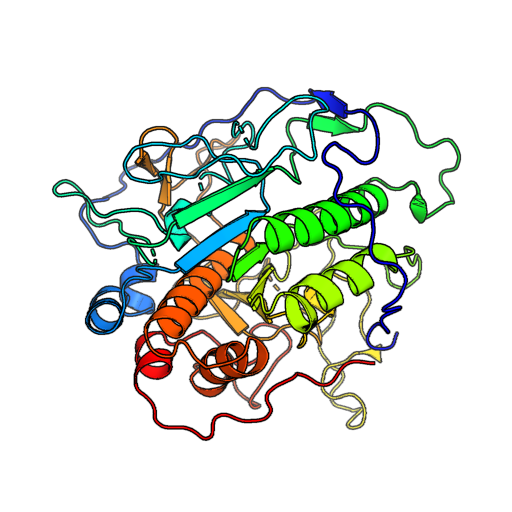8.381 7.239 -26.707 1.00 10.37 377 TYR A O 1
ATOM 2552 N N . VAL A 1 379 ? -8.707 6.415 -28.779 1.00 9.66 378 VAL A N 1
ATOM 2553 C CA . VAL A 1 379 ? -9.701 5.451 -28.326 1.00 7.14 378 VAL A CA 1
ATOM 2554 C C . VAL A 1 379 ? -9.272 4.010 -28.580 1.00 8.69 378 VAL A C 1
ATOM 2555 O O . VAL A 1 379 ? -10.026 3.089 -28.308 1.00 7.53 378 VAL A O 1
ATOM 2559 N N . GLY A 1 380 ? -8.073 3.809 -29.113 1.00 8.88 379 GLY A N 1
ATOM 2560 C CA . GLY A 1 380 ? -7.622 2.462 -29.421 1.00 7.20 379 GLY A CA 1
ATOM 2561 C C . GLY A 1 380 ? -8.527 1.822 -30.455 1.00 11.89 379 GLY A C 1
ATOM 2562 O O . GLY A 1 380 ? -8.801 2.422 -31.493 1.00 8.42 379 GLY A O 1
ATOM 2563 N N . ALA A 1 381 ? -9.017 0.621 -30.157 1.00 9.90 380 ALA A N 1
ATOM 2564 C CA . ALA A 1 381 ? -9.930 -0.084 -31.047 1.00 9.14 380 ALA A CA 1
ATOM 2565 C C . ALA A 1 381 ? -11.347 0.498 -31.018 1.00 6.85 380 ALA A C 1
ATOM 2566 O O . ALA A 1 381 ? -12.223 0.054 -31.755 1.00 12.17 380 ALA A O 1
ATOM 2568 N N . GLY A 1 382 ? -11.579 1.497 -30.178 1.00 6.25 381 GLY A N 1
ATOM 2569 C CA . GLY A 1 382 ? -12.857 2.184 -30.215 1.00 7.50 381 GLY A CA 1
ATOM 2570 C C . GLY A 1 382 ? -13.656 2.046 -28.935 1.00 10.15 381 GLY A C 1
ATOM 2571 O O . GLY A 1 382 ? -13.214 1.406 -27.968 1.00 8.08 381 GLY A O 1
ATOM 2572 N N . VAL A 1 383 ? -14.838 2.654 -28.923 1.00 12.22 382 VAL A N 1
ATOM 2573 C CA . VAL A 1 383 ? -15.697 2.606 -27.748 1.00 11.68 382 VAL A CA 1
ATOM 2574 C C . VAL A 1 383 ? -16.314 1.221 -27.645 1.00 8.07 382 VAL A C 1
ATOM 2575 O O . VAL A 1 383 ? -16.790 0.664 -28.648 1.00 7.17 382 VAL A O 1
ATOM 2579 N N . ILE A 1 384 ? -16.291 0.665 -26.437 1.00 6.93 383 ILE A N 1
ATOM 2580 C CA . ILE A 1 384 ? -16.813 -0.672 -26.188 1.00 9.96 383 ILE A CA 1
ATOM 2581 C C . ILE A 1 384 ? -18.300 -0.766 -26.507 1.00 13.43 383 ILE A C 1
ATOM 2582 O O . ILE A 1 384 ? -19.031 0.226 -26.410 1.00 9.67 383 ILE A O 1
ATOM 2587 N N . ASP A 1 385 ? -18.735 -1.962 -26.900 1.00 5.35 384 ASP A N 1
ATOM 2588 C CA . ASP A 1 385 ? -20.128 -2.198 -27.276 1.00 13.07 384 ASP A CA 1
ATOM 2589 C C . ASP A 1 385 ? -20.564 -3.467 -26.564 1.00 11.75 384 ASP A C 1
ATOM 2590 O O . ASP A 1 385 ? -20.464 -4.558 -27.132 1.00 12.30 384 ASP A O 1
ATOM 2595 N N . PRO A 1 386 ? -21.024 -3.333 -25.304 1.00 6.69 385 PRO A N 1
ATOM 2596 C CA . PRO A 1 386 ? -21.321 -4.484 -24.444 1.00 6.11 385 PRO A CA 1
ATOM 2597 C C . PRO A 1 386 ? -22.220 -5.532 -25.090 1.00 10.82 385 PRO A C 1
ATOM 2598 O O . PRO A 1 386 ? -21.946 -6.719 -24.925 1.00 11.06 385 PRO A O 1
ATOM 2602 N N . VAL A 1 387 ? -23.261 -5.125 -25.810 1.00 8.62 386 VAL A N 1
ATOM 2603 C CA . VAL A 1 387 ? -24.169 -6.114 -26.388 1.00 13.57 386 VAL A CA 1
ATOM 2604 C C . VAL A 1 387 ? -23.478 -6.933 -27.470 1.00 7.18 386 VAL A C 1
ATOM 2605 O O . VAL A 1 387 ? -23.670 -8.154 -27.558 1.00 8.39 386 VAL A O 1
ATOM 2609 N N . ALA A 1 388 ? -22.682 -6.264 -28.299 1.00 9.04 387 ALA A N 1
ATOM 2610 C CA . ALA A 1 388 ? -21.935 -6.962 -29.338 1.00 14.09 387 ALA A CA 1
ATOM 2611 C C . ALA A 1 388 ? -20.880 -7.856 -28.690 1.00 10.22 387 ALA A C 1
ATOM 2612 O O . ALA A 1 388 ? -20.661 -8.987 -29.114 1.00 10.87 387 ALA A O 1
ATOM 2614 N N . ALA A 1 389 ? -20.236 -7.354 -27.647 1.00 6.22 388 ALA A N 1
ATOM 2615 C CA . ALA A 1 389 ? -19.221 -8.142 -26.956 1.00 9.16 388 ALA A CA 1
ATOM 2616 C C . ALA A 1 389 ? -19.782 -9.440 -26.365 1.00 8.95 388 ALA A C 1
ATOM 2617 O O . ALA A 1 389 ? -19.057 -10.439 -26.256 1.00 8.68 388 ALA A O 1
ATOM 2619 N N . LEU A 1 390 ? -21.064 -9.434 -26.001 1.00 6.91 389 LEU A N 1
ATOM 2620 C CA . LEU A 1 390 ? -21.688 -10.605 -25.376 1.00 7.50 389 LEU A CA 1
ATOM 2621 C C . LEU A 1 390 ? -22.405 -11.530 -26.360 1.00 8.35 389 LEU A C 1
ATOM 2622 O O . LEU A 1 390 ? -22.740 -12.659 -26.006 1.00 10.86 389 LEU A O 1
ATOM 2627 N N . THR A 1 391 ? -22.626 -11.063 -27.590 1.00 10.95 390 THR A N 1
ATOM 2628 C CA . THR A 1 391 ? -23.434 -11.813 -28.567 1.00 15.47 390 THR A CA 1
ATOM 2629 C C . THR A 1 391 ? -22.773 -12.174 -29.906 1.00 10.63 390 THR A C 1
ATOM 2630 O O . THR A 1 391 ? -23.141 -13.172 -30.509 1.00 16.50 390 THR A O 1
ATOM 2634 N N . TRP A 1 392 ? -21.834 -11.366 -30.397 1.00 11.22 391 TRP A N 1
ATOM 2635 C CA . TRP A 1 392 ? -21.245 -11.642 -31.713 1.00 9.43 391 TRP A CA 1
ATOM 2636 C C . TRP A 1 392 ? -20.464 -12.944 -31.702 1.00 12.69 391 TRP A C 1
ATOM 2637 O O . TRP A 1 392 ? -19.737 -13.246 -30.741 1.00 9.48 391 TRP A O 1
ATOM 2648 N N . GLU A 1 393 ? -20.603 -13.713 -32.776 1.00 15.05 392 GLU A N 1
ATOM 2649 C CA . GLU A 1 393 ? -19.794 -14.907 -32.920 1.00 10.29 392 GLU A CA 1
ATOM 2650 C C . GLU A 1 393 ? -18.533 -14.554 -33.705 1.00 10.22 392 GLU A C 1
ATOM 2651 O O . GLU A 1 393 ? -18.601 -14.187 -34.882 1.00 13.98 392 GLU A O 1
ATOM 2657 N N . ILE A 1 394 ? -17.383 -14.628 -33.037 1.00 11.28 393 ILE A N 1
ATOM 2658 C CA . ILE A 1 394 ? -16.107 -14.317 -33.674 1.00 12.23 393 ILE A CA 1
ATOM 2659 C C . ILE A 1 394 ? -15.100 -15.420 -33.362 1.00 16.33 393 ILE A C 1
ATOM 2660 O O . ILE A 1 394 ? -15.305 -16.199 -32.432 1.00 15.44 393 ILE A O 1
ATOM 2665 N N . PRO A 1 395 ? -14.017 -15.497 -34.146 1.00 15.54 394 PRO A N 1
ATOM 2666 C CA . PRO A 1 395 ? -12.933 -16.409 -33.766 1.00 17.88 394 PRO A CA 1
ATOM 2667 C C . PRO A 1 395 ? -12.362 -16.020 -32.401 1.00 16.75 394 PRO A C 1
ATOM 2668 O O . PRO A 1 395 ? -12.187 -14.818 -32.127 1.00 14.76 394 PRO A O 1
ATOM 2672 N N . ASP A 1 396 ? -12.084 -17.011 -31.553 1.00 16.85 395 ASP A N 1
ATOM 2673 C CA . ASP A 1 396 ? -11.586 -16.736 -30.203 1.00 17.89 395 ASP A CA 1
ATOM 2674 C C . ASP A 1 396 ? -10.222 -16.047 -30.209 1.00 17.17 395 ASP A C 1
ATOM 2675 O O . ASP A 1 396 ? -9.931 -15.218 -29.342 1.00 20.48 395 ASP A O 1
ATOM 2680 N N . GLY A 1 397 ? -9.383 -16.398 -31.179 1.00 17.94 396 GLY A N 1
ATOM 2681 C CA . GLY A 1 397 ? -8.033 -15.867 -31.223 1.00 20.42 396 GLY A CA 1
ATOM 2682 C C . GLY A 1 397 ? -7.130 -16.610 -30.256 1.00 20.65 396 GLY A C 1
ATOM 2683 O O . GLY A 1 397 ? -7.582 -17.519 -29.557 1.00 16.93 396 GLY A O 1
ATOM 2684 N N . PRO A 1 398 ? -5.848 -16.227 -30.209 1.00 19.35 397 PRO A N 1
ATOM 2685 C CA . PRO A 1 398 ? -4.845 -16.924 -29.393 1.00 23.64 397 PRO A CA 1
ATOM 2686 C C . PRO A 1 398 ? -5.144 -16.875 -27.897 1.00 13.41 397 PRO A C 1
ATOM 2687 O O . PRO A 1 398 ? -5.793 -15.944 -27.418 1.00 14.52 397 PRO A O 1
ATOM 2691 N N . GLU A 1 399 ? -4.674 -17.872 -27.162 1.00 14.40 398 GLU A N 1
ATOM 2692 C CA . GLU A 1 399 ? -4.918 -17.894 -25.727 1.00 14.75 398 GLU A CA 1
ATOM 2693 C C . GLU A 1 399 ? -4.133 -16.828 -24.975 1.00 14.05 398 GLU A C 1
ATOM 2694 O O . GLU A 1 399 ? -4.605 -16.300 -23.961 1.00 13.50 398 GLU A O 1
ATOM 2700 N N . LYS A 1 400 ? -2.933 -16.515 -25.455 1.00 20.83 399 LYS A N 1
ATOM 2701 C CA . LYS A 1 400 ? -2.114 -15.522 -24.771 1.00 24.07 399 LYS A CA 1
ATOM 2702 C C . LYS A 1 400 ? -1.617 -14.418 -25.701 1.00 29.12 399 LYS A C 1
ATOM 2703 O O . LYS A 1 400 ? -1.331 -14.657 -26.878 1.00 34.25 399 LYS A O 1
ATOM 2709 N N . ALA A 1 401 ? -1.562 -13.201 -25.165 1.00 22.81 400 ALA A N 1
ATOM 2710 C CA . ALA A 1 401 ? -1.119 -12.032 -25.920 1.00 30.25 400 ALA A CA 1
ATOM 2711 C C . ALA A 1 401 ? 0.395 -12.049 -26.098 1.00 30.53 400 ALA A C 1
ATOM 2712 O O . ALA A 1 401 ? 1.116 -12.506 -25.213 1.00 35.59 400 ALA A O 1
ATOM 2714 N N . PRO A 1 402 ? 0.883 -11.557 -27.249 1.00 36.79 401 PRO A N 1
ATOM 2715 C CA . PRO A 1 402 ? 2.331 -11.499 -27.475 1.00 38.07 401 PRO A CA 1
ATOM 2716 C C . PRO A 1 402 ? 2.971 -10.373 -26.672 1.00 37.87 401 PRO A C 1
ATOM 2717 O O . PRO A 1 402 ? 2.503 -9.230 -26.720 1.00 40.17 401 PRO A O 1
ATOM 2721 N N . PHE A 1 403 ? 4.026 -10.698 -25.935 1.00 33.49 402 PHE A N 1
ATOM 2722 C CA . PHE A 1 403 ? 4.733 -9.702 -25.140 1.00 39.98 402 PHE A CA 1
ATOM 2723 C C . PHE A 1 403 ? 6.246 -9.877 -25.241 1.00 39.89 402 PHE A C 1
ATOM 2724 O O . PHE A 1 403 ? 6.746 -11.002 -25.339 1.00 43.52 402 PHE A O 1
ATOM 2726 N N . ARG A 1 404 ? 6.969 -8.758 -25.206 1.00 33.37 403 ARG A N 1
ATOM 2727 C CA . ARG A 1 404 ? 8.425 -8.770 -25.323 1.00 40.21 403 ARG A CA 1
ATOM 2728 C C . ARG A 1 404 ? 9.107 -9.246 -24.039 1.00 43.77 403 ARG A C 1
ATOM 2729 O O . ARG A 1 404 ? 8.596 -9.036 -22.936 1.00 38.50 403 ARG A O 1
#

Organism: Mycolicibacterium smegmatis (strain ATCC 700084 / mc(2)155) (NCBI:txid246196)

Sequence (375 aa):
IDPPVIDAGAVPPDETGPDQPTEQRKICATPTVPNSNFADRPWANDYLRIQEAQKFATGAGVTVAVIDTGVNGSPRVPAEPGGDFVDAAGNGSDCCDAHGTTAAIIGGRPSPTDGFVGAPDVRLLSLRQTSVAFQPKGARQDPNDPNTTQTAGSIRSLARSVVHAANLGAQVINISSEAACCYKVTRRIDETSLGAAINYAVNVKGAVIVVAAGNTGQDCCSQNPPPAPSVPSDPRGWREVQTIVSPAWYAPLVLTVGSIGQNGQPSNFSSGPWVGAAAPGENLTSLGYDGQPVNATPGEDGPVPLNGTSFSAAYVSGLAALVKQRFPDLTPAQIINRITATARHPGGGVDNYVGAGVIDPVAALTWEIPDGPEKAPFR

Solvent-accessible surface area: 14945 Å² total

Radius of gyration: 19.01 Å; Cα contacts (8 Å, |Δi|>4): 1037; chains: 1; bounding box: 55×48×52 Å